Protein AF-0000000087407606 (afdb_homodimer)

Nearest PDB structures (foldseek):
  2qen-assembly1_A  TM=8.629E-01  e=7.134E-28  unclassified
  2fna-assembly2_B  TM=8.591E-01  e=2.930E-25  Saccharolobus solfataricus P2
  1sxj-assembly1_A  TM=5.040E-01  e=6.476E-05  Saccharomyces cerevisiae
  7z6h-assembly1_K  TM=5.768E-01  e=2.322E-03  Homo sapiens
  4i4l-assembly1_A  TM=4.567E-01  e=5.722E-04  Escherichia coli K-12

Sequence (724 aa):
MLFDVQPKTSIDELFGRRAEYLSFLDAIEKRRNFFIITGPRRIGKTSFLYAALNELEQEYGIPYAVIDARAATSLNSKYPQRIIAERLYKAISRKGFVGGVISRIKGIRISGIEVELQEKGFDIVDVLSAINEGNELAVIAFDEAQYLRFSNEDLTKLFAWVLDSLHNIVLVFTGSQVGVLENFLRLDEGDSPLFGRYEVRISLPRFNPSESLEFLRRGFEEYGIDVNERELLPVVNTLDGVPGWLVHYGAHRIDGLTNEEAIEKVLEKAMKYVQTEFEELDKLSPRYRVVVRAIAWLSEGRGYARWERIKGLVEEELEEKIDEKAMRGYLSKLMDYGFVETIGYGKYRIPDPVMYRVFRRMMLFDVQPKTSIDELFGRRAEYLSFLDAIEKRRNFFIITGPRRIGKTSFLYAALNELEQEYGIPYAVIDARAATSLNSKYPQRIIAERLYKAISRKGFVGGVISRIKGIRISGIEVELQEKGFDIVDVLSAINEGNELAVIAFDEAQYLRFSNEDLTKLFAWVLDSLHNIVLVFTGSQVGVLENFLRLDEGDSPLFGRYEVRISLPRFNPSESLEFLRRGFEEYGIDVNERELLPVVNTLDGVPGWLVHYGAHRIDGLTNEEAIEKVLEKAMKYVQTEFEELDKLSPRYRVVVRAIAWLSEGRGYARWERIKGLVEEELEEKIDEKAMRGYLSKLMDYGFVETIGYGKYRIPDPVMYRVFRRM

Structure (mmCIF, N/CA/C/O backbone):
data_AF-0000000087407606-model_v1
#
loop_
_entity.id
_entity.type
_entity.pdbx_description
1 polymer 'ATP-binding protein'
#
loop_
_atom_site.group_PDB
_atom_site.id
_atom_site.type_symbol
_atom_site.label_atom_id
_atom_site.label_alt_id
_atom_site.label_comp_id
_atom_site.label_asym_id
_atom_site.label_entity_id
_atom_site.label_seq_id
_atom_site.pdbx_PDB_ins_code
_atom_site.Cartn_x
_atom_site.Cartn_y
_atom_site.Cartn_z
_atom_site.occupancy
_atom_site.B_iso_or_equiv
_atom_site.auth_seq_id
_atom_site.auth_comp_id
_atom_site.auth_asym_id
_atom_site.auth_atom_id
_atom_site.pdbx_PDB_model_num
ATOM 1 N N . MET A 1 1 ? -18.297 -17.281 6.215 1 91.06 1 MET A N 1
ATOM 2 C CA . MET A 1 1 ? -18.031 -16.375 7.336 1 91.06 1 MET A CA 1
ATOM 3 C C . MET A 1 1 ? -16.609 -15.844 7.277 1 91.06 1 MET A C 1
ATOM 5 O O . MET A 1 1 ? -15.664 -16.594 7.035 1 91.06 1 MET A O 1
ATOM 9 N N . LEU A 1 2 ? -16.438 -14.664 7.559 1 93.75 2 LEU A N 1
ATOM 10 C CA . LEU A 1 2 ? -15.141 -14 7.402 1 93.75 2 LEU A CA 1
ATOM 11 C C . LEU A 1 2 ? -14.148 -14.5 8.445 1 93.75 2 LEU A C 1
ATOM 13 O O . LEU A 1 2 ? -12.953 -14.633 8.164 1 93.75 2 LEU A O 1
ATOM 17 N N . PHE A 1 3 ? -14.648 -14.875 9.609 1 95.12 3 PHE A N 1
ATOM 18 C CA . PHE A 1 3 ? -13.742 -15.242 10.695 1 95.12 3 PHE A CA 1
ATOM 19 C C . PHE A 1 3 ? -13.484 -16.75 10.703 1 95.12 3 PHE A C 1
ATOM 21 O O . PHE A 1 3 ? -12.867 -17.266 11.633 1 95.12 3 PHE A O 1
ATOM 28 N N . ASP A 1 4 ? -13.945 -17.469 9.695 1 92.12 4 ASP A N 1
ATOM 29 C CA . ASP A 1 4 ? -13.578 -18.859 9.531 1 92.12 4 ASP A CA 1
ATOM 30 C C . ASP A 1 4 ? -12.086 -19.016 9.227 1 92.12 4 ASP A C 1
ATOM 32 O O . ASP A 1 4 ? -11.594 -18.438 8.242 1 92.12 4 ASP A O 1
ATOM 36 N N . VAL A 1 5 ? -11.383 -19.781 9.992 1 89.38 5 VAL A N 1
ATOM 37 C CA . VAL A 1 5 ? -9.922 -19.844 9.914 1 89.38 5 VAL A CA 1
ATOM 38 C C . VAL A 1 5 ? -9.516 -20.75 8.75 1 89.38 5 VAL A C 1
ATOM 40 O O . VAL A 1 5 ? -8.352 -20.766 8.352 1 89.38 5 VAL A O 1
ATOM 43 N N . GLN A 1 6 ? -10.445 -21.469 8.203 1 87.06 6 GLN A N 1
ATOM 44 C CA . GLN A 1 6 ? -10.156 -22.266 7.023 1 87.06 6 GLN A CA 1
ATOM 45 C C . GLN A 1 6 ? -10.102 -21.406 5.766 1 87.06 6 GLN A C 1
ATOM 47 O O . GLN A 1 6 ? -10.773 -20.375 5.688 1 87.06 6 GLN A O 1
ATOM 52 N N . PRO A 1 7 ? -9.344 -21.75 4.816 1 86.69 7 PRO A N 1
ATOM 53 C CA . PRO A 1 7 ? -9.305 -20.984 3.564 1 86.69 7 PRO A CA 1
ATOM 54 C C . PRO A 1 7 ? -10.68 -20.859 2.912 1 86.69 7 PRO A C 1
ATOM 56 O O . PRO A 1 7 ? -11.477 -21.797 2.945 1 86.69 7 PRO A O 1
ATOM 59 N N . LYS A 1 8 ? -10.93 -19.672 2.381 1 88.88 8 LYS A N 1
ATOM 60 C CA . LYS A 1 8 ? -12.172 -19.453 1.655 1 88.88 8 LYS A CA 1
ATOM 61 C C . LYS A 1 8 ? -12.18 -20.188 0.321 1 88.88 8 LYS A C 1
ATOM 63 O O . LYS A 1 8 ? -11.133 -20.312 -0.324 1 88.88 8 LYS A O 1
ATOM 68 N N . THR A 1 9 ? -13.383 -20.703 -0.077 1 88.12 9 THR A N 1
ATOM 69 C CA . THR A 1 9 ? -13.438 -21.516 -1.293 1 88.12 9 THR A CA 1
ATOM 70 C C . THR A 1 9 ? -14.43 -20.922 -2.289 1 88.12 9 THR A C 1
ATOM 72 O O . THR A 1 9 ? -14.625 -21.469 -3.377 1 88.12 9 THR A O 1
ATOM 75 N N . SER A 1 10 ? -15.016 -19.766 -1.884 1 91.12 10 SER A N 1
ATOM 76 C CA . SER A 1 10 ? -15.938 -19.078 -2.775 1 91.12 10 SER A CA 1
ATOM 77 C C . SER A 1 10 ? -15.578 -17.594 -2.898 1 91.12 10 SER A C 1
ATOM 79 O O . SER A 1 10 ? -15.133 -16.984 -1.929 1 91.12 10 SER A O 1
ATOM 81 N N . ILE A 1 11 ? -15.805 -17.109 -4.062 1 89.81 11 ILE A N 1
ATOM 82 C CA . ILE A 1 11 ? -15.438 -15.719 -4.348 1 89.81 11 ILE A CA 1
ATOM 83 C C . ILE A 1 11 ? -16.281 -14.781 -3.496 1 89.81 11 ILE A C 1
ATOM 85 O O . ILE A 1 11 ? -15.82 -13.703 -3.104 1 89.81 11 ILE A O 1
ATOM 89 N N . ASP A 1 12 ? -17.5 -15.148 -3.168 1 88.12 12 ASP A N 1
ATOM 90 C CA . ASP A 1 12 ? -18.406 -14.328 -2.375 1 88.12 12 ASP A CA 1
ATOM 91 C C . ASP A 1 12 ? -17.906 -14.188 -0.938 1 88.12 12 ASP A C 1
ATOM 93 O O . ASP A 1 12 ? -18.297 -13.266 -0.226 1 88.12 12 ASP A O 1
ATOM 97 N N . GLU A 1 13 ? -17.047 -15.102 -0.62 1 89.44 13 GLU A N 1
ATOM 98 C CA . GLU A 1 13 ? -16.531 -15.102 0.745 1 89.44 13 GLU A CA 1
ATOM 99 C C . GLU A 1 13 ? -15.211 -14.344 0.831 1 89.44 13 GLU A C 1
ATOM 101 O O . GLU A 1 13 ? -14.695 -14.109 1.925 1 89.44 13 GLU A O 1
ATOM 106 N N . LEU A 1 14 ? -14.695 -14.016 -0.312 1 92.94 14 LEU A N 1
ATOM 107 C CA . LEU A 1 14 ? -13.43 -13.289 -0.332 1 92.94 14 LEU A CA 1
ATOM 108 C C . LEU A 1 14 ? -13.664 -11.789 -0.182 1 92.94 14 LEU A C 1
ATOM 110 O O . LEU A 1 14 ? -14.32 -11.172 -1.021 1 92.94 14 LEU A O 1
ATOM 114 N N . PHE A 1 15 ? -13.172 -11.273 0.854 1 95.62 15 PHE A N 1
ATOM 115 C CA . PHE A 1 15 ? -13.297 -9.844 1.112 1 95.62 15 PHE A CA 1
ATOM 116 C C . PHE A 1 15 ? -12.172 -9.07 0.435 1 95.62 15 PHE A C 1
ATOM 118 O O . PHE A 1 15 ? -11 -9.43 0.562 1 95.62 15 PHE A O 1
ATOM 125 N N . GLY A 1 16 ? -12.523 -8.062 -0.305 1 95.19 16 GLY A N 1
ATOM 126 C CA . GLY A 1 16 ? -11.547 -7.109 -0.809 1 95.19 16 GLY A CA 1
ATOM 127 C C . GLY A 1 16 ? -10.711 -7.656 -1.95 1 95.19 16 GLY A C 1
ATOM 128 O O . GLY A 1 16 ? -9.547 -7.293 -2.102 1 95.19 16 GLY A O 1
ATOM 129 N N . ARG A 1 17 ? -11.234 -8.594 -2.771 1 97.25 17 ARG A N 1
ATOM 130 C CA . ARG A 1 17 ? -10.43 -9.195 -3.832 1 97.25 17 ARG A CA 1
ATOM 131 C C . ARG A 1 17 ? -11.195 -9.227 -5.148 1 97.25 17 ARG A C 1
ATOM 133 O O . ARG A 1 17 ? -10.859 -10 -6.051 1 97.25 17 ARG A O 1
ATOM 140 N N . ARG A 1 18 ? -12.242 -8.438 -5.27 1 95.62 18 ARG A N 1
ATOM 141 C CA . ARG A 1 18 ? -13.117 -8.492 -6.438 1 95.62 18 ARG A CA 1
ATOM 142 C C . ARG A 1 18 ? -12.375 -8.07 -7.699 1 95.62 18 ARG A C 1
ATOM 144 O O . ARG A 1 18 ? -12.484 -8.727 -8.734 1 95.62 18 ARG A O 1
ATOM 151 N N . ALA A 1 19 ? -11.648 -7.004 -7.676 1 96.25 19 ALA A N 1
ATOM 152 C CA . ALA A 1 19 ? -10.914 -6.523 -8.844 1 96.25 19 ALA A CA 1
ATOM 153 C C . ALA A 1 19 ? -9.875 -7.547 -9.297 1 96.25 19 ALA A C 1
ATOM 155 O O . ALA A 1 19 ? -9.711 -7.785 -10.5 1 96.25 19 ALA A O 1
ATOM 156 N N . GLU A 1 20 ? -9.109 -8.109 -8.312 1 96.94 20 GLU A N 1
ATOM 157 C CA . GLU A 1 20 ? -8.109 -9.125 -8.617 1 96.94 20 GLU A CA 1
ATOM 158 C C . GLU A 1 20 ? -8.742 -10.336 -9.297 1 96.94 20 GLU A C 1
ATOM 160 O O . GLU A 1 20 ? -8.203 -10.859 -10.273 1 96.94 20 GLU A O 1
ATOM 165 N N . TYR A 1 21 ? -9.914 -10.711 -8.82 1 96.88 21 TYR A N 1
ATOM 166 C CA . TYR A 1 21 ? -10.625 -11.844 -9.398 1 96.88 21 TYR A CA 1
ATOM 167 C C . TYR A 1 21 ? -11.055 -11.539 -10.828 1 96.88 21 TYR A C 1
ATOM 169 O O . TYR A 1 21 ? -10.891 -12.367 -11.727 1 96.88 21 TYR A O 1
ATOM 177 N N . LEU A 1 22 ? -11.641 -10.391 -11.008 1 95.94 22 LEU A N 1
ATOM 178 C CA . LEU A 1 22 ? -12.102 -10.016 -12.344 1 95.94 22 LEU A CA 1
ATOM 179 C C . LEU A 1 22 ? -10.93 -9.938 -13.32 1 95.94 22 LEU A C 1
ATOM 181 O O . LEU A 1 22 ? -11.078 -10.297 -14.492 1 95.94 22 LEU A O 1
ATOM 185 N N . SER A 1 23 ? -9.797 -9.477 -12.797 1 95.94 23 SER A N 1
ATOM 186 C CA . SER A 1 23 ? -8.602 -9.445 -13.633 1 95.94 23 SER A CA 1
ATOM 187 C C . SER A 1 23 ? -8.172 -10.859 -14.023 1 95.94 23 SER A C 1
ATOM 189 O O . SER A 1 23 ? -7.77 -11.094 -15.172 1 95.94 23 SER A O 1
ATOM 191 N N . PHE A 1 24 ? -8.211 -11.742 -13.078 1 97.25 24 PHE A N 1
ATOM 192 C CA . PHE A 1 24 ? -7.895 -13.148 -13.336 1 97.25 24 PHE A CA 1
ATOM 193 C C . PHE A 1 24 ? -8.812 -13.727 -14.398 1 97.25 24 PHE A C 1
ATOM 195 O O . PHE A 1 24 ? -8.352 -14.328 -15.375 1 97.25 24 PHE A O 1
ATOM 202 N N . LEU A 1 25 ? -10.094 -13.508 -14.25 1 96.19 25 LEU A N 1
ATOM 203 C CA . LEU A 1 25 ? -11.102 -14.023 -15.172 1 96.19 25 LEU A CA 1
ATOM 204 C C . LEU A 1 25 ? -10.922 -13.438 -16.562 1 96.19 25 LEU A C 1
ATOM 206 O O . LEU A 1 25 ? -10.992 -14.156 -17.562 1 96.19 25 LEU A O 1
ATOM 210 N N . ASP A 1 26 ? -10.688 -12.141 -16.578 1 95.69 26 ASP A N 1
ATOM 211 C CA . ASP A 1 26 ? -10.5 -11.445 -17.844 1 95.69 26 ASP A CA 1
ATOM 212 C C . ASP A 1 26 ? -9.305 -12.023 -18.609 1 95.69 26 ASP A C 1
ATOM 214 O O . ASP A 1 26 ? -9.391 -12.242 -19.812 1 95.69 26 ASP A O 1
ATOM 218 N N . ALA A 1 27 ? -8.234 -12.266 -17.922 1 96.25 27 ALA A N 1
ATOM 219 C CA . ALA A 1 27 ? -7.031 -12.805 -18.547 1 96.25 27 ALA A CA 1
ATOM 220 C C . ALA A 1 27 ? -7.262 -14.227 -19.047 1 96.25 27 ALA A C 1
ATOM 222 O O . ALA A 1 27 ? -6.793 -14.609 -20.109 1 96.25 27 ALA A O 1
ATOM 223 N N . ILE A 1 28 ? -7.984 -15.039 -18.281 1 96.56 28 ILE A N 1
ATOM 224 C CA . ILE A 1 28 ? -8.32 -16.406 -18.672 1 96.56 28 ILE A CA 1
ATOM 225 C C . ILE A 1 28 ? -9.148 -16.391 -19.953 1 96.56 28 ILE A C 1
ATOM 227 O O . ILE A 1 28 ? -8.898 -17.172 -20.875 1 96.56 28 ILE A O 1
ATOM 231 N N . GLU A 1 29 ? -10.094 -15.508 -20.031 1 94.69 29 GLU A N 1
ATOM 232 C CA . GLU A 1 29 ? -10.969 -15.391 -21.188 1 94.69 29 GLU A CA 1
ATOM 233 C C . GLU A 1 29 ? -10.195 -14.969 -22.422 1 94.69 29 GLU A C 1
ATOM 235 O O . GLU A 1 29 ? -10.531 -15.359 -23.547 1 94.69 29 GLU A O 1
ATOM 240 N N . LYS A 1 30 ? -9.195 -14.195 -22.188 1 94.88 30 LYS A N 1
ATOM 241 C CA . LYS A 1 30 ? -8.336 -13.758 -23.297 1 94.88 30 LYS A CA 1
ATOM 242 C C . LYS A 1 30 ? -7.293 -14.812 -23.641 1 94.88 30 LYS A C 1
ATOM 244 O O . LYS A 1 30 ? -6.367 -14.555 -24.406 1 94.88 30 LYS A O 1
ATOM 249 N N . ARG A 1 31 ? -7.293 -15.992 -22.938 1 95.25 31 ARG A N 1
ATOM 250 C CA . ARG A 1 31 ? -6.488 -17.188 -23.203 1 95.25 31 ARG A CA 1
ATOM 251 C C . ARG A 1 31 ? -5.039 -16.969 -22.797 1 95.25 31 ARG A C 1
ATOM 253 O O . ARG A 1 31 ? -4.117 -17.453 -23.453 1 95.25 31 ARG A O 1
ATOM 260 N N . ARG A 1 32 ? -4.914 -16.094 -21.75 1 96.38 32 ARG A N 1
ATOM 261 C CA . ARG A 1 32 ? -3.602 -16.078 -21.109 1 96.38 32 ARG A CA 1
ATOM 262 C C . ARG A 1 32 ? -3.338 -17.359 -20.344 1 96.38 32 ARG A C 1
ATOM 264 O O . ARG A 1 32 ? -4.246 -17.922 -19.719 1 96.38 32 ARG A O 1
ATOM 271 N N . ASN A 1 33 ? -2.061 -17.828 -20.391 1 97.69 33 ASN A N 1
ATOM 272 C CA . ASN A 1 33 ? -1.855 -19.172 -19.859 1 97.69 33 ASN A CA 1
ATOM 273 C C . ASN A 1 33 ? -0.732 -19.203 -18.828 1 97.69 33 ASN A C 1
ATOM 275 O O . ASN A 1 33 ? -0.284 -20.266 -18.422 1 97.69 33 ASN A O 1
ATOM 279 N N . PHE A 1 34 ? -0.229 -18.062 -18.438 1 97.94 34 PHE A N 1
ATOM 280 C CA . PHE A 1 34 ? 0.867 -17.984 -17.469 1 97.94 34 PHE A CA 1
ATOM 281 C C . PHE A 1 34 ? 0.582 -16.922 -16.406 1 97.94 34 PHE A C 1
ATOM 283 O O . PHE A 1 34 ? 0.662 -15.727 -16.688 1 97.94 34 PHE A O 1
ATOM 290 N N . PHE A 1 35 ? 0.262 -17.391 -15.195 1 98 35 PHE A N 1
ATOM 291 C CA . PHE A 1 35 ? -0.139 -16.484 -14.125 1 98 35 PHE A CA 1
ATOM 292 C C . PHE A 1 35 ? 0.81 -16.609 -12.938 1 98 35 PHE A C 1
ATOM 294 O O . PHE A 1 35 ? 1.239 -17.703 -12.578 1 98 35 PHE A O 1
ATOM 301 N N . ILE A 1 36 ? 1.096 -15.469 -12.352 1 96.81 36 ILE A N 1
ATOM 302 C CA . ILE A 1 36 ? 1.836 -15.391 -11.102 1 96.81 36 ILE A CA 1
ATOM 303 C C . ILE A 1 36 ? 1.043 -14.578 -10.078 1 96.81 36 ILE A C 1
ATOM 305 O O . ILE A 1 36 ? 0.746 -13.398 -10.312 1 96.81 36 ILE A O 1
ATOM 309 N N . ILE A 1 37 ? 0.652 -15.18 -9.023 1 97.5 37 ILE A N 1
ATOM 310 C CA . ILE A 1 37 ? -0.073 -14.531 -7.93 1 97.5 37 ILE A CA 1
ATOM 311 C C . ILE A 1 37 ? 0.84 -14.391 -6.715 1 97.5 37 ILE A C 1
ATOM 313 O O . ILE A 1 37 ? 1.311 -15.391 -6.168 1 97.5 37 ILE A O 1
ATOM 317 N N . THR A 1 38 ? 1.074 -13.156 -6.293 1 95.69 38 THR A N 1
ATOM 318 C CA . THR A 1 38 ? 2.002 -12.938 -5.188 1 95.69 38 THR A CA 1
ATOM 319 C C . THR A 1 38 ? 1.359 -12.07 -4.105 1 95.69 38 THR A C 1
ATOM 321 O O . THR A 1 38 ? 0.295 -11.492 -4.32 1 95.69 38 THR A O 1
ATOM 324 N N . GLY A 1 39 ? 1.944 -12.023 -2.98 1 93.69 39 GLY A N 1
ATOM 325 C CA . GLY A 1 39 ? 1.56 -11.258 -1.805 1 93.69 39 GLY A CA 1
ATOM 326 C C . GLY A 1 39 ? 2.252 -11.727 -0.538 1 93.69 39 GLY A C 1
ATOM 327 O O . GLY A 1 39 ? 2.787 -12.836 -0.489 1 93.69 39 GLY A O 1
ATOM 328 N N . PRO A 1 40 ? 2.197 -10.867 0.402 1 89.81 40 PRO A N 1
ATOM 329 C CA . PRO A 1 40 ? 2.83 -11.266 1.659 1 89.81 40 PRO A CA 1
ATOM 330 C C . PRO A 1 40 ? 2.164 -12.484 2.295 1 89.81 40 PRO A C 1
ATOM 332 O O . PRO A 1 40 ? 1.1 -12.914 1.845 1 89.81 40 PRO A O 1
ATOM 335 N N . ARG A 1 41 ? 2.877 -13 3.273 1 86.06 41 ARG A N 1
ATOM 336 C CA . ARG A 1 41 ? 2.354 -14.141 4.02 1 86.06 41 ARG A CA 1
ATOM 337 C C . ARG A 1 41 ? 1.04 -13.789 4.711 1 86.06 41 ARG A C 1
ATOM 339 O O . ARG A 1 41 ? 0.887 -12.68 5.234 1 86.06 41 ARG A O 1
ATOM 346 N N . ARG A 1 42 ? 0.157 -14.758 4.68 1 90.69 42 ARG A N 1
ATOM 347 C CA . ARG A 1 42 ? -1.126 -14.688 5.371 1 90.69 42 ARG A CA 1
ATOM 348 C C . ARG A 1 42 ? -2.039 -13.648 4.723 1 90.69 42 ARG A C 1
ATOM 350 O O . ARG A 1 42 ? -3.027 -13.227 5.32 1 90.69 42 ARG A O 1
ATOM 357 N N . ILE A 1 43 ? -1.72 -13.281 3.508 1 94.88 43 ILE A N 1
ATOM 358 C CA . ILE A 1 43 ? -2.502 -12.25 2.83 1 94.88 43 ILE A CA 1
ATOM 359 C C . ILE A 1 43 ? -3.754 -12.875 2.219 1 94.88 43 ILE A C 1
ATOM 361 O O . ILE A 1 43 ? -4.672 -12.156 1.808 1 94.88 43 ILE A O 1
ATOM 365 N N . GLY A 1 44 ? -3.779 -14.281 2.045 1 94.62 44 GLY A N 1
ATOM 366 C CA . GLY A 1 44 ? -4.949 -14.961 1.509 1 94.62 44 GLY A CA 1
ATOM 367 C C . GLY A 1 44 ? -4.734 -15.5 0.109 1 94.62 44 GLY A C 1
ATOM 368 O O . GLY A 1 44 ? -5.695 -15.719 -0.632 1 94.62 44 GLY A O 1
ATOM 369 N N . LYS A 1 45 ? -3.51 -15.734 -0.307 1 95.75 45 LYS A N 1
ATOM 370 C CA . LYS A 1 45 ? -3.217 -16.25 -1.645 1 95.75 45 LYS A CA 1
ATOM 371 C C . LYS A 1 45 ? -3.912 -17.578 -1.891 1 95.75 45 LYS A C 1
ATOM 373 O O . LYS A 1 45 ? -4.531 -17.781 -2.938 1 95.75 45 LYS A O 1
ATOM 378 N N . THR A 1 46 ? -3.789 -18.484 -0.915 1 94.12 46 THR A N 1
ATOM 379 C CA . THR A 1 46 ? -4.414 -19.797 -1.036 1 94.12 46 THR A CA 1
ATOM 380 C C . THR A 1 46 ? -5.93 -19.672 -1.144 1 94.12 46 THR A C 1
ATOM 382 O O . THR A 1 46 ? -6.555 -20.297 -1.999 1 94.12 46 THR A O 1
ATOM 385 N N . SER A 1 47 ? -6.512 -18.844 -0.309 1 94.94 47 SER A N 1
ATOM 386 C CA . SER A 1 47 ? -7.949 -18.594 -0.369 1 94.94 47 SER A CA 1
ATOM 387 C C . SER A 1 47 ? -8.352 -18.016 -1.724 1 94.94 47 SER A C 1
ATOM 389 O O . SER A 1 47 ? -9.352 -18.453 -2.312 1 94.94 47 SER A O 1
ATOM 391 N N . PHE A 1 48 ? -7.59 -17.031 -2.209 1 97.25 48 PHE A N 1
ATOM 392 C CA . PHE A 1 48 ? -7.887 -16.422 -3.502 1 97.25 48 PHE A CA 1
ATOM 393 C C . PHE A 1 48 ? -7.82 -17.453 -4.617 1 97.25 48 PHE A C 1
ATOM 395 O O . PHE A 1 48 ? -8.703 -17.516 -5.469 1 97.25 48 PHE A O 1
ATOM 402 N N . LEU A 1 49 ? -6.762 -18.234 -4.566 1 96.5 49 LEU A N 1
ATOM 403 C CA . LEU A 1 49 ? -6.539 -19.266 -5.578 1 96.5 49 LEU A CA 1
ATOM 404 C C . LEU A 1 49 ? -7.711 -20.234 -5.629 1 96.5 49 LEU A C 1
ATOM 406 O O . LEU A 1 49 ? -8.312 -20.438 -6.688 1 96.5 49 LEU A O 1
ATOM 410 N N . TYR A 1 50 ? -8.094 -20.797 -4.527 1 94.44 50 TYR A N 1
ATOM 411 C CA . TYR A 1 50 ? -9.164 -21.797 -4.48 1 94.44 50 TYR A CA 1
ATOM 412 C C . TYR A 1 50 ? -10.508 -21.172 -4.855 1 94.44 50 TYR A C 1
ATOM 414 O O . TYR A 1 50 ? -11.289 -21.75 -5.609 1 94.44 50 TYR A O 1
ATOM 422 N N . ALA A 1 51 ? -10.781 -20 -4.332 1 95 51 ALA A N 1
ATOM 423 C CA . ALA A 1 51 ? -12.047 -19.328 -4.637 1 95 51 ALA A CA 1
ATOM 424 C C . ALA A 1 51 ? -12.172 -19.062 -6.133 1 95 51 ALA A C 1
ATOM 426 O O . ALA A 1 51 ? -13.227 -19.312 -6.73 1 95 51 ALA A O 1
ATOM 427 N N . ALA A 1 52 ? -11.109 -18.531 -6.715 1 96.56 52 ALA A N 1
ATOM 428 C CA . ALA A 1 52 ? -11.109 -18.219 -8.141 1 96.56 52 ALA A CA 1
ATOM 429 C C . ALA A 1 52 ? -11.266 -19.469 -8.992 1 96.56 52 ALA A C 1
ATOM 431 O O . ALA A 1 52 ? -12.055 -19.5 -9.93 1 96.56 52 ALA A O 1
ATOM 432 N N . LEU A 1 53 ? -10.57 -20.531 -8.594 1 95.31 53 LEU A N 1
ATOM 433 C CA . LEU A 1 53 ? -10.586 -21.766 -9.367 1 95.31 53 LEU A CA 1
ATOM 434 C C . LEU A 1 53 ? -11.922 -22.484 -9.219 1 95.31 53 LEU A C 1
ATOM 436 O O . LEU A 1 53 ? -12.438 -23.047 -10.188 1 95.31 53 LEU A O 1
ATOM 440 N N . ASN A 1 54 ? -12.453 -22.453 -8.031 1 94.06 54 ASN A N 1
ATOM 441 C CA . ASN A 1 54 ? -13.773 -23.031 -7.824 1 94.06 54 ASN A CA 1
ATOM 442 C C . ASN A 1 54 ? -14.828 -22.344 -8.68 1 94.06 54 ASN A C 1
ATOM 444 O O . ASN A 1 54 ? -15.711 -22.984 -9.242 1 94.06 54 ASN A O 1
ATOM 448 N N . GLU A 1 55 ? -14.727 -21.062 -8.734 1 94.5 55 GLU A N 1
ATOM 449 C CA . GLU A 1 55 ? -15.648 -20.297 -9.57 1 94.5 55 GLU A CA 1
ATOM 450 C C . GLU A 1 55 ? -15.492 -20.672 -11.039 1 94.5 55 GLU A C 1
ATOM 452 O O . GLU A 1 55 ? -16.484 -20.828 -11.758 1 94.5 55 GLU A O 1
ATOM 457 N N . LEU A 1 56 ? -14.281 -20.828 -11.516 1 94.62 56 LEU A N 1
ATOM 458 C CA . LEU A 1 56 ? -14.023 -21.219 -12.898 1 94.62 56 LEU A CA 1
ATOM 459 C C . LEU A 1 56 ? -14.641 -22.578 -13.203 1 94.62 56 LEU A C 1
ATOM 461 O O . LEU A 1 56 ? -15.242 -22.766 -14.273 1 94.62 56 LEU A O 1
ATOM 465 N N . GLU A 1 57 ? -14.477 -23.406 -12.266 1 92.62 57 GLU A N 1
ATOM 466 C CA . GLU A 1 57 ? -15.016 -24.75 -12.461 1 92.62 57 GLU A CA 1
ATOM 467 C C . GLU A 1 57 ? -16.547 -24.75 -12.438 1 92.62 57 GLU A C 1
ATOM 469 O O . GLU A 1 57 ? -17.188 -25.328 -13.32 1 92.62 57 GLU A O 1
ATOM 474 N N . GLN A 1 58 ? -17.156 -24.094 -11.555 1 92.94 58 GLN A N 1
ATOM 475 C CA . GLN A 1 58 ? -18.594 -24.109 -11.344 1 92.94 58 GLN A CA 1
ATOM 476 C C . GLN A 1 58 ? -19.328 -23.312 -12.414 1 92.94 58 GLN A C 1
ATOM 478 O O . GLN A 1 58 ? -20.359 -23.734 -12.938 1 92.94 58 GLN A O 1
ATOM 483 N N . GLU A 1 59 ? -18.75 -22.203 -12.75 1 93.06 59 GLU A N 1
ATOM 484 C CA . GLU A 1 59 ? -19.469 -21.281 -13.617 1 93.06 59 GLU A CA 1
ATOM 485 C C . GLU A 1 59 ? -19.078 -21.484 -15.078 1 93.06 59 GLU A C 1
ATOM 487 O O . GLU A 1 59 ? -19.891 -21.25 -15.984 1 93.06 59 GLU A O 1
ATOM 492 N N . TYR A 1 60 ? -17.859 -22 -15.297 1 93.44 60 TYR A N 1
ATOM 493 C CA . TYR A 1 60 ? -17.375 -22.031 -16.672 1 93.44 60 TYR A CA 1
ATOM 494 C C . TYR A 1 60 ? -17 -23.453 -17.094 1 93.44 60 TYR A C 1
ATOM 496 O O . TYR A 1 60 ? -16.609 -23.672 -18.25 1 93.44 60 TYR A O 1
ATOM 504 N N . GLY A 1 61 ? -17.031 -24.375 -16.156 1 92 61 GLY A N 1
ATOM 505 C CA . GLY A 1 61 ? -16.719 -25.766 -16.469 1 92 61 GLY A CA 1
ATOM 506 C C . GLY A 1 61 ? -15.25 -26.016 -16.719 1 92 61 GLY A C 1
ATOM 507 O O . GLY A 1 61 ? -14.883 -26.984 -17.375 1 92 61 GLY A O 1
ATOM 508 N N . ILE A 1 62 ? -14.383 -25.141 -16.219 1 93.69 62 ILE A N 1
ATOM 509 C CA . ILE A 1 62 ? -12.938 -25.266 -16.406 1 93.69 62 ILE A CA 1
ATOM 510 C C . ILE A 1 62 ? -12.344 -26.031 -15.227 1 93.69 62 ILE A C 1
ATOM 512 O O . ILE A 1 62 ? -12.312 -25.516 -14.102 1 93.69 62 ILE A O 1
ATOM 516 N N . PRO A 1 63 ? -11.867 -27.234 -15.445 1 92.19 63 PRO A N 1
ATOM 517 C CA . PRO A 1 63 ? -11.289 -28 -14.344 1 92.19 63 PRO A CA 1
ATOM 518 C C . PRO A 1 63 ? -9.938 -27.469 -13.891 1 92.19 63 PRO A C 1
ATOM 520 O O . PRO A 1 63 ? -9.273 -26.75 -14.648 1 92.19 63 PRO A O 1
ATOM 523 N N . TYR A 1 64 ? -9.602 -27.812 -12.617 1 93.19 64 TYR A N 1
ATOM 524 C CA . TYR A 1 64 ? -8.312 -27.359 -12.125 1 93.19 64 TYR A CA 1
ATOM 525 C C . TYR A 1 64 ? -7.688 -28.406 -11.203 1 93.19 64 TYR A C 1
ATOM 527 O O . TYR A 1 64 ? -8.383 -29.297 -10.703 1 93.19 64 TYR A O 1
ATOM 535 N N . ALA A 1 65 ? -6.379 -28.328 -11.078 1 92.62 65 ALA A N 1
ATOM 536 C CA . ALA A 1 65 ? -5.594 -29.047 -10.078 1 92.62 65 ALA A CA 1
ATOM 537 C C . ALA A 1 65 ? -4.633 -28.109 -9.359 1 92.62 65 ALA A C 1
ATOM 539 O O . ALA A 1 65 ? -4.016 -27.25 -9.984 1 92.62 65 ALA A O 1
ATOM 540 N N . VAL A 1 66 ? -4.605 -28.266 -8.031 1 93.44 66 VAL A N 1
ATOM 541 C CA . VAL A 1 66 ? -3.691 -27.453 -7.23 1 93.44 66 VAL A CA 1
ATOM 542 C C . VAL A 1 66 ? -2.629 -28.359 -6.602 1 93.44 66 VAL A C 1
ATOM 544 O O . VAL A 1 66 ? -2.957 -29.328 -5.926 1 93.44 66 VAL A O 1
ATOM 547 N N . ILE A 1 67 ? -1.418 -28.016 -6.906 1 93.12 67 ILE A N 1
ATOM 548 C CA . ILE A 1 67 ? -0.278 -28.703 -6.316 1 93.12 67 ILE A CA 1
ATOM 549 C C . ILE A 1 67 ? 0.348 -27.844 -5.227 1 93.12 67 ILE A C 1
ATOM 551 O O . ILE A 1 67 ? 0.793 -26.719 -5.492 1 93.12 67 ILE A O 1
ATOM 555 N N . ASP A 1 68 ? 0.335 -28.281 -4.055 1 92.62 68 ASP A N 1
ATOM 556 C CA . ASP A 1 68 ? 1.111 -27.656 -2.988 1 92.62 68 ASP A CA 1
ATOM 557 C C . ASP A 1 68 ? 2.594 -28 -3.117 1 92.62 68 ASP A C 1
ATOM 559 O O . ASP A 1 68 ? 3.014 -29.109 -2.793 1 92.62 68 ASP A O 1
ATOM 563 N N . ALA A 1 69 ? 3.377 -27.031 -3.518 1 92.62 69 ALA A N 1
ATOM 564 C CA . ALA A 1 69 ? 4.789 -27.266 -3.807 1 92.62 69 ALA A CA 1
ATOM 565 C C . ALA A 1 69 ? 5.547 -27.656 -2.539 1 92.62 69 ALA A C 1
ATOM 567 O O . ALA A 1 69 ? 6.527 -28.406 -2.6 1 92.62 69 ALA A O 1
ATOM 568 N N . ARG A 1 70 ? 5.176 -27.25 -1.391 1 87.5 70 ARG A N 1
ATOM 569 C CA . ARG A 1 70 ? 5.805 -27.625 -0.13 1 87.5 70 ARG A CA 1
ATOM 570 C C . ARG A 1 70 ? 5.648 -29.109 0.133 1 87.5 70 ARG A C 1
ATOM 572 O O . ARG A 1 70 ? 6.609 -29.797 0.507 1 87.5 70 ARG A O 1
ATOM 579 N N . ALA A 1 71 ? 4.457 -29.5 -0.113 1 82.88 71 ALA A N 1
ATOM 580 C CA . ALA A 1 71 ? 4.148 -30.922 0.091 1 82.88 71 ALA A CA 1
ATOM 581 C C . ALA A 1 71 ? 4.879 -31.797 -0.927 1 82.88 71 ALA A C 1
ATOM 583 O O . ALA A 1 71 ? 5.453 -32.812 -0.571 1 82.88 71 ALA A O 1
ATOM 584 N N . ALA A 1 72 ? 4.887 -31.359 -2.072 1 84.81 72 ALA A N 1
ATOM 585 C CA . ALA A 1 72 ? 5.52 -32.125 -3.137 1 84.81 72 ALA A CA 1
ATOM 586 C C . ALA A 1 72 ? 7.016 -32.281 -2.889 1 84.81 72 ALA A C 1
ATOM 588 O O . ALA A 1 72 ? 7.57 -33.375 -3.064 1 84.81 72 ALA A O 1
ATOM 589 N N . THR A 1 73 ? 7.621 -31.25 -2.402 1 85.75 73 THR A N 1
ATOM 590 C CA . THR A 1 73 ? 9.07 -31.25 -2.219 1 85.75 73 THR A CA 1
ATOM 591 C C . THR A 1 73 ? 9.438 -31.922 -0.899 1 85.75 73 THR A C 1
ATOM 593 O O . THR A 1 73 ? 10.562 -32.406 -0.737 1 85.75 73 THR A O 1
ATOM 596 N N . SER A 1 74 ? 8.539 -31.922 0.019 1 81.06 74 SER A N 1
ATOM 597 C CA . SER A 1 74 ? 8.781 -32.625 1.272 1 81.06 74 SER A CA 1
ATOM 598 C C . SER A 1 74 ? 8.797 -34.156 1.061 1 81.06 74 SER A C 1
ATOM 600 O O . SER A 1 74 ? 9.508 -34.875 1.764 1 81.06 74 SER A O 1
ATOM 602 N N . LEU A 1 75 ? 8.008 -34.594 0.116 1 77.19 75 LEU A N 1
ATOM 603 C CA . LEU A 1 75 ? 7.914 -36.031 -0.179 1 77.19 75 LEU A CA 1
ATOM 604 C C . LEU A 1 75 ? 9.094 -36.5 -1.034 1 77.19 75 LEU A C 1
ATOM 606 O O . LEU A 1 75 ? 9.609 -37.594 -0.848 1 77.19 75 LEU A O 1
ATOM 610 N N . ASN A 1 76 ? 9.445 -35.656 -1.943 1 79.19 76 ASN A N 1
ATOM 611 C CA . ASN A 1 76 ? 10.617 -35.906 -2.785 1 79.19 76 ASN A CA 1
ATOM 612 C C . ASN A 1 76 ? 11.234 -34.594 -3.27 1 79.19 76 ASN A C 1
ATOM 614 O O . ASN A 1 76 ? 10.82 -34.062 -4.293 1 79.19 76 ASN A O 1
ATOM 618 N N . SER A 1 77 ? 12.211 -34.188 -2.615 1 75.94 77 SER A N 1
ATOM 619 C CA . SER A 1 77 ? 12.789 -32.875 -2.889 1 75.94 77 SER A CA 1
ATOM 620 C C . SER A 1 77 ? 13.602 -32.906 -4.18 1 75.94 77 SER A C 1
ATOM 622 O O . SER A 1 77 ? 13.633 -31.891 -4.906 1 75.94 77 SER A O 1
ATOM 624 N N . LYS A 1 78 ? 14.102 -34.062 -4.453 1 80.12 78 LYS A N 1
ATOM 625 C CA . LYS A 1 78 ? 15.031 -34.125 -5.578 1 80.12 78 LYS A CA 1
ATOM 626 C C . LYS A 1 78 ? 14.281 -34.312 -6.895 1 80.12 78 LYS A C 1
ATOM 628 O O . LYS A 1 78 ? 14.68 -33.781 -7.926 1 80.12 78 LYS A O 1
ATOM 633 N N . TYR A 1 79 ? 13.195 -35.094 -6.812 1 84.25 79 TYR A N 1
ATOM 634 C CA . TYR A 1 79 ? 12.438 -35.375 -8.031 1 84.25 79 TYR A CA 1
ATOM 635 C C . TYR A 1 79 ? 10.945 -35.219 -7.789 1 84.25 79 TYR A C 1
ATOM 637 O O . TYR A 1 79 ? 10.195 -36.219 -7.883 1 84.25 79 TYR A O 1
ATOM 645 N N . PRO A 1 80 ? 10.523 -33.969 -7.633 1 87.5 80 PRO A N 1
ATOM 646 C CA . PRO A 1 80 ? 9.117 -33.75 -7.289 1 87.5 80 PRO A CA 1
ATOM 647 C C . PRO A 1 80 ? 8.18 -34.031 -8.469 1 87.5 80 PRO A C 1
ATOM 649 O O . PRO A 1 80 ? 6.961 -34.094 -8.289 1 87.5 80 PRO A O 1
ATOM 652 N N . GLN A 1 81 ? 8.719 -34.219 -9.648 1 86.94 81 GLN A N 1
ATOM 653 C CA . GLN A 1 81 ? 7.918 -34.375 -10.852 1 86.94 81 GLN A CA 1
ATOM 654 C C . GLN A 1 81 ? 7 -35.594 -10.75 1 86.94 81 GLN A C 1
ATOM 656 O O . GLN A 1 81 ? 5.867 -35.562 -11.234 1 86.94 81 GLN A O 1
ATOM 661 N N . ARG A 1 82 ? 7.547 -36.562 -10.148 1 82.88 82 ARG A N 1
ATOM 662 C CA . ARG A 1 82 ? 6.762 -37.781 -10.008 1 82.88 82 ARG A CA 1
ATOM 663 C C . ARG A 1 82 ? 5.559 -37.562 -9.094 1 82.88 82 ARG A C 1
ATOM 665 O O . ARG A 1 82 ? 4.453 -38.031 -9.383 1 82.88 82 ARG A O 1
ATOM 672 N N . ILE A 1 83 ? 5.836 -36.875 -8.031 1 84.62 83 ILE A N 1
ATOM 673 C CA . ILE A 1 83 ? 4.781 -36.562 -7.074 1 84.62 83 ILE A CA 1
ATOM 674 C C . ILE A 1 83 ? 3.744 -35.656 -7.719 1 84.62 83 ILE A C 1
ATOM 676 O O . ILE A 1 83 ? 2.539 -35.844 -7.559 1 84.62 83 ILE A O 1
ATOM 680 N N . ILE A 1 84 ? 4.211 -34.719 -8.477 1 89.5 84 ILE A N 1
ATOM 681 C CA . ILE A 1 84 ? 3.338 -33.781 -9.18 1 89.5 84 ILE A CA 1
ATOM 682 C C . ILE A 1 84 ? 2.465 -34.531 -10.18 1 89.5 84 ILE A C 1
ATOM 684 O O . ILE A 1 84 ? 1.249 -34.344 -10.227 1 89.5 84 ILE A O 1
ATOM 688 N N . ALA A 1 85 ? 3.098 -35.406 -10.883 1 87.06 85 ALA A N 1
ATOM 689 C CA . ALA A 1 85 ? 2.379 -36.219 -11.875 1 87.06 85 ALA A CA 1
ATOM 690 C C . ALA A 1 85 ? 1.278 -37.031 -11.227 1 87.06 85 ALA A C 1
ATOM 692 O O . ALA A 1 85 ? 0.153 -37.094 -11.734 1 87.06 85 ALA A O 1
ATOM 693 N N . GLU A 1 86 ? 1.654 -37.625 -10.172 1 83.19 86 GLU A N 1
ATOM 694 C CA . GLU A 1 86 ? 0.699 -38.438 -9.445 1 83.19 86 GLU A CA 1
ATOM 695 C C . GLU A 1 86 ? -0.481 -37.594 -8.945 1 83.19 86 GLU A C 1
ATOM 697 O O . GLU A 1 86 ? -1.635 -38.031 -9.062 1 83.19 86 GLU A O 1
ATOM 702 N N . ARG A 1 87 ? -0.184 -36.5 -8.445 1 84.81 87 ARG A N 1
ATOM 703 C CA . ARG A 1 87 ? -1.222 -35.625 -7.91 1 84.81 87 ARG A CA 1
ATOM 704 C C . ARG A 1 87 ? -2.115 -35.094 -9.023 1 84.81 87 ARG A C 1
ATOM 706 O O . ARG A 1 87 ? -3.33 -34.969 -8.852 1 84.81 87 ARG A O 1
ATOM 713 N N . LEU A 1 88 ? -1.523 -34.75 -10.062 1 87.38 88 LEU A N 1
ATOM 714 C CA . LEU A 1 88 ? -2.283 -34.281 -11.211 1 87.38 88 LEU A CA 1
ATOM 715 C C . LEU A 1 88 ? -3.225 -35.344 -11.734 1 87.38 88 LEU A C 1
ATOM 717 O O . LEU A 1 88 ? -4.395 -35.094 -12 1 87.38 88 LEU A O 1
ATOM 721 N N . TYR A 1 89 ? -2.691 -36.5 -11.797 1 77.75 89 TYR A N 1
ATOM 722 C CA . TYR A 1 89 ? -3.479 -37.625 -12.273 1 77.75 89 TYR A CA 1
ATOM 723 C C . TYR A 1 89 ? -4.684 -37.875 -11.375 1 77.75 89 TYR A C 1
ATOM 725 O O . TYR A 1 89 ? -5.801 -38.062 -11.859 1 77.75 89 TYR A O 1
ATOM 733 N N . LYS A 1 90 ? -4.426 -37.844 -10.164 1 78.12 90 LYS A N 1
ATOM 734 C CA . LYS A 1 90 ? -5.492 -38.062 -9.195 1 78.12 90 LYS A CA 1
ATOM 735 C C . LYS A 1 90 ? -6.551 -36.969 -9.273 1 78.12 90 LYS A C 1
ATOM 737 O O . LYS A 1 90 ? -7.75 -37.25 -9.18 1 78.12 90 LYS A O 1
ATOM 742 N N . ALA A 1 91 ? -6.117 -35.781 -9.414 1 79.31 91 ALA A N 1
ATOM 743 C CA . ALA A 1 91 ? -7.027 -34.625 -9.445 1 79.31 91 ALA A CA 1
ATOM 744 C C . ALA A 1 91 ? -7.922 -34.688 -10.688 1 79.31 91 ALA A C 1
ATOM 746 O O . ALA A 1 91 ? -9.117 -34.375 -10.609 1 79.31 91 ALA A O 1
ATOM 747 N N . ILE A 1 92 ? -7.434 -35 -11.742 1 71.44 92 ILE A N 1
ATOM 748 C CA . ILE A 1 92 ? -8.148 -35 -13.016 1 71.44 92 ILE A CA 1
ATOM 749 C C . ILE A 1 92 ? -9.07 -36.188 -13.109 1 71.44 92 ILE A C 1
ATOM 751 O O . ILE A 1 92 ? -10.195 -36.094 -13.602 1 71.44 92 ILE A O 1
ATOM 755 N N . SER A 1 93 ? -8.531 -37.375 -12.672 1 66.25 93 SER A N 1
ATOM 756 C CA . SER A 1 93 ? -9.328 -38.594 -12.695 1 66.25 93 SER A CA 1
ATOM 757 C C . SER A 1 93 ? -10.586 -38.438 -11.844 1 66.25 93 SER A C 1
ATOM 759 O O . SER A 1 93 ? -11.664 -38.906 -12.234 1 66.25 93 SER A O 1
ATOM 761 N N . ARG A 1 94 ? -10.391 -37.781 -10.812 1 65.88 94 ARG A N 1
ATOM 762 C CA . ARG A 1 94 ? -11.508 -37.594 -9.891 1 65.88 94 ARG A CA 1
ATOM 763 C C . ARG A 1 94 ? -12.578 -36.719 -10.5 1 65.88 94 ARG A C 1
ATOM 765 O O . ARG A 1 94 ? -13.766 -36.875 -10.227 1 65.88 94 ARG A O 1
ATOM 772 N N . LYS A 1 95 ? -12.172 -35.812 -11.258 1 63.84 95 LYS A N 1
ATOM 773 C CA . LYS A 1 95 ? -13.125 -34.844 -11.75 1 63.84 95 LYS A CA 1
ATOM 774 C C . LYS A 1 95 ? -13.688 -35.25 -13.109 1 63.84 95 LYS A C 1
ATOM 776 O O . LYS A 1 95 ? -14.516 -34.531 -13.68 1 63.84 95 LYS A O 1
ATOM 781 N N . GLY A 1 96 ? -13.461 -36.531 -13.586 1 57.59 96 GLY A N 1
ATOM 782 C CA . GLY A 1 96 ? -13.984 -37.062 -14.844 1 57.59 96 GLY A CA 1
ATOM 783 C C . GLY A 1 96 ? -13.445 -36.312 -16.047 1 57.59 96 GLY A C 1
ATOM 784 O O . GLY A 1 96 ? -14.023 -36.406 -17.141 1 57.59 96 GLY A O 1
ATOM 785 N N . PHE A 1 97 ? -12.586 -35.469 -15.812 1 54.16 97 PHE A N 1
ATOM 786 C CA . PHE A 1 97 ? -12.172 -34.594 -16.906 1 54.16 97 PHE A CA 1
ATOM 787 C C . PHE A 1 97 ? -11.25 -35.312 -17.875 1 54.16 97 PHE A C 1
ATOM 789 O O . PHE A 1 97 ? -10.781 -34.719 -18.844 1 54.16 97 PHE A O 1
ATOM 796 N N . VAL A 1 98 ? -10.797 -36.562 -17.469 1 50.75 98 VAL A N 1
ATOM 797 C CA . VAL A 1 98 ? -10.078 -37.344 -18.469 1 50.75 98 VAL A CA 1
ATOM 798 C C . VAL A 1 98 ? -11.07 -38.188 -19.281 1 50.75 98 VAL A C 1
ATOM 800 O O . VAL A 1 98 ? -11.617 -39.156 -18.766 1 50.75 98 VAL A O 1
ATOM 803 N N . GLY A 1 99 ? -12.023 -37.688 -19.875 1 39.94 99 GLY A N 1
ATOM 804 C CA . GLY A 1 99 ? -12.773 -38.594 -20.719 1 39.94 99 GLY A CA 1
ATOM 805 C C . GLY A 1 99 ? -11.938 -39.75 -21.219 1 39.94 99 GLY A C 1
ATOM 806 O O . GLY A 1 99 ? -10.93 -40.125 -20.594 1 39.94 99 GLY A O 1
ATOM 807 N N . GLY A 1 100 ? -11.891 -39.938 -22.688 1 39.34 100 GLY A N 1
ATOM 808 C CA . GLY A 1 100 ? -11.43 -41 -23.547 1 39.34 100 GLY A CA 1
ATOM 809 C C . GLY A 1 100 ? -9.969 -41.344 -23.344 1 39.34 100 GLY A C 1
ATOM 810 O O . GLY A 1 100 ? -9.484 -42.344 -23.875 1 39.34 100 GLY A O 1
ATOM 811 N N . VAL A 1 101 ? -9.312 -40.438 -22.906 1 40.09 101 VAL A N 1
ATOM 812 C CA . VAL A 1 101 ? -7.867 -40.594 -22.969 1 40.09 101 VAL A CA 1
ATOM 813 C C . VAL A 1 101 ? -7.418 -41.594 -21.875 1 40.09 101 VAL A C 1
ATOM 815 O O . VAL A 1 101 ? -6.289 -42.062 -21.906 1 40.09 101 VAL A O 1
ATOM 818 N N . ILE A 1 102 ? -8.281 -41.688 -20.922 1 42.34 102 ILE A N 1
ATOM 819 C CA . ILE A 1 102 ? -7.895 -42.719 -19.969 1 42.34 102 ILE A CA 1
ATOM 820 C C . ILE A 1 102 ? -7.734 -44.031 -20.719 1 42.34 102 ILE A C 1
ATOM 822 O O . ILE A 1 102 ? -6.945 -44.906 -20.297 1 42.34 102 ILE A O 1
ATOM 826 N N . SER A 1 103 ? -8.688 -44.25 -21.656 1 40 103 SER A N 1
ATOM 827 C CA . SER A 1 103 ? -8.531 -45.5 -22.375 1 40 103 SER A CA 1
ATOM 828 C C . SER A 1 103 ? -7.133 -45.656 -22.953 1 40 103 SER A C 1
ATOM 830 O O . SER A 1 103 ? -6.59 -46.75 -23.016 1 40 103 SER A O 1
ATOM 832 N N . ARG A 1 104 ? -6.605 -44.562 -23.406 1 42.56 104 ARG A N 1
ATOM 833 C CA . ARG A 1 104 ? -5.277 -44.688 -24 1 42.56 104 ARG A CA 1
ATOM 834 C C . ARG A 1 104 ? -4.207 -44.812 -22.922 1 42.56 104 ARG A C 1
ATOM 836 O O . ARG A 1 104 ? -3.152 -45.406 -23.156 1 42.56 104 ARG A O 1
ATOM 843 N N . ILE A 1 105 ? -4.523 -44.094 -21.859 1 39.59 105 ILE A N 1
ATOM 844 C CA . ILE A 1 105 ? -3.564 -44.281 -20.781 1 39.59 105 ILE A CA 1
ATOM 845 C C . ILE A 1 105 ? -3.822 -45.625 -20.094 1 39.59 105 ILE A C 1
ATOM 847 O O . ILE A 1 105 ? -2.883 -46.312 -19.719 1 39.59 105 ILE A O 1
ATOM 851 N N . LYS A 1 106 ? -5.168 -46.031 -19.906 1 39.47 106 LYS A N 1
ATOM 852 C CA . LYS A 1 106 ? -5.543 -47.375 -19.453 1 39.47 106 LYS A CA 1
ATOM 853 C C . LYS A 1 106 ? -5.246 -48.438 -20.516 1 39.47 106 LYS A C 1
ATOM 855 O O . LYS A 1 106 ? -5.289 -49.625 -20.234 1 39.47 106 LYS A O 1
ATOM 860 N N . GLY A 1 107 ? -5.582 -48.25 -21.812 1 35.16 107 GLY A N 1
ATOM 861 C CA . GLY A 1 107 ? -5.176 -49.375 -22.656 1 35.16 107 GLY A CA 1
ATOM 862 C C . GLY A 1 107 ? -3.85 -49.969 -22.234 1 35.16 107 GLY A C 1
ATOM 863 O O . GLY A 1 107 ? -3.312 -50.844 -22.938 1 35.16 107 GLY A O 1
ATOM 864 N N . ILE A 1 108 ? -3.096 -49.375 -21.266 1 33.53 108 ILE A N 1
ATOM 865 C CA . ILE A 1 108 ? -2.375 -50.312 -20.391 1 33.53 108 ILE A CA 1
ATOM 866 C C . ILE A 1 108 ? -3.367 -51.062 -19.516 1 33.53 108 ILE A C 1
ATOM 868 O O . ILE A 1 108 ? -4.059 -50.5 -18.688 1 33.53 108 ILE A O 1
ATOM 872 N N . ARG A 1 109 ? -4.344 -51.938 -20.047 1 34.16 109 ARG A N 1
ATOM 873 C CA . ARG A 1 109 ? -5.211 -53.031 -19.594 1 34.16 109 ARG A CA 1
ATOM 874 C C . ARG A 1 109 ? -4.734 -53.594 -18.266 1 34.16 109 ARG A C 1
ATOM 876 O O . ARG A 1 109 ? -3.582 -54 -18.141 1 34.16 109 ARG A O 1
ATOM 883 N N . ILE A 1 110 ? -5.328 -53.156 -17.203 1 32.03 110 ILE A N 1
ATOM 884 C CA . ILE A 1 110 ? -5.453 -53.906 -15.961 1 32.03 110 ILE A CA 1
ATOM 885 C C . ILE A 1 110 ? -5.93 -55.312 -16.266 1 32.03 110 ILE A C 1
ATOM 887 O O . ILE A 1 110 ? -6.582 -55.938 -15.43 1 32.03 110 ILE A O 1
ATOM 891 N N . SER A 1 111 ? -6.109 -55.906 -17.328 1 31.19 111 SER A N 1
ATOM 892 C CA . SER A 1 111 ? -6.246 -57.312 -17.062 1 31.19 111 SER A CA 1
ATOM 893 C C . SER A 1 111 ? -5.348 -57.75 -15.906 1 31.19 111 SER A C 1
ATOM 895 O O . SER A 1 111 ? -4.66 -56.938 -15.305 1 31.19 111 SER A O 1
ATOM 897 N N . GLY A 1 112 ? -4.582 -58.844 -15.969 1 31.3 112 GLY A N 1
ATOM 898 C CA . GLY A 1 112 ? -3.547 -59.312 -15.047 1 31.3 112 GLY A CA 1
ATOM 899 C C . GLY A 1 112 ? -2.656 -58.188 -14.555 1 31.3 112 GLY A C 1
ATOM 900 O O . GLY A 1 112 ? -1.685 -58.406 -13.836 1 31.3 112 GLY A O 1
ATOM 901 N N . ILE A 1 113 ? -2.613 -57.125 -15.336 1 28.81 113 ILE A N 1
ATOM 902 C CA . ILE A 1 113 ? -1.673 -56.062 -14.961 1 28.81 113 ILE A CA 1
ATOM 903 C C . ILE A 1 113 ? -2.283 -55.188 -13.859 1 28.81 113 ILE A C 1
ATOM 905 O O . ILE A 1 113 ? -3.145 -54.344 -14.125 1 28.81 113 ILE A O 1
ATOM 909 N N . GLU A 1 114 ? -3.129 -55.531 -12.859 1 32.84 114 GLU A N 1
ATOM 910 C CA . GLU A 1 114 ? -3.26 -54.938 -11.531 1 32.84 114 GLU A CA 1
ATOM 911 C C . GLU A 1 114 ? -2.029 -54.125 -11.164 1 32.84 114 GLU A C 1
ATOM 913 O O . GLU A 1 114 ? -2.154 -53 -10.648 1 32.84 114 GLU A O 1
ATOM 918 N N . VAL A 1 115 ? -0.834 -54.656 -10.883 1 33.38 115 VAL A N 1
ATOM 919 C CA . VAL A 1 115 ? 0.451 -54.5 -10.203 1 33.38 115 VAL A CA 1
ATOM 920 C C . VAL A 1 115 ? 1.334 -53.531 -10.984 1 33.38 115 VAL A C 1
ATOM 922 O O . VAL A 1 115 ? 2.254 -52.938 -10.43 1 33.38 115 VAL A O 1
ATOM 925 N N . GLU A 1 116 ? 1.445 -53.562 -12.375 1 33.16 116 GLU A N 1
ATOM 926 C CA . GLU A 1 116 ? 2.611 -52.969 -13.016 1 33.16 116 GLU A CA 1
ATOM 927 C C . GLU A 1 116 ? 2.473 -51.438 -13.117 1 33.16 116 GLU A C 1
ATOM 929 O O . GLU A 1 116 ? 3.395 -50.75 -13.57 1 33.16 116 GLU A O 1
ATOM 934 N N . LEU A 1 117 ? 1.463 -50.781 -13.273 1 39.06 117 LEU A N 1
ATOM 935 C CA . LEU A 1 117 ? 1.362 -49.344 -13.094 1 39.06 117 LEU A CA 1
ATOM 936 C C . LEU A 1 117 ? 2.09 -48.906 -11.828 1 39.06 117 LEU A C 1
ATOM 938 O O . LEU A 1 117 ? 2.232 -47.688 -11.578 1 39.06 117 LEU A O 1
ATOM 942 N N . GLN A 1 118 ? 2.209 -49.688 -10.836 1 40.31 118 GLN A N 1
ATOM 943 C CA . GLN A 1 118 ? 2.865 -49.594 -9.531 1 40.31 118 GLN A CA 1
ATOM 944 C C . GLN A 1 118 ? 4.348 -49.25 -9.688 1 40.31 118 GLN A C 1
ATOM 946 O O . GLN A 1 118 ? 4.926 -48.562 -8.852 1 40.31 118 GLN A O 1
ATOM 951 N N . GLU A 1 119 ? 5.035 -49.969 -10.617 1 42.59 119 GLU A N 1
ATOM 952 C CA . GLU A 1 119 ? 6.492 -49.875 -10.555 1 42.59 119 GLU A CA 1
ATOM 953 C C . GLU A 1 119 ? 6.988 -48.625 -11.305 1 42.59 119 GLU A C 1
ATOM 955 O O . GLU A 1 119 ? 7.988 -48.031 -10.914 1 42.59 119 GLU A O 1
ATOM 960 N N . LYS A 1 120 ? 6.52 -48.281 -12.742 1 50.91 120 LYS A N 1
ATOM 961 C CA . LYS A 1 120 ? 7.133 -47.156 -13.438 1 50.91 120 LYS A CA 1
ATOM 962 C C . LYS A 1 120 ? 6.332 -45.875 -13.227 1 50.91 120 LYS A C 1
ATOM 964 O O . LYS A 1 120 ? 5.113 -45.875 -13.43 1 50.91 120 LYS A O 1
ATOM 969 N N . GLY A 1 121 ? 6.469 -45.062 -12.336 1 59.53 121 GLY A N 1
ATOM 970 C CA . GLY A 1 121 ? 5.988 -43.781 -11.883 1 59.53 121 GLY A CA 1
ATOM 971 C C . GLY A 1 121 ? 5.395 -42.938 -12.992 1 59.53 121 GLY A C 1
ATOM 972 O O . GLY A 1 121 ? 5.559 -43.25 -14.172 1 59.53 121 GLY A O 1
ATOM 973 N N . PHE A 1 122 ? 4.16 -42.25 -12.859 1 66.81 122 PHE A N 1
ATOM 974 C CA . PHE A 1 122 ? 3.557 -41.312 -13.82 1 66.81 122 PHE A CA 1
ATOM 975 C C . PHE A 1 122 ? 4.598 -40.375 -14.391 1 66.81 122 PHE A C 1
ATOM 977 O O . PHE A 1 122 ? 5.355 -39.75 -13.633 1 66.81 122 PHE A O 1
ATOM 984 N N . ASP A 1 123 ? 4.715 -40.531 -15.805 1 82.38 123 ASP A N 1
ATOM 985 C CA . ASP A 1 123 ? 5.531 -39.5 -16.469 1 82.38 123 ASP A CA 1
ATOM 986 C C . ASP A 1 123 ? 4.785 -38.188 -16.562 1 82.38 123 ASP A C 1
ATOM 988 O O . ASP A 1 123 ? 3.668 -38.125 -17.078 1 82.38 123 ASP A O 1
ATOM 992 N N . ILE A 1 124 ? 5.277 -37.125 -16.078 1 88.88 124 ILE A N 1
ATOM 993 C CA . ILE A 1 124 ? 4.625 -35.844 -15.969 1 88.88 124 ILE A CA 1
ATOM 994 C C . ILE A 1 124 ? 4.258 -35.312 -17.359 1 88.88 124 ILE A C 1
ATOM 996 O O . ILE A 1 124 ? 3.215 -34.688 -17.531 1 88.88 124 ILE A O 1
ATOM 1000 N N . VAL A 1 125 ? 5.023 -35.656 -18.375 1 89.62 125 VAL A N 1
ATOM 1001 C CA . VAL A 1 125 ? 4.77 -35.219 -19.734 1 89.62 125 VAL A CA 1
ATOM 1002 C C . VAL A 1 125 ? 3.506 -35.875 -20.281 1 89.62 125 VAL A C 1
ATOM 1004 O O . VAL A 1 125 ? 2.664 -35.219 -20.891 1 89.62 125 VAL A O 1
ATOM 1007 N N . ASP A 1 126 ? 3.398 -37.125 -19.969 1 86.5 126 ASP A N 1
ATOM 1008 C CA . ASP A 1 126 ? 2.229 -37.906 -20.422 1 86.5 126 ASP A CA 1
ATOM 1009 C C . ASP A 1 126 ? 0.958 -37.375 -19.734 1 86.5 126 ASP A C 1
ATOM 1011 O O . ASP A 1 126 ? -0.08 -37.219 -20.391 1 86.5 126 ASP A O 1
ATOM 1015 N N . VAL A 1 127 ? 1.097 -37.156 -18.5 1 87.88 127 VAL A N 1
ATOM 1016 C CA . VAL A 1 127 ? -0.055 -36.688 -17.734 1 87.88 127 VAL A CA 1
ATOM 1017 C C . VAL A 1 127 ? -0.503 -35.312 -18.234 1 87.88 127 VAL A C 1
ATOM 1019 O O . VAL A 1 127 ? -1.693 -35.094 -18.469 1 87.88 127 VAL A O 1
ATOM 1022 N N . LEU A 1 128 ? 0.401 -34.438 -18.453 1 92.44 128 LEU A N 1
ATOM 1023 C CA . LEU A 1 128 ? 0.097 -33.094 -18.922 1 92.44 128 LEU A CA 1
ATOM 1024 C C . LEU A 1 128 ? -0.485 -33.125 -20.328 1 92.44 128 LEU A C 1
ATOM 1026 O O . LEU A 1 128 ? -1.424 -32.375 -20.625 1 92.44 128 LEU A O 1
ATOM 1030 N N . SER A 1 129 ? 0.051 -34 -21.172 1 90.75 129 SER A N 1
ATOM 1031 C CA . SER A 1 129 ? -0.462 -34.125 -22.531 1 90.75 129 SER A CA 1
ATOM 1032 C C . SER A 1 129 ? -1.901 -34.625 -22.531 1 90.75 129 SER A C 1
ATOM 1034 O O . SER A 1 129 ? -2.732 -34.156 -23.297 1 90.75 129 SER A O 1
ATOM 1036 N N . ALA A 1 130 ? -2.127 -35.531 -21.656 1 86 130 ALA A N 1
ATOM 1037 C CA . ALA A 1 130 ? -3.475 -36.094 -21.547 1 86 130 ALA A CA 1
ATOM 1038 C C . ALA A 1 130 ? -4.465 -35.031 -21.078 1 86 130 ALA A C 1
ATOM 1040 O O . ALA A 1 130 ? -5.586 -34.938 -21.594 1 86 130 ALA A O 1
ATOM 1041 N N . ILE A 1 131 ? -4.059 -34.25 -20.172 1 89.62 131 ILE A N 1
ATOM 1042 C CA . ILE A 1 131 ? -4.902 -33.156 -19.656 1 89.62 131 ILE A CA 1
ATOM 1043 C C . ILE A 1 131 ? -5.191 -32.156 -20.781 1 89.62 131 ILE A C 1
ATOM 1045 O O . ILE A 1 131 ? -6.332 -31.734 -20.969 1 89.62 131 ILE A O 1
ATOM 1049 N N . ASN A 1 132 ? -4.168 -31.812 -21.484 1 92.38 132 ASN A N 1
ATOM 1050 C CA . ASN A 1 132 ? -4.293 -30.891 -22.609 1 92.38 132 ASN A CA 1
ATOM 1051 C C . ASN A 1 132 ? -5.273 -31.406 -23.656 1 92.38 132 ASN A C 1
ATOM 1053 O O . ASN A 1 132 ? -6.121 -30.656 -24.141 1 92.38 132 ASN A O 1
ATOM 1057 N N . GLU A 1 133 ? -5.188 -32.688 -23.984 1 89.44 133 GLU A N 1
ATOM 1058 C CA . GLU A 1 133 ? -6 -33.312 -25.031 1 89.44 133 GLU A CA 1
ATOM 1059 C C . GLU A 1 133 ? -7.438 -33.5 -24.562 1 89.44 133 GLU A C 1
ATOM 1061 O O . GLU A 1 133 ? -8.375 -33.438 -25.359 1 89.44 133 GLU A O 1
ATOM 1066 N N . GLY A 1 134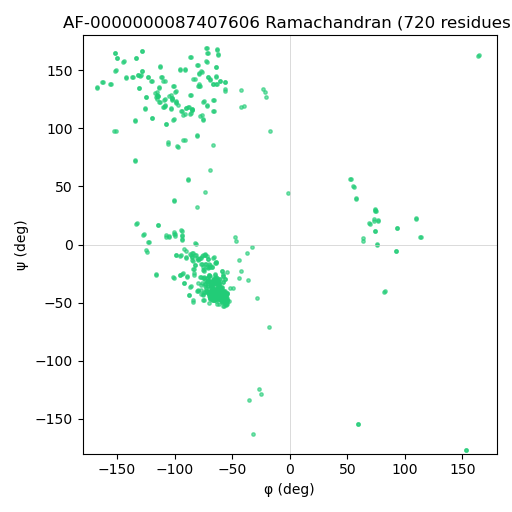 ? -7.57 -33.688 -23.344 1 85.75 134 GLY A N 1
ATOM 1067 C CA . GLY A 1 134 ? -8.867 -34.062 -22.812 1 85.75 134 GLY A CA 1
ATOM 1068 C C . GLY A 1 134 ? -9.719 -32.875 -22.406 1 85.75 134 GLY A C 1
ATOM 1069 O O . GLY A 1 134 ? -10.891 -33.062 -22.047 1 85.75 134 GLY A O 1
ATOM 1070 N N . ASN A 1 135 ? -9.18 -31.656 -22.469 1 88.81 135 ASN A N 1
ATOM 1071 C CA . ASN A 1 135 ? -9.914 -30.5 -21.969 1 88.81 135 ASN A CA 1
ATOM 1072 C C . ASN A 1 135 ? -9.797 -29.328 -22.938 1 88.81 135 ASN A C 1
ATOM 1074 O O . ASN A 1 135 ? -8.758 -29.141 -23.578 1 88.81 135 ASN A O 1
ATOM 1078 N N . GLU A 1 136 ? -10.836 -28.562 -23.062 1 92.62 136 GLU A N 1
ATOM 1079 C CA . GLU A 1 136 ? -10.75 -27.312 -23.797 1 92.62 136 GLU A CA 1
ATOM 1080 C C . GLU A 1 136 ? -9.828 -26.328 -23.094 1 92.62 136 GLU A C 1
ATOM 1082 O O . GLU A 1 136 ? -9.07 -25.594 -23.75 1 92.62 136 GLU A O 1
ATOM 1087 N N . LEU A 1 137 ? -9.953 -26.359 -21.781 1 94.62 137 LEU A N 1
ATOM 1088 C CA . LEU A 1 137 ? -9.094 -25.562 -20.922 1 94.62 137 LEU A CA 1
ATOM 1089 C C . LEU A 1 137 ? -8.992 -26.172 -19.531 1 94.62 137 LEU A C 1
ATOM 1091 O O . LEU A 1 137 ? -9.984 -26.656 -18.984 1 94.62 137 LEU A O 1
ATOM 1095 N N . ALA A 1 138 ? -7.836 -26.188 -18.969 1 94.44 138 ALA A N 1
ATOM 1096 C CA . ALA A 1 138 ? -7.598 -26.656 -17.609 1 94.44 138 ALA A CA 1
ATOM 1097 C C . ALA A 1 138 ? -6.551 -25.797 -16.906 1 94.44 138 ALA A C 1
ATOM 1099 O O . ALA A 1 138 ? -5.598 -25.328 -17.531 1 94.44 138 ALA A O 1
ATOM 1100 N N . VAL A 1 139 ? -6.746 -25.578 -15.602 1 96.38 139 VAL A N 1
ATOM 1101 C CA . VAL A 1 139 ? -5.797 -24.766 -14.844 1 96.38 139 VAL A CA 1
ATOM 1102 C C . VAL A 1 139 ? -4.984 -25.672 -13.914 1 96.38 139 VAL A C 1
ATOM 1104 O O . VAL A 1 139 ? -5.547 -26.469 -13.164 1 96.38 139 VAL A O 1
ATOM 1107 N N . ILE A 1 140 ? -3.719 -25.609 -14.016 1 96.38 140 ILE A N 1
ATOM 1108 C CA . ILE A 1 140 ? -2.805 -26.25 -13.078 1 96.38 140 ILE A CA 1
ATOM 1109 C C . ILE A 1 140 ? -2.096 -25.188 -12.242 1 96.38 140 ILE A C 1
ATOM 1111 O O . ILE A 1 140 ? -1.356 -24.359 -12.781 1 96.38 140 ILE A O 1
ATOM 1115 N N . ALA A 1 141 ? -2.328 -25.266 -10.977 1 97.38 141 ALA A N 1
ATOM 1116 C CA . ALA A 1 141 ? -1.771 -24.25 -10.078 1 97.38 141 ALA A CA 1
ATOM 1117 C C . ALA A 1 141 ? -0.736 -24.859 -9.141 1 97.38 141 ALA A C 1
ATOM 1119 O O . ALA A 1 141 ? -0.928 -25.969 -8.625 1 97.38 141 ALA A O 1
ATOM 1120 N N . PHE A 1 142 ? 0.314 -24.172 -9.023 1 97.19 142 PHE A N 1
ATOM 1121 C CA . PHE A 1 142 ? 1.339 -24.516 -8.039 1 97.19 142 PHE A CA 1
ATOM 1122 C C . PHE A 1 142 ? 1.335 -23.516 -6.891 1 97.19 142 PHE A C 1
ATOM 1124 O O . PHE A 1 142 ? 1.824 -22.391 -7.031 1 97.19 142 PHE A O 1
ATOM 1131 N N . ASP A 1 143 ? 0.779 -23.922 -5.742 1 95.62 143 ASP A N 1
ATOM 1132 C CA . ASP A 1 143 ? 0.776 -23.078 -4.551 1 95.62 143 ASP A CA 1
ATOM 1133 C C . ASP A 1 143 ? 2.127 -23.125 -3.842 1 95.62 143 ASP A C 1
ATOM 1135 O O . ASP A 1 143 ? 2.729 -24.188 -3.711 1 95.62 143 ASP A O 1
ATOM 1139 N N . GLU A 1 144 ? 2.621 -21.953 -3.416 1 94.75 144 GLU A N 1
ATOM 1140 C CA . GLU A 1 144 ? 3.949 -21.797 -2.83 1 94.75 144 GLU A CA 1
ATOM 1141 C C . GLU A 1 144 ? 5.023 -22.391 -3.738 1 94.75 144 GLU A C 1
ATOM 1143 O O . GLU A 1 144 ? 5.824 -23.234 -3.303 1 94.75 144 GLU A O 1
ATOM 1148 N N . ALA A 1 145 ? 5.055 -21.906 -4.953 1 96.88 145 ALA A N 1
ATOM 1149 C CA . ALA A 1 145 ? 5.816 -22.484 -6.062 1 96.88 145 ALA A CA 1
ATOM 1150 C C . ALA A 1 145 ? 7.316 -22.281 -5.848 1 96.88 145 ALA A C 1
ATOM 1152 O O . ALA A 1 145 ? 8.133 -22.953 -6.492 1 96.88 145 ALA A O 1
ATOM 1153 N N . GLN A 1 146 ? 7.68 -21.328 -4.926 1 93.44 146 GLN A N 1
ATOM 1154 C CA . GLN A 1 146 ? 9.109 -21.109 -4.719 1 93.44 146 GLN A CA 1
ATOM 1155 C C . GLN A 1 146 ? 9.781 -22.359 -4.145 1 93.44 146 GLN A C 1
ATOM 1157 O O . GLN A 1 146 ? 11 -22.516 -4.254 1 93.44 146 GLN A O 1
ATOM 1162 N N . TYR A 1 147 ? 9.062 -23.281 -3.654 1 92.25 147 TYR A N 1
ATOM 1163 C CA . TYR A 1 147 ? 9.633 -24.484 -3.068 1 92.25 147 TYR A CA 1
ATOM 1164 C C . TYR A 1 147 ? 10.047 -25.469 -4.152 1 92.25 147 TYR A C 1
ATOM 1166 O O . TYR A 1 147 ? 10.797 -26.422 -3.887 1 92.25 147 TYR A O 1
ATOM 1174 N N . LEU A 1 148 ? 9.648 -25.266 -5.316 1 94.56 148 LEU A N 1
ATOM 1175 C CA . LEU A 1 148 ? 10.039 -26.125 -6.418 1 94.56 148 LEU A CA 1
ATOM 1176 C C . LEU A 1 148 ? 11.508 -25.922 -6.777 1 94.56 148 LEU A C 1
ATOM 1178 O O . LEU A 1 148 ? 12.094 -26.734 -7.5 1 94.56 148 LEU A O 1
ATOM 1182 N N . ARG A 1 149 ? 12.047 -24.844 -6.211 1 92.44 149 ARG A N 1
ATOM 1183 C CA . ARG A 1 149 ? 13.438 -24.516 -6.504 1 92.44 149 ARG A CA 1
ATOM 1184 C C . ARG A 1 149 ? 14.375 -25.594 -5.977 1 92.44 149 ARG A C 1
ATOM 1186 O O . ARG A 1 149 ? 15.531 -25.688 -6.406 1 92.44 149 ARG A O 1
ATOM 1193 N N . PHE A 1 150 ? 13.93 -26.438 -5.109 1 89.12 150 PHE A N 1
ATOM 1194 C CA . PHE A 1 150 ? 14.766 -27.453 -4.465 1 89.12 150 PHE A CA 1
ATOM 1195 C C . PHE A 1 150 ? 14.938 -28.672 -5.367 1 89.12 150 PHE A C 1
ATOM 1197 O O . PHE A 1 150 ? 15.797 -29.516 -5.121 1 89.12 150 PHE A O 1
ATOM 1204 N N . SER A 1 151 ? 14.211 -28.703 -6.41 1 90.38 151 SER A N 1
ATOM 1205 C CA . SER A 1 151 ? 14.297 -29.828 -7.34 1 90.38 151 SER A CA 1
ATOM 1206 C C . SER A 1 151 ? 15.672 -29.906 -7.988 1 90.38 151 SER A C 1
ATOM 1208 O O . SER A 1 151 ? 16.266 -28.891 -8.328 1 90.38 151 SER A O 1
ATOM 1210 N N . ASN A 1 152 ? 16.109 -31.125 -8.211 1 89.56 152 ASN A N 1
ATOM 1211 C CA . ASN A 1 152 ? 17.359 -31.328 -8.93 1 89.56 152 ASN A CA 1
ATOM 1212 C C . ASN A 1 152 ? 17.203 -31.062 -10.422 1 89.56 152 ASN A C 1
ATOM 1214 O O . ASN A 1 152 ? 18.188 -30.844 -11.125 1 89.56 152 ASN A O 1
ATOM 1218 N N . GLU A 1 153 ? 16.047 -31.125 -10.836 1 88.56 153 GLU A N 1
ATOM 1219 C CA . GLU A 1 153 ? 15.75 -30.828 -12.234 1 88.56 153 GLU A CA 1
ATOM 1220 C C . GLU A 1 153 ? 15.312 -29.375 -12.414 1 88.56 153 GLU A C 1
ATOM 1222 O O . GLU A 1 153 ? 14.773 -28.766 -11.492 1 88.56 153 GLU A O 1
ATOM 1227 N N . ASP A 1 154 ? 15.594 -28.875 -13.555 1 91.94 154 ASP A N 1
ATOM 1228 C CA . ASP A 1 154 ? 15.117 -27.531 -13.883 1 91.94 154 ASP A CA 1
ATOM 1229 C C . ASP A 1 154 ? 13.656 -27.562 -14.328 1 91.94 154 ASP A C 1
ATOM 1231 O O . ASP A 1 154 ? 13.367 -27.672 -15.523 1 91.94 154 ASP A O 1
ATOM 1235 N N . LEU A 1 155 ? 12.812 -27.359 -13.5 1 94.62 155 LEU A N 1
ATOM 1236 C CA . LEU A 1 155 ? 11.383 -27.453 -13.766 1 94.62 155 LEU A CA 1
ATOM 1237 C C . LEU A 1 155 ? 10.914 -26.328 -14.664 1 94.62 155 LEU A C 1
ATOM 1239 O O . LEU A 1 155 ? 9.828 -26.391 -15.25 1 94.62 155 LEU A O 1
ATOM 1243 N N . THR A 1 156 ? 11.695 -25.234 -14.75 1 95.94 156 THR A N 1
ATOM 1244 C CA . THR A 1 156 ? 11.297 -24.125 -15.602 1 95.94 156 THR A CA 1
ATOM 1245 C C . THR A 1 156 ? 11.281 -24.547 -17.078 1 95.94 156 THR A C 1
ATOM 1247 O O . THR A 1 156 ? 10.531 -24 -17.875 1 95.94 156 THR A O 1
ATOM 1250 N N . LYS A 1 157 ? 12.094 -25.578 -17.406 1 95.44 157 LYS A N 1
ATOM 1251 C CA . LYS A 1 157 ? 12.055 -26.125 -18.75 1 95.44 157 LYS A CA 1
ATOM 1252 C C . LYS A 1 157 ? 10.727 -26.812 -19.031 1 95.44 157 LYS A C 1
ATOM 1254 O O . LYS A 1 157 ? 10.164 -26.672 -20.109 1 95.44 157 LYS A O 1
ATOM 1259 N N . LEU A 1 158 ? 10.312 -27.562 -18.078 1 94.56 158 LEU A N 1
ATOM 1260 C CA . LEU A 1 158 ? 9.016 -28.219 -18.188 1 94.56 158 LEU A CA 1
ATOM 1261 C C . LEU A 1 158 ? 7.898 -27.188 -18.328 1 94.56 158 LEU A C 1
ATOM 1263 O O . LEU A 1 158 ? 7.023 -27.344 -19.188 1 94.56 158 LEU A O 1
ATOM 1267 N N . PHE A 1 159 ? 7.914 -26.141 -17.531 1 97.19 159 PHE A N 1
ATOM 1268 C CA . PHE A 1 159 ? 6.887 -25.109 -17.578 1 97.19 159 PHE A CA 1
ATOM 1269 C C . PHE A 1 159 ? 6.895 -24.391 -18.938 1 97.19 159 PHE A C 1
ATOM 1271 O O . PHE A 1 159 ? 5.836 -24.094 -19.484 1 97.19 159 PHE A O 1
ATOM 1278 N N . ALA A 1 160 ? 8.07 -24.141 -19.391 1 96.44 160 ALA A N 1
ATOM 1279 C CA . ALA A 1 160 ? 8.195 -23.531 -20.703 1 96.44 160 ALA A CA 1
ATOM 1280 C C . ALA A 1 160 ? 7.555 -24.406 -21.781 1 96.44 160 ALA A C 1
ATOM 1282 O O . ALA A 1 160 ? 6.836 -23.891 -22.641 1 96.44 160 ALA A O 1
ATOM 1283 N N . TRP A 1 161 ? 7.836 -25.641 -21.734 1 95.81 161 TRP A N 1
ATOM 1284 C CA . TRP A 1 161 ? 7.254 -26.578 -22.703 1 95.81 161 TRP A CA 1
ATOM 1285 C C . TRP A 1 161 ? 5.73 -26.562 -22.625 1 95.81 161 TRP A C 1
ATOM 1287 O O . TRP A 1 161 ? 5.047 -26.531 -23.641 1 95.81 161 TRP A O 1
ATOM 1297 N N . VAL A 1 162 ? 5.184 -26.578 -21.453 1 96.62 162 VAL A N 1
ATOM 1298 C CA . VAL A 1 162 ? 3.74 -26.531 -21.25 1 96.62 162 VAL A CA 1
ATOM 1299 C C . VAL A 1 162 ? 3.166 -25.266 -21.875 1 96.62 162 VAL A C 1
ATOM 1301 O O . VAL A 1 162 ? 2.209 -25.328 -22.656 1 96.62 162 VAL A O 1
ATOM 1304 N N . LEU A 1 163 ? 3.748 -24.141 -21.594 1 96.94 163 LEU A N 1
ATOM 1305 C CA . LEU A 1 163 ? 3.268 -22.844 -22.047 1 96.94 163 LEU A CA 1
ATOM 1306 C C . LEU A 1 163 ? 3.336 -22.734 -23.562 1 96.94 163 LEU A C 1
ATOM 1308 O O . LEU A 1 163 ? 2.482 -22.109 -24.188 1 96.94 163 LEU A O 1
ATOM 1312 N N . ASP A 1 164 ? 4.258 -23.453 -24.188 1 96.06 164 ASP A N 1
ATOM 1313 C CA . ASP A 1 164 ? 4.492 -23.344 -25.625 1 96.06 164 ASP A CA 1
ATOM 1314 C C . ASP A 1 164 ? 3.66 -24.359 -26.391 1 96.06 164 ASP A C 1
ATOM 1316 O O . ASP A 1 164 ? 3.254 -24.109 -27.531 1 96.06 164 ASP A O 1
ATOM 1320 N N . SER A 1 165 ? 3.453 -25.516 -25.781 1 95.94 165 SER A N 1
ATOM 1321 C CA . SER A 1 165 ? 2.99 -26.625 -26.594 1 95.94 165 SER A CA 1
ATOM 1322 C C . SER A 1 165 ? 1.593 -27.078 -26.172 1 95.94 165 SER A C 1
ATOM 1324 O O . SER A 1 165 ? 0.878 -27.703 -26.953 1 95.94 165 SER A O 1
ATOM 1326 N N . LEU A 1 166 ? 1.275 -26.828 -24.953 1 96.19 166 LEU A N 1
ATOM 1327 C CA . LEU A 1 166 ? -0.013 -27.281 -24.438 1 96.19 166 LEU A CA 1
ATOM 1328 C C . LEU A 1 166 ? -0.99 -26.125 -24.297 1 96.19 166 LEU A C 1
ATOM 1330 O O . LEU A 1 166 ? -1.228 -25.641 -23.188 1 96.19 166 LEU A O 1
ATOM 1334 N N . HIS A 1 167 ? -1.706 -25.766 -25.266 1 95.25 167 HIS A N 1
ATOM 1335 C CA . HIS A 1 167 ? -2.467 -24.531 -25.406 1 95.25 167 HIS A CA 1
ATOM 1336 C C . HIS A 1 167 ? -3.754 -24.578 -24.594 1 95.25 167 HIS A C 1
ATOM 1338 O O . HIS A 1 167 ? -4.41 -23.547 -24.406 1 95.25 167 HIS A O 1
ATOM 1344 N N . ASN A 1 168 ? -4.078 -25.781 -24.109 1 96.12 168 ASN A N 1
ATOM 1345 C CA . ASN A 1 168 ? -5.297 -25.891 -23.312 1 96.12 168 ASN A CA 1
ATOM 1346 C C . ASN A 1 168 ? -4.988 -25.922 -21.828 1 96.12 168 ASN A C 1
ATOM 1348 O O . ASN A 1 168 ? -5.867 -26.203 -21 1 96.12 168 ASN A O 1
ATOM 1352 N N . ILE A 1 169 ? -3.752 -25.625 -21.484 1 96.44 169 ILE A N 1
ATOM 1353 C CA . ILE A 1 169 ? -3.365 -25.641 -20.078 1 96.44 169 ILE A CA 1
ATOM 1354 C C . ILE A 1 169 ? -2.949 -24.234 -19.656 1 96.44 169 ILE A C 1
ATOM 1356 O O . ILE A 1 169 ? -2.186 -23.562 -20.359 1 96.44 169 ILE A O 1
ATOM 1360 N N . VAL A 1 170 ? -3.486 -23.781 -18.578 1 98.06 170 VAL A N 1
ATOM 1361 C CA . VAL A 1 170 ? -3.078 -22.547 -17.906 1 98.06 170 VAL A CA 1
ATOM 1362 C C . VAL A 1 170 ? -2.242 -22.875 -16.672 1 98.06 170 VAL A C 1
ATOM 1364 O O . VAL A 1 170 ? -2.629 -23.719 -15.867 1 98.06 170 VAL A O 1
ATOM 1367 N N . LEU A 1 171 ? -1.121 -22.281 -16.562 1 98.38 171 LEU A N 1
ATOM 1368 C CA . LEU A 1 171 ? -0.27 -22.438 -15.391 1 98.38 171 LEU A CA 1
ATOM 1369 C C . LEU A 1 171 ? -0.417 -21.266 -14.438 1 98.38 171 LEU A C 1
ATOM 1371 O O . LEU A 1 171 ? -0.367 -20.109 -14.867 1 98.38 171 LEU A O 1
ATOM 1375 N N . VAL A 1 172 ? -0.613 -21.516 -13.133 1 98.44 172 VAL A N 1
ATOM 1376 C CA . VAL A 1 172 ? -0.693 -20.5 -12.094 1 98.44 172 VAL A CA 1
ATOM 1377 C C . VAL A 1 172 ? 0.33 -20.797 -11 1 98.44 172 VAL A C 1
ATOM 1379 O O . VAL A 1 172 ? 0.379 -21.906 -10.469 1 98.44 172 VAL A O 1
ATOM 1382 N N . PHE A 1 173 ? 1.12 -19.828 -10.719 1 98.25 173 PHE A N 1
ATOM 1383 C CA . PHE A 1 173 ? 2.09 -19.938 -9.633 1 98.25 173 PHE A CA 1
ATOM 1384 C C . PHE A 1 173 ? 1.772 -18.938 -8.523 1 98.25 173 PHE A C 1
ATOM 1386 O O . PHE A 1 173 ? 1.535 -17.766 -8.781 1 98.25 173 PHE A O 1
ATOM 1393 N N . THR A 1 174 ? 1.683 -19.406 -7.281 1 97.69 174 THR A N 1
ATOM 1394 C CA . THR A 1 174 ? 1.592 -18.484 -6.148 1 97.69 174 THR A CA 1
ATOM 1395 C C . THR A 1 174 ? 2.857 -18.562 -5.2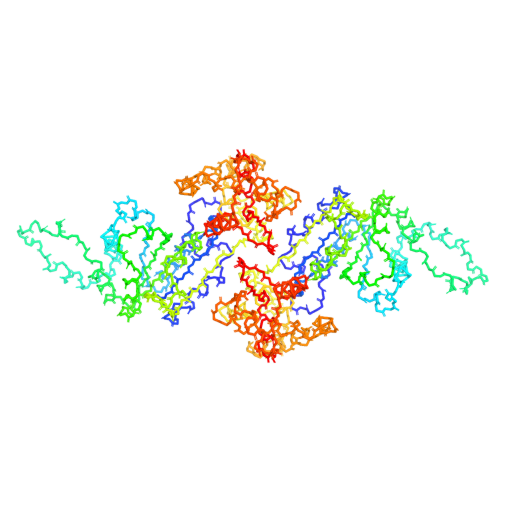97 1 97.69 174 THR A C 1
ATOM 1397 O O . THR A 1 174 ? 3.582 -19.547 -5.332 1 97.69 174 THR A O 1
ATOM 1400 N N . GLY A 1 175 ? 3.154 -17.516 -4.641 1 95.5 175 GLY A N 1
ATOM 1401 C CA . GLY A 1 175 ? 4.312 -17.516 -3.76 1 95.5 175 GLY A CA 1
ATOM 1402 C C . GLY A 1 175 ? 4.281 -16.375 -2.746 1 95.5 175 GLY A C 1
ATOM 1403 O O . GLY A 1 175 ? 3.908 -15.25 -3.078 1 95.5 175 GLY A O 1
ATOM 1404 N N . SER A 1 176 ? 4.691 -16.703 -1.493 1 91.25 176 SER A N 1
ATOM 1405 C CA . SER A 1 176 ? 4.734 -15.711 -0.42 1 91.25 176 SER A CA 1
ATOM 1406 C C . SER A 1 176 ? 6.113 -15.062 -0.321 1 91.25 176 SER A C 1
ATOM 1408 O O . SER A 1 176 ? 6.266 -14 0.293 1 91.25 176 SER A O 1
ATOM 1410 N N . GLN A 1 177 ? 7.078 -15.766 -0.775 1 91.81 177 GLN A N 1
ATOM 1411 C CA . GLN A 1 177 ? 8.422 -15.211 -0.917 1 91.81 177 GLN A CA 1
ATOM 1412 C C . GLN A 1 177 ? 8.672 -14.742 -2.346 1 91.81 177 GLN A C 1
ATOM 1414 O O . GLN A 1 177 ? 9.297 -15.453 -3.139 1 91.81 177 GLN A O 1
ATOM 1419 N N . VAL A 1 178 ? 8.219 -13.57 -2.541 1 89.69 178 VAL A N 1
ATOM 1420 C CA . VAL A 1 178 ? 8.109 -13.055 -3.9 1 89.69 178 VAL A CA 1
ATOM 1421 C C . VAL A 1 178 ? 9.484 -13.062 -4.57 1 89.69 178 VAL A C 1
ATOM 1423 O O . VAL A 1 178 ? 9.625 -13.523 -5.703 1 89.69 178 VAL A O 1
ATOM 1426 N N . GLY A 1 179 ? 10.469 -12.57 -3.863 1 88.38 179 GLY A N 1
ATOM 1427 C CA . GLY A 1 179 ? 11.805 -12.555 -4.434 1 88.38 179 GLY A CA 1
ATOM 1428 C C . GLY A 1 179 ? 12.336 -13.938 -4.738 1 88.38 179 GLY A C 1
ATOM 1429 O O . GLY A 1 179 ? 12.977 -14.156 -5.77 1 88.38 179 GLY A O 1
ATOM 1430 N N . VAL A 1 180 ? 12.055 -14.883 -3.914 1 91.38 180 VAL A N 1
ATOM 1431 C CA . VAL A 1 180 ? 12.516 -16.25 -4.098 1 91.38 180 VAL A CA 1
ATOM 1432 C C . VAL A 1 180 ? 11.812 -16.875 -5.301 1 91.38 180 VAL A C 1
ATOM 1434 O O . VAL A 1 180 ? 12.445 -17.578 -6.105 1 91.38 180 VAL A O 1
ATOM 1437 N N . LEU A 1 181 ? 10.586 -16.609 -5.383 1 94.19 181 LEU A N 1
ATOM 1438 C CA . LEU A 1 181 ? 9.828 -17.125 -6.516 1 94.19 181 LEU A CA 1
ATOM 1439 C C . LEU A 1 181 ? 10.352 -16.547 -7.828 1 94.19 181 LEU A C 1
ATOM 1441 O O . LEU A 1 181 ? 10.539 -17.281 -8.797 1 94.19 181 LEU A O 1
ATOM 1445 N N . GLU A 1 182 ? 10.578 -15.281 -7.816 1 90.19 182 GLU A N 1
ATOM 1446 C CA . GLU A 1 182 ? 11.102 -14.609 -9.008 1 90.19 182 GLU A CA 1
ATOM 1447 C C . GLU A 1 182 ? 12.469 -15.172 -9.398 1 90.19 182 GLU A C 1
ATOM 1449 O O . GLU A 1 182 ? 12.742 -15.375 -10.586 1 90.19 182 GLU A O 1
ATOM 1454 N N . ASN A 1 183 ? 13.281 -15.352 -8.422 1 90.69 183 ASN A N 1
ATOM 1455 C CA . ASN A 1 183 ? 14.602 -15.914 -8.672 1 90.69 183 ASN A CA 1
ATOM 1456 C C . ASN A 1 183 ? 14.5 -17.344 -9.203 1 90.69 183 ASN A C 1
ATOM 1458 O O . ASN A 1 183 ? 15.344 -17.766 -10 1 90.69 183 ASN A O 1
ATOM 1462 N N . PHE A 1 184 ? 13.516 -18.047 -8.75 1 93.94 184 PHE A N 1
ATOM 1463 C CA . PHE A 1 184 ? 13.289 -19.406 -9.219 1 93.94 184 PHE A CA 1
ATOM 1464 C C . PHE A 1 184 ? 12.828 -19.406 -10.672 1 93.94 184 PHE A C 1
ATOM 1466 O O . PHE A 1 184 ? 13.375 -20.156 -11.5 1 93.94 184 PHE A O 1
ATOM 1473 N N . LEU A 1 185 ? 11.906 -18.578 -10.984 1 94.31 185 LEU A N 1
ATOM 1474 C CA . LEU A 1 185 ? 11.32 -18.562 -12.32 1 94.31 185 LEU A CA 1
ATOM 1475 C C . LEU A 1 185 ? 12.25 -17.875 -13.312 1 94.31 185 LEU A C 1
ATOM 1477 O O . LEU A 1 185 ? 12.156 -18.109 -14.523 1 94.31 185 LEU A O 1
ATOM 1481 N N . ARG A 1 186 ? 13.086 -16.938 -12.883 1 91.88 186 ARG A N 1
ATOM 1482 C CA . ARG A 1 186 ? 14.109 -16.25 -13.672 1 91.88 186 ARG A CA 1
ATOM 1483 C C . ARG A 1 186 ? 13.5 -15.602 -14.914 1 91.88 186 ARG A C 1
ATOM 1485 O O . ARG A 1 186 ? 13.984 -15.812 -16.031 1 91.88 186 ARG A O 1
ATOM 1492 N N . LEU A 1 187 ? 12.484 -14.883 -14.703 1 86.88 187 LEU A N 1
ATOM 1493 C CA . LEU A 1 187 ? 11.711 -14.352 -15.82 1 86.88 187 LEU A CA 1
ATOM 1494 C C . LEU A 1 187 ? 12.477 -13.25 -16.547 1 86.88 187 LEU A C 1
ATOM 1496 O O . LEU A 1 187 ? 12.156 -12.914 -17.688 1 86.88 187 LEU A O 1
ATOM 1500 N N . ASP A 1 188 ? 13.492 -12.664 -15.844 1 79.31 188 ASP A N 1
ATOM 1501 C CA . ASP A 1 188 ? 14.195 -11.523 -16.422 1 79.31 188 ASP A CA 1
ATOM 1502 C C . ASP A 1 188 ? 15.594 -11.914 -16.875 1 79.31 188 ASP A C 1
ATOM 1504 O O . ASP A 1 188 ? 16.391 -11.062 -17.266 1 79.31 188 ASP A O 1
ATOM 1508 N N . GLU A 1 189 ? 15.82 -13.141 -16.828 1 85.75 189 GLU A N 1
ATOM 1509 C CA . GLU A 1 189 ? 17.125 -13.625 -17.25 1 85.75 189 GLU A CA 1
ATOM 1510 C C . GLU A 1 189 ? 17.078 -14.141 -18.688 1 85.75 189 GLU A C 1
ATOM 1512 O O . GLU A 1 189 ? 16.391 -15.117 -18.984 1 85.75 189 GLU A O 1
ATOM 1517 N N . GLY A 1 190 ? 17.859 -13.578 -19.5 1 84.88 190 GLY A N 1
ATOM 1518 C CA . GLY A 1 190 ? 17.844 -13.859 -20.922 1 84.88 190 GLY A CA 1
ATOM 1519 C C . GLY A 1 190 ? 18.047 -15.328 -21.25 1 84.88 190 GLY A C 1
ATOM 1520 O O . GLY A 1 190 ? 17.547 -15.828 -22.25 1 84.88 190 GLY A O 1
ATOM 1521 N N . ASP A 1 191 ? 18.766 -16.016 -20.422 1 90.69 191 ASP A N 1
ATOM 1522 C CA . ASP A 1 191 ? 19.078 -17.422 -20.703 1 90.69 191 ASP A CA 1
ATOM 1523 C C . ASP A 1 191 ? 18.078 -18.359 -20.047 1 90.69 191 ASP A C 1
ATOM 1525 O O . ASP A 1 191 ? 18.172 -19.578 -20.188 1 90.69 191 ASP A O 1
ATOM 1529 N N . SER A 1 192 ? 17.078 -17.828 -19.422 1 92.44 192 SER A N 1
ATOM 1530 C CA . SER A 1 192 ? 16.062 -18.641 -18.75 1 92.44 192 SER A CA 1
ATOM 1531 C C . SER A 1 192 ? 15.008 -19.141 -19.719 1 92.44 192 SER A C 1
ATOM 1533 O O . SER A 1 192 ? 14.609 -18.422 -20.641 1 92.44 192 SER A O 1
ATOM 1535 N N . PRO A 1 193 ? 14.531 -20.406 -19.516 1 94.19 193 PRO A N 1
ATOM 1536 C CA . PRO A 1 193 ? 13.469 -20.953 -20.359 1 94.19 193 PRO A CA 1
ATOM 1537 C C . PRO A 1 193 ? 12.203 -20.109 -20.344 1 94.19 193 PRO A C 1
ATOM 1539 O O . PRO A 1 193 ? 11.445 -20.094 -21.328 1 94.19 193 PRO A O 1
ATOM 1542 N N . LEU A 1 194 ? 11.945 -19.391 -19.297 1 94.56 194 LEU A N 1
ATOM 1543 C CA . LEU A 1 194 ? 10.695 -18.656 -19.172 1 94.56 194 LEU A CA 1
ATOM 1544 C C . LEU A 1 194 ? 10.898 -17.188 -19.516 1 94.56 194 LEU A C 1
ATOM 1546 O O . LEU A 1 194 ? 9.977 -16.375 -19.375 1 94.56 194 LEU A O 1
ATOM 1550 N N . PHE A 1 195 ? 12.031 -16.859 -20.016 1 88.94 195 PHE A N 1
ATOM 1551 C CA . PHE A 1 195 ? 12.383 -15.477 -20.328 1 88.94 195 PHE A CA 1
ATOM 1552 C C . PHE A 1 195 ? 11.469 -14.922 -21.422 1 88.94 195 PHE A C 1
ATOM 1554 O O . PHE A 1 195 ? 11.18 -15.609 -22.406 1 88.94 195 PHE A O 1
ATOM 1561 N N . GLY A 1 196 ? 11.055 -13.719 -21.25 1 82.62 196 GLY A N 1
ATOM 1562 C CA . GLY A 1 196 ? 10.359 -12.961 -22.281 1 82.62 196 GLY A CA 1
ATOM 1563 C C . GLY A 1 196 ? 8.922 -13.391 -22.469 1 82.62 196 GLY A C 1
ATOM 1564 O O . GLY A 1 196 ? 8.227 -12.883 -23.344 1 82.62 196 GLY A O 1
ATOM 1565 N N . ARG A 1 197 ? 8.438 -14.352 -21.734 1 88.38 197 ARG A N 1
ATOM 1566 C CA . ARG A 1 197 ? 7.051 -14.789 -21.859 1 88.38 197 ARG A CA 1
ATOM 1567 C C . ARG A 1 197 ? 6.109 -13.836 -21.141 1 88.38 197 ARG A C 1
ATOM 1569 O O . ARG A 1 197 ? 6.473 -13.25 -20.109 1 88.38 197 ARG A O 1
ATOM 1576 N N . TYR A 1 198 ? 5.012 -13.734 -21.703 1 87.25 198 TYR A N 1
ATOM 1577 C CA . TYR A 1 198 ? 4.004 -12.852 -21.125 1 87.25 198 TYR A CA 1
ATOM 1578 C C . TYR A 1 198 ? 3.352 -13.492 -19.906 1 87.25 198 TYR A C 1
ATOM 1580 O O . TYR A 1 198 ? 2.686 -14.523 -20.016 1 87.25 198 TYR A O 1
ATOM 1588 N N . GLU A 1 199 ? 3.592 -12.984 -18.828 1 92.81 199 GLU A N 1
ATOM 1589 C CA . GLU A 1 199 ? 2.945 -13.461 -17.609 1 92.81 199 GLU A CA 1
ATOM 1590 C C . GLU A 1 199 ? 1.94 -12.438 -17.078 1 92.81 199 GLU A C 1
ATOM 1592 O O . GLU A 1 199 ? 2.154 -11.234 -17.203 1 92.81 199 GLU A O 1
ATOM 1597 N N . VAL A 1 200 ? 0.817 -12.922 -16.594 1 94.69 200 VAL A N 1
ATOM 1598 C CA . VAL A 1 200 ? -0.161 -12.094 -15.891 1 94.69 200 VAL A CA 1
ATOM 1599 C C . VAL A 1 200 ? 0.148 -12.094 -14.398 1 94.69 200 VAL A C 1
ATOM 1601 O O . VAL A 1 200 ? 0.111 -13.141 -13.742 1 94.69 200 VAL A O 1
ATOM 1604 N N . ARG A 1 201 ? 0.443 -10.953 -13.945 1 93.31 201 ARG A N 1
ATOM 1605 C CA . ARG A 1 201 ? 0.783 -10.836 -12.531 1 93.31 201 ARG A CA 1
ATOM 1606 C C . ARG A 1 201 ? -0.387 -10.266 -11.727 1 93.31 201 ARG A C 1
ATOM 1608 O O . ARG A 1 201 ? -0.974 -9.25 -12.109 1 93.31 201 ARG A O 1
ATOM 1615 N N . ILE A 1 202 ? -0.752 -10.953 -10.742 1 95.69 202 ILE A N 1
ATOM 1616 C CA . ILE A 1 202 ? -1.751 -10.492 -9.781 1 95.69 202 ILE A CA 1
ATOM 1617 C C . ILE A 1 202 ? -1.133 -10.422 -8.391 1 95.69 202 ILE A C 1
ATOM 1619 O O . ILE A 1 202 ? -0.78 -11.445 -7.805 1 95.69 202 ILE A O 1
ATOM 1623 N N . SER A 1 203 ? -0.926 -9.242 -7.902 1 94.19 203 SER A N 1
ATOM 1624 C CA . SER A 1 203 ? -0.407 -9.031 -6.555 1 94.19 203 SER A CA 1
ATOM 1625 C C . SER A 1 203 ? -1.529 -8.711 -5.574 1 94.19 203 SER A C 1
ATOM 1627 O O . SER A 1 203 ? -2.305 -7.777 -5.797 1 94.19 203 SER A O 1
ATOM 1629 N N . LEU A 1 204 ? -1.635 -9.469 -4.574 1 96.75 204 LEU A N 1
ATOM 1630 C CA . LEU A 1 204 ? -2.645 -9.219 -3.549 1 96.75 204 LEU A CA 1
ATOM 1631 C C . LEU A 1 204 ? -2.113 -8.266 -2.482 1 96.75 204 LEU A C 1
ATOM 1633 O O . LEU A 1 204 ? -1.174 -8.602 -1.757 1 96.75 204 LEU A O 1
ATOM 1637 N N . PRO A 1 205 ? -2.758 -7.141 -2.359 1 95.56 205 PRO A N 1
ATOM 1638 C CA . PRO A 1 205 ? -2.258 -6.156 -1.397 1 95.56 205 PRO A CA 1
ATOM 1639 C C . PRO A 1 205 ? -2.795 -6.383 0.014 1 95.56 205 PRO A C 1
ATOM 1641 O O . PRO A 1 205 ? -3.793 -7.086 0.192 1 95.56 205 PRO A O 1
ATOM 1644 N N . ARG A 1 206 ? -2.076 -5.77 0.949 1 95.88 206 ARG A N 1
ATOM 1645 C CA . ARG A 1 206 ? -2.668 -5.641 2.275 1 95.88 206 ARG A CA 1
ATOM 1646 C C . ARG A 1 206 ? -3.916 -4.762 2.236 1 95.88 206 ARG A C 1
ATOM 1648 O O . ARG A 1 206 ? -4.055 -3.912 1.354 1 95.88 206 ARG A O 1
ATOM 1655 N N . PHE A 1 207 ? -4.785 -5.066 3.209 1 97.38 207 PHE A N 1
ATOM 1656 C CA . PHE A 1 207 ? -5.898 -4.137 3.361 1 97.38 207 PHE A CA 1
ATOM 1657 C C . PHE A 1 207 ? -5.41 -2.775 3.838 1 97.38 207 PHE A C 1
ATOM 1659 O O . PHE A 1 207 ? -4.52 -2.693 4.688 1 97.38 207 PHE A O 1
ATOM 1666 N N . ASN A 1 208 ? -5.988 -1.755 3.234 1 96.56 208 ASN A N 1
ATOM 1667 C CA . ASN A 1 208 ? -5.859 -0.454 3.885 1 96.56 208 ASN A CA 1
ATOM 1668 C C . ASN A 1 208 ? -6.52 -0.448 5.258 1 96.56 208 ASN A C 1
ATOM 1670 O O . ASN A 1 208 ? -7.348 -1.312 5.562 1 96.56 208 ASN A O 1
ATOM 1674 N N . PRO A 1 209 ? -6.211 0.542 6.121 1 96 209 PRO A N 1
ATOM 1675 C CA . PRO A 1 209 ? -6.793 0.578 7.469 1 96 209 PRO A CA 1
ATOM 1676 C C . PRO A 1 209 ? -8.32 0.551 7.449 1 96 209 PRO A C 1
ATOM 1678 O O . PRO A 1 209 ? -8.938 -0.186 8.227 1 96 209 PRO A O 1
ATOM 1681 N N . SER A 1 210 ? -8.883 1.271 6.578 1 96.38 210 SER A N 1
ATOM 1682 C CA . SER A 1 210 ? -10.344 1.329 6.52 1 96.38 210 SER A CA 1
ATOM 1683 C C . SER A 1 210 ? -10.93 0.025 5.988 1 96.38 210 SER A C 1
ATOM 1685 O O . SER A 1 210 ? -12.023 -0.374 6.375 1 96.38 210 SER A O 1
ATOM 1687 N N . GLU A 1 211 ? -10.195 -0.647 5.09 1 96.44 211 GLU A N 1
ATOM 1688 C CA . GLU A 1 211 ? -10.617 -1.977 4.652 1 96.44 211 GLU A CA 1
ATOM 1689 C C . GLU A 1 211 ? -10.57 -2.977 5.805 1 96.44 211 GLU A C 1
ATOM 1691 O O . GLU A 1 211 ? -11.469 -3.803 5.957 1 96.44 211 GLU A O 1
ATOM 1696 N N . SER A 1 212 ? -9.484 -2.855 6.531 1 97.69 212 SER A N 1
ATOM 1697 C CA . SER A 1 212 ? -9.352 -3.729 7.691 1 97.69 212 SER A CA 1
ATOM 1698 C C . SER A 1 212 ? -10.5 -3.521 8.672 1 97.69 212 SER A C 1
ATOM 1700 O O . SER A 1 212 ? -11.062 -4.488 9.195 1 97.69 212 SER A O 1
ATOM 1702 N N . LEU A 1 213 ? -10.82 -2.279 8.938 1 97.44 213 LEU A N 1
ATOM 1703 C CA . LEU A 1 213 ? -11.922 -1.937 9.836 1 97.44 213 LEU A CA 1
ATOM 1704 C C . LEU A 1 213 ? -13.242 -2.51 9.312 1 97.44 213 LEU A C 1
ATOM 1706 O O . LEU A 1 213 ? -14.016 -3.088 10.086 1 97.44 213 LEU A O 1
ATOM 1710 N N . GLU A 1 214 ? -13.508 -2.318 8.039 1 96.5 214 GLU A N 1
ATOM 1711 C CA . GLU A 1 214 ? -14.727 -2.84 7.422 1 96.5 214 GLU A CA 1
ATOM 1712 C C . GLU A 1 214 ? -14.773 -4.363 7.504 1 96.5 214 GLU A C 1
ATOM 1714 O O . GLU A 1 214 ? -15.828 -4.941 7.773 1 96.5 214 GLU A O 1
ATOM 1719 N N . PHE A 1 215 ? -13.648 -5.043 7.227 1 97.75 215 PHE A N 1
ATOM 1720 C CA . PHE A 1 215 ? -13.539 -6.496 7.32 1 97.75 215 PHE A CA 1
ATOM 1721 C C . PHE A 1 215 ? -13.953 -6.98 8.703 1 97.75 215 PHE A C 1
ATOM 1723 O O . PHE A 1 215 ? -14.742 -7.926 8.828 1 97.75 215 PHE A O 1
ATOM 1730 N N . LEU A 1 216 ? -13.422 -6.324 9.711 1 97.94 216 LEU A N 1
ATOM 1731 C CA . LEU A 1 216 ? -13.711 -6.707 11.086 1 97.94 216 LEU A CA 1
ATOM 1732 C C . LEU A 1 216 ? -15.172 -6.445 11.43 1 97.94 216 LEU A C 1
ATOM 1734 O O . LEU A 1 216 ? -15.844 -7.309 12.008 1 97.94 216 LEU A O 1
ATOM 1738 N N . ARG A 1 217 ? -15.656 -5.277 11.094 1 97.25 217 ARG A N 1
ATOM 1739 C CA . ARG A 1 217 ? -17.047 -4.934 11.367 1 97.25 217 ARG A CA 1
ATOM 1740 C C . ARG A 1 217 ? -18 -5.949 10.75 1 97.25 217 ARG A C 1
ATOM 1742 O O . ARG A 1 217 ? -18.891 -6.473 11.422 1 97.25 217 ARG A O 1
ATOM 1749 N N . ARG A 1 218 ? -17.828 -6.219 9.492 1 96.25 218 ARG A N 1
ATOM 1750 C CA . ARG A 1 218 ? -18.672 -7.172 8.781 1 96.25 218 ARG A CA 1
ATOM 1751 C C . ARG A 1 218 ? -18.547 -8.57 9.383 1 96.25 218 ARG A C 1
ATOM 1753 O O . ARG A 1 218 ? -19.531 -9.312 9.453 1 96.25 218 ARG A O 1
ATOM 1760 N N . GLY A 1 219 ? -17.312 -8.984 9.711 1 96.62 219 GLY A N 1
ATOM 1761 C CA . GLY A 1 219 ? -17.109 -10.273 10.359 1 96.62 219 GLY A CA 1
ATOM 1762 C C . GLY A 1 219 ? -17.922 -10.43 11.625 1 96.62 219 GLY A C 1
ATOM 1763 O O . GLY A 1 219 ? -18.562 -11.477 11.836 1 96.62 219 GLY A O 1
ATOM 1764 N N . PHE A 1 220 ? -17.922 -9.43 12.453 1 97.5 220 PHE A N 1
ATOM 1765 C CA . PHE A 1 220 ? -18.703 -9.469 13.688 1 97.5 220 PHE A CA 1
ATOM 1766 C C . PHE A 1 220 ? -20.188 -9.477 13.391 1 97.5 220 PHE A C 1
ATOM 1768 O O . PHE A 1 220 ? -20.969 -10.172 14.055 1 97.5 220 PHE A O 1
ATOM 1775 N N . GLU A 1 221 ? -20.594 -8.68 12.406 1 96.62 221 GLU A N 1
ATOM 1776 C CA . GLU A 1 221 ? -22 -8.617 12.008 1 96.62 221 GLU A CA 1
ATOM 1777 C C . GLU A 1 221 ? -22.516 -9.992 11.609 1 96.62 221 GLU A C 1
ATOM 1779 O O . GLU A 1 221 ? -23.672 -10.328 11.867 1 96.62 221 GLU A O 1
ATOM 1784 N N . GLU A 1 222 ? -21.688 -10.758 10.914 1 95.75 222 GLU A N 1
ATOM 1785 C CA . GLU A 1 222 ? -22.062 -12.102 10.484 1 95.75 222 GLU A CA 1
ATOM 1786 C C . GLU A 1 222 ? -22.406 -12.984 11.68 1 95.75 222 GLU A C 1
ATOM 1788 O O . GLU A 1 222 ? -23.125 -13.977 11.531 1 95.75 222 GLU A O 1
ATOM 1793 N N . TYR A 1 223 ? -21.938 -12.672 12.844 1 95.5 223 TYR A N 1
ATOM 1794 C CA . TYR A 1 223 ? -22.219 -13.43 14.055 1 95.5 223 TYR A CA 1
ATOM 1795 C C . TYR A 1 223 ? -23.234 -12.703 14.938 1 95.5 223 TYR A C 1
ATOM 1797 O O . TYR A 1 223 ? -23.422 -13.062 16.094 1 95.5 223 TYR A O 1
ATOM 1805 N N . GLY A 1 224 ? -23.797 -11.586 14.406 1 95.38 224 GLY A N 1
ATOM 1806 C CA . GLY A 1 224 ? -24.828 -10.836 15.117 1 95.38 224 GLY A CA 1
ATOM 1807 C C . GLY A 1 224 ? -24.266 -9.969 16.234 1 95.38 224 GLY A C 1
ATOM 1808 O O . GLY A 1 224 ? -24.969 -9.641 17.188 1 95.38 224 GLY A O 1
ATOM 1809 N N . ILE A 1 225 ? -23.016 -9.695 16.141 1 94.62 225 ILE A N 1
ATOM 1810 C CA . ILE A 1 225 ? -22.359 -8.891 17.172 1 94.62 225 ILE A CA 1
ATOM 1811 C C . ILE A 1 225 ? -22.172 -7.461 16.672 1 94.62 225 ILE A C 1
ATOM 1813 O O . ILE A 1 225 ? -21.609 -7.238 15.602 1 94.62 225 ILE A O 1
ATOM 1817 N N . ASP A 1 226 ? -22.656 -6.539 17.391 1 92.25 226 ASP A N 1
ATOM 1818 C CA . ASP A 1 226 ? -22.438 -5.121 17.094 1 92.25 226 ASP A CA 1
ATOM 1819 C C . ASP A 1 226 ? -21.234 -4.578 17.859 1 92.25 226 ASP A C 1
ATOM 1821 O O . ASP A 1 226 ? -21.234 -4.531 19.078 1 92.25 226 ASP A O 1
ATOM 1825 N N . VAL A 1 227 ? -20.266 -4.211 17.156 1 91.81 227 VAL A N 1
ATOM 1826 C CA . VAL A 1 227 ? -19.047 -3.75 17.812 1 91.81 227 VAL A CA 1
ATOM 1827 C C . VAL A 1 227 ? -18.875 -2.252 17.562 1 91.81 227 VAL A C 1
ATOM 1829 O O . VAL A 1 227 ? -19.281 -1.727 16.531 1 91.81 227 VAL A O 1
ATOM 1832 N N . ASN A 1 228 ? -18.359 -1.624 18.578 1 93 228 ASN A N 1
ATOM 1833 C CA . ASN A 1 228 ? -17.922 -0.24 18.422 1 93 228 ASN A CA 1
ATOM 1834 C C . ASN A 1 228 ? -16.641 -0.145 17.578 1 93 228 ASN A C 1
ATOM 1836 O O . ASN A 1 228 ? -15.602 -0.658 17.984 1 93 228 ASN A O 1
ATOM 1840 N N . GLU A 1 229 ? -16.688 0.52 16.5 1 93.81 229 GLU A N 1
ATOM 1841 C CA . GLU A 1 229 ? -15.57 0.611 15.562 1 93.81 229 GLU A CA 1
ATOM 1842 C C . GLU A 1 229 ? -14.328 1.171 16.234 1 93.81 229 GLU A C 1
ATOM 1844 O O . GLU A 1 229 ? -13.203 0.8 15.898 1 93.81 229 GLU A O 1
ATOM 1849 N N . ARG A 1 230 ? -14.508 2.018 17.172 1 92.62 230 ARG A N 1
ATOM 1850 C CA . ARG A 1 230 ? -13.383 2.621 17.875 1 92.62 230 ARG A CA 1
ATOM 1851 C C . ARG A 1 230 ? -12.57 1.567 18.625 1 92.62 230 ARG A C 1
ATOM 1853 O O . ARG A 1 230 ? -11.352 1.689 18.75 1 92.62 230 ARG A O 1
ATOM 1860 N N . GLU A 1 231 ? -13.281 0.552 19.031 1 93.12 231 GLU A N 1
ATOM 1861 C CA . GLU A 1 231 ? -12.617 -0.515 19.781 1 93.12 231 GLU A CA 1
ATOM 1862 C C . GLU A 1 231 ? -11.742 -1.367 18.859 1 93.12 231 GLU A C 1
ATOM 1864 O O . GLU A 1 231 ? -10.883 -2.115 19.328 1 93.12 231 GLU A O 1
ATOM 1869 N N . LEU A 1 232 ? -12 -1.241 17.594 1 95.81 232 LEU A N 1
ATOM 1870 C CA . LEU A 1 232 ? -11.281 -2.062 16.625 1 95.81 232 LEU A CA 1
ATOM 1871 C C . LEU A 1 232 ? -10.016 -1.362 16.156 1 95.81 232 LEU A C 1
ATOM 1873 O O . LEU A 1 232 ? -9.156 -1.984 15.531 1 95.81 232 LEU A O 1
ATOM 1877 N N . LEU A 1 233 ? -9.828 -0.084 16.469 1 94.06 233 LEU A N 1
ATOM 1878 C CA . LEU A 1 233 ? -8.719 0.712 15.961 1 94.06 233 LEU A CA 1
ATOM 1879 C C . LEU A 1 233 ? -7.383 0.13 16.422 1 94.06 233 LEU A C 1
ATOM 1881 O O . LEU A 1 233 ? -6.457 -0.008 15.617 1 94.06 233 LEU A O 1
ATOM 1885 N N . PRO A 1 234 ? -7.301 -0.273 17.703 1 93.12 234 PRO A N 1
ATOM 1886 C CA . PRO A 1 234 ? -6.039 -0.885 18.109 1 93.12 234 PRO A CA 1
ATOM 1887 C C . PRO A 1 234 ? -5.715 -2.16 17.344 1 93.12 234 PRO A C 1
ATOM 1889 O O . PRO A 1 234 ? -4.543 -2.455 17.094 1 93.12 234 PRO A O 1
ATOM 1892 N N . VAL A 1 235 ? -6.738 -2.875 17.016 1 95.44 235 VAL A N 1
ATOM 1893 C CA . VAL A 1 235 ? -6.566 -4.109 16.266 1 95.44 235 VAL A CA 1
ATOM 1894 C C . VAL A 1 235 ? -6.051 -3.783 14.859 1 95.44 235 VAL A C 1
ATOM 1896 O O . VAL A 1 235 ? -5.098 -4.402 14.383 1 95.44 235 VAL A O 1
ATOM 1899 N N . VAL A 1 236 ? -6.648 -2.816 14.219 1 95.31 236 VAL A N 1
ATOM 1900 C CA . VAL A 1 236 ? -6.25 -2.371 12.891 1 95.31 236 VAL A CA 1
ATOM 1901 C C . VAL A 1 236 ? -4.805 -1.887 12.914 1 95.31 236 VAL A C 1
ATOM 1903 O O . VAL A 1 236 ? -4.02 -2.203 12.016 1 95.31 236 VAL A O 1
ATOM 1906 N N . ASN A 1 237 ? -4.414 -1.219 13.945 1 91.12 237 ASN A N 1
ATOM 1907 C CA . ASN A 1 237 ? -3.066 -0.671 14.062 1 91.12 237 ASN A CA 1
ATOM 1908 C C . ASN A 1 237 ? -2.041 -1.765 14.344 1 91.12 237 ASN A C 1
ATOM 1910 O O . ASN A 1 237 ? -0.901 -1.687 13.883 1 91.12 237 ASN A O 1
ATOM 1914 N N . THR A 1 238 ? -2.434 -2.748 15.062 1 92.56 238 THR A N 1
ATOM 1915 C CA . THR A 1 238 ? -1.505 -3.775 15.516 1 92.56 238 THR A CA 1
ATOM 1916 C C . THR A 1 238 ? -1.37 -4.883 14.477 1 92.56 238 THR A C 1
ATOM 1918 O O . THR A 1 238 ? -0.267 -5.367 14.211 1 92.56 238 THR A O 1
ATOM 1921 N N . LEU A 1 239 ? -2.494 -5.262 13.953 1 94.5 239 LEU A N 1
ATOM 1922 C CA . LEU A 1 239 ? -2.494 -6.434 13.094 1 94.5 239 LEU A CA 1
ATOM 1923 C C . LEU A 1 239 ? -2.455 -6.027 11.625 1 94.5 239 LEU A C 1
ATOM 1925 O O . LEU A 1 239 ? -2.258 -6.871 10.742 1 94.5 239 LEU A O 1
ATOM 1929 N N . ASP A 1 240 ? -2.607 -4.73 11.375 1 93 240 ASP A N 1
ATOM 1930 C CA . ASP A 1 240 ? -2.471 -4.164 10.039 1 93 240 ASP A CA 1
ATOM 1931 C C . ASP A 1 240 ? -3.469 -4.793 9.07 1 93 240 ASP A C 1
ATOM 1933 O O . ASP A 1 240 ? -4.582 -5.152 9.461 1 93 240 ASP A O 1
ATOM 1937 N N . GLY A 1 241 ? -3.197 -4.809 7.793 1 95.19 241 GLY A N 1
ATOM 1938 C CA . GLY A 1 241 ? -4.105 -5.258 6.75 1 95.19 241 GLY A CA 1
ATOM 1939 C C . GLY A 1 241 ? -3.809 -6.664 6.266 1 95.19 241 GLY A C 1
ATOM 1940 O O . GLY A 1 241 ? -3.932 -6.957 5.074 1 95.19 241 GLY A O 1
ATOM 1941 N N . VAL A 1 242 ? -3.43 -7.508 7.184 1 95.44 242 VAL A N 1
ATOM 1942 C CA . VAL A 1 242 ? -3.158 -8.898 6.832 1 95.44 242 VAL A CA 1
ATOM 1943 C C . VAL A 1 242 ? -4.352 -9.773 7.211 1 95.44 242 VAL A C 1
ATOM 1945 O O . VAL A 1 242 ? -4.551 -10.086 8.383 1 95.44 242 VAL A O 1
ATOM 1948 N N . PRO A 1 243 ? -5.105 -10.25 6.281 1 95.94 243 PRO A N 1
ATOM 1949 C CA . PRO A 1 243 ? -6.348 -10.977 6.539 1 95.94 243 PRO A CA 1
ATOM 1950 C C . PRO A 1 243 ? -6.152 -12.164 7.477 1 95.94 243 PRO A C 1
ATOM 1952 O O . PRO A 1 243 ? -6.984 -12.406 8.352 1 95.94 243 PRO A O 1
ATOM 1955 N N . GLY A 1 244 ? -5.102 -12.914 7.316 1 94.81 244 GLY A N 1
ATOM 1956 C CA . GLY A 1 244 ? -4.863 -14.07 8.172 1 94.81 244 GLY A CA 1
ATOM 1957 C C . GLY A 1 244 ? -4.855 -13.719 9.648 1 94.81 244 GLY A C 1
ATOM 1958 O O . GLY A 1 244 ? -5.457 -14.43 10.461 1 94.81 244 GLY A O 1
ATOM 1959 N N . TRP A 1 245 ? -4.195 -12.625 10.031 1 96.06 245 TRP A N 1
ATOM 1960 C CA . TRP A 1 245 ? -4.156 -12.18 11.422 1 96.06 245 TRP A CA 1
ATOM 1961 C C . TRP A 1 245 ? -5.523 -11.688 11.875 1 96.06 245 TRP A C 1
ATOM 1963 O O . TRP A 1 245 ? -5.953 -11.969 13 1 96.06 245 TRP A O 1
ATOM 1973 N N . LEU A 1 246 ? -6.191 -10.984 11 1 97.56 246 LEU A N 1
ATOM 1974 C CA . LEU A 1 246 ? -7.5 -10.43 11.328 1 97.56 246 LEU A CA 1
ATOM 1975 C C . LEU A 1 246 ? -8.516 -11.547 11.562 1 97.56 246 LEU A C 1
ATOM 1977 O O . LEU A 1 246 ? -9.344 -11.453 12.469 1 97.56 246 LEU A O 1
ATOM 1981 N N . VAL A 1 247 ? -8.484 -12.586 10.742 1 96.69 247 VAL A N 1
ATOM 1982 C CA . VAL A 1 247 ? -9.375 -13.742 10.875 1 96.69 247 VAL A CA 1
ATOM 1983 C C . VAL A 1 247 ? -9.164 -14.406 12.234 1 96.69 247 VAL A C 1
ATOM 1985 O O . VAL A 1 247 ? -10.125 -14.711 12.938 1 96.69 247 VAL A O 1
ATOM 1988 N N . HIS A 1 248 ? -7.898 -14.641 12.594 1 96.19 248 HIS A N 1
ATOM 1989 C CA . HIS A 1 248 ? -7.598 -15.289 13.867 1 96.19 248 HIS A CA 1
ATOM 1990 C C . HIS A 1 248 ? -8.07 -14.438 15.039 1 96.19 248 HIS A C 1
ATOM 1992 O O . HIS A 1 248 ? -8.594 -14.961 16.031 1 96.19 248 HIS A O 1
ATOM 1998 N N . TYR A 1 249 ? -7.828 -13.133 14.992 1 97.75 249 TYR A N 1
ATOM 1999 C CA . TYR A 1 249 ? -8.344 -12.227 16.016 1 97.75 249 TYR A CA 1
ATOM 2000 C C . TYR A 1 249 ? -9.852 -12.367 16.156 1 97.75 249 TYR A C 1
ATOM 2002 O O . TYR A 1 249 ? -10.367 -12.523 17.266 1 97.75 249 TYR A O 1
ATOM 2010 N N . GLY A 1 250 ? -10.531 -12.273 15.023 1 97.38 250 GLY A N 1
ATOM 2011 C CA . GLY A 1 250 ? -11.977 -12.414 15.031 1 97.38 250 GLY A CA 1
ATOM 2012 C C . GLY A 1 250 ? -12.445 -13.719 15.633 1 97.38 250 GLY A C 1
ATOM 2013 O O . GLY A 1 250 ? -13.383 -13.742 16.438 1 97.38 250 GLY A O 1
ATOM 2014 N N . ALA A 1 251 ? -11.805 -14.812 15.211 1 97 251 ALA A N 1
ATOM 2015 C CA . ALA A 1 251 ? -12.148 -16.125 15.742 1 97 251 ALA A CA 1
ATOM 2016 C C . ALA A 1 251 ? -11.992 -16.172 17.25 1 97 251 ALA A C 1
ATOM 2018 O O . ALA A 1 251 ? -12.867 -16.703 17.953 1 97 251 ALA A O 1
ATOM 2019 N N . HIS A 1 252 ? -10.906 -15.594 17.766 1 97.12 252 HIS A N 1
ATOM 2020 C CA . HIS A 1 252 ? -10.672 -15.562 19.219 1 97.12 252 HIS A CA 1
ATOM 2021 C C . HIS A 1 252 ? -11.719 -14.711 19.922 1 97.12 252 HIS A C 1
ATOM 2023 O O . HIS A 1 252 ? -12.156 -15.055 21.031 1 97.12 252 HIS A O 1
ATOM 2029 N N . ARG A 1 253 ? -12.094 -13.625 19.297 1 97.12 253 ARG A N 1
ATOM 2030 C CA . ARG A 1 253 ? -13.133 -12.781 19.859 1 97.12 253 ARG A CA 1
ATOM 2031 C C . ARG A 1 253 ? -14.461 -13.523 19.938 1 97.12 253 ARG A C 1
ATOM 2033 O O . ARG A 1 253 ? -15.18 -13.422 20.938 1 97.12 253 ARG A O 1
ATOM 2040 N N . ILE A 1 254 ? -14.781 -14.266 18.922 1 96.44 254 ILE A N 1
ATOM 2041 C CA . ILE A 1 254 ? -16.016 -15.047 18.875 1 96.44 254 ILE A CA 1
ATOM 2042 C C . ILE A 1 254 ? -15.977 -16.125 19.953 1 96.44 254 ILE A C 1
ATOM 2044 O O . ILE A 1 254 ? -17.016 -16.453 20.547 1 96.44 254 ILE A O 1
ATOM 2048 N N . ASP A 1 255 ? -14.797 -16.609 20.219 1 96.31 255 ASP A N 1
ATOM 2049 C CA . ASP A 1 255 ? -14.617 -17.609 21.25 1 96.31 255 ASP A CA 1
ATOM 2050 C C . ASP A 1 255 ? -14.75 -17 22.656 1 96.31 255 ASP A C 1
ATOM 2052 O O . ASP A 1 255 ? -14.711 -17.719 23.656 1 96.31 255 ASP A O 1
ATOM 2056 N N . GLY A 1 256 ? -14.812 -15.68 22.781 1 94.88 256 GLY A N 1
ATOM 2057 C CA . GLY A 1 256 ? -15.141 -15.062 24.062 1 94.88 256 GLY A CA 1
ATOM 2058 C C . GLY A 1 256 ? -13.984 -14.273 24.656 1 94.88 256 GLY A C 1
ATOM 2059 O O . GLY A 1 256 ? -14.094 -13.734 25.75 1 94.88 256 GLY A O 1
ATOM 2060 N N . LEU A 1 257 ? -12.922 -14.148 23.906 1 96.31 257 LEU A N 1
ATOM 2061 C CA . LEU A 1 257 ? -11.773 -13.414 24.438 1 96.31 257 LEU A CA 1
ATOM 2062 C C . LEU A 1 257 ? -11.984 -11.914 24.328 1 96.31 257 LEU A C 1
ATOM 2064 O O . LEU A 1 257 ? -12.734 -11.445 23.453 1 96.31 257 LEU A O 1
ATOM 2068 N N . THR A 1 258 ? -11.328 -11.18 25.203 1 95.38 258 THR A N 1
ATOM 2069 C CA . THR A 1 258 ? -11.312 -9.727 25.109 1 95.38 258 THR A CA 1
ATOM 2070 C C . THR A 1 258 ? -10.445 -9.281 23.938 1 95.38 258 THR A C 1
ATOM 2072 O O . THR A 1 258 ? -9.727 -10.086 23.344 1 95.38 258 THR A O 1
ATOM 2075 N N . ASN A 1 259 ? -10.5 -8.047 23.594 1 94.94 259 ASN A N 1
ATOM 2076 C CA . ASN A 1 259 ? -9.68 -7.48 22.531 1 94.94 259 ASN A CA 1
ATOM 2077 C C . ASN A 1 259 ? -8.188 -7.719 22.781 1 94.94 259 ASN A C 1
ATOM 2079 O O . ASN A 1 259 ? -7.48 -8.211 21.891 1 94.94 259 ASN A O 1
ATOM 2083 N N . GLU A 1 260 ? -7.75 -7.41 23.969 1 94.69 260 GLU A N 1
ATOM 2084 C CA . GLU A 1 260 ? -6.34 -7.512 24.328 1 94.69 260 GLU A CA 1
ATOM 2085 C C . GLU A 1 260 ? -5.867 -8.961 24.281 1 94.69 260 GLU A C 1
ATOM 2087 O O . GLU A 1 260 ? -4.789 -9.258 23.766 1 94.69 260 GLU A O 1
ATOM 2092 N N . GLU A 1 261 ? -6.68 -9.828 24.812 1 96.25 261 GLU A N 1
ATOM 2093 C CA . GLU A 1 261 ? -6.34 -11.25 24.844 1 96.25 261 GLU A CA 1
ATOM 2094 C C . GLU A 1 261 ? -6.27 -11.82 23.422 1 96.25 261 GLU A C 1
ATOM 2096 O O . GLU A 1 261 ? -5.383 -12.625 23.109 1 96.25 261 GLU A O 1
ATOM 2101 N N . ALA A 1 262 ? -7.219 -11.438 22.625 1 96.81 262 ALA A N 1
ATOM 2102 C CA . ALA A 1 262 ? -7.266 -11.922 21.25 1 96.81 262 ALA A CA 1
ATOM 2103 C C . ALA A 1 262 ? -6.031 -11.477 20.469 1 96.81 262 ALA A C 1
ATOM 2105 O O . ALA A 1 262 ? -5.441 -12.266 19.734 1 96.81 262 ALA A O 1
ATOM 2106 N N . ILE A 1 263 ? -5.621 -10.242 20.609 1 95.5 263 ILE A N 1
ATOM 2107 C CA . ILE A 1 263 ? -4.426 -9.727 19.953 1 95.5 263 ILE A CA 1
ATOM 2108 C C . ILE A 1 263 ? -3.203 -10.523 20.406 1 95.5 263 ILE A C 1
ATOM 2110 O O . ILE A 1 263 ? -2.381 -10.93 19.594 1 95.5 263 ILE A O 1
ATOM 2114 N N . GLU A 1 264 ? -3.129 -10.734 21.672 1 94.81 264 GLU A N 1
ATOM 2115 C CA . GLU A 1 264 ? -1.988 -11.461 22.219 1 94.81 264 GLU A CA 1
ATOM 2116 C C . GLU A 1 264 ? -1.927 -12.883 21.672 1 94.81 264 GLU A C 1
ATOM 2118 O O . GLU A 1 264 ? -0.843 -13.398 21.391 1 94.81 264 GLU A O 1
ATOM 2123 N N . LYS A 1 265 ? -3.053 -13.531 21.609 1 95.06 265 LYS A N 1
ATOM 2124 C CA . LYS A 1 265 ? -3.096 -14.883 21.062 1 95.06 265 LYS A CA 1
ATOM 2125 C C . LYS A 1 265 ? -2.615 -14.898 19.609 1 95.06 265 LYS A C 1
ATOM 2127 O O . LYS A 1 265 ? -1.942 -15.844 19.188 1 95.06 265 LYS A O 1
ATOM 2132 N N . VAL A 1 266 ? -2.973 -13.883 18.844 1 95 266 VAL A N 1
ATOM 2133 C CA . VAL A 1 266 ? -2.514 -13.773 17.453 1 95 266 VAL A CA 1
ATOM 2134 C C . VAL A 1 266 ? -0.997 -13.609 17.422 1 95 266 VAL A C 1
ATOM 2136 O O . VAL A 1 266 ? -0.312 -14.242 16.625 1 95 266 VAL A O 1
ATOM 2139 N N . LEU A 1 267 ? -0.48 -12.773 18.281 1 93.19 267 LEU A N 1
ATOM 2140 C CA . LEU A 1 267 ? 0.957 -12.531 18.344 1 93.19 267 LEU A CA 1
ATOM 2141 C C . LEU A 1 267 ? 1.71 -13.805 18.703 1 93.19 267 LEU A C 1
ATOM 2143 O O . LEU A 1 267 ? 2.779 -14.078 18.156 1 93.19 267 LEU A O 1
ATOM 2147 N N . GLU A 1 268 ? 1.137 -14.602 19.547 1 92.38 268 GLU A N 1
ATOM 2148 C CA . GLU A 1 268 ? 1.732 -15.883 19.922 1 92.38 268 GLU A CA 1
ATOM 2149 C C . GLU A 1 268 ? 1.776 -16.844 18.734 1 92.38 268 GLU A C 1
ATOM 2151 O O . GLU A 1 268 ? 2.787 -17.5 18.5 1 92.38 268 GLU A O 1
ATOM 2156 N N . LYS A 1 269 ? 0.706 -16.875 18.109 1 91 269 LYS A N 1
ATOM 2157 C CA . LYS A 1 269 ? 0.641 -17.719 16.922 1 91 269 LYS A CA 1
ATOM 2158 C C . LYS A 1 269 ? 1.622 -17.25 15.844 1 91 269 LYS A C 1
ATOM 2160 O O . LYS A 1 269 ? 2.258 -18.062 15.172 1 91 269 LYS A O 1
ATOM 2165 N N . ALA A 1 270 ? 1.647 -15.93 15.695 1 90.5 270 ALA A N 1
ATOM 2166 C CA . ALA A 1 270 ? 2.557 -15.336 14.719 1 90.5 270 ALA A CA 1
ATOM 2167 C C . ALA A 1 270 ? 4.008 -15.672 15.047 1 90.5 270 ALA A C 1
ATOM 2169 O O . ALA A 1 270 ? 4.824 -15.891 14.148 1 90.5 270 ALA A O 1
ATOM 2170 N N . MET A 1 271 ? 4.312 -15.688 16.266 1 88.94 271 MET A N 1
ATOM 2171 C CA . MET A 1 271 ? 5.664 -16.016 16.703 1 88.94 271 MET A CA 1
ATOM 2172 C C . MET A 1 271 ? 6.062 -17.422 16.25 1 88.94 271 MET A C 1
ATOM 2174 O O . MET A 1 271 ? 7.164 -17.625 15.734 1 88.94 271 MET A O 1
ATOM 2178 N N . LYS A 1 272 ? 5.207 -18.344 16.438 1 87.31 272 LYS A N 1
ATOM 2179 C CA . LYS A 1 272 ? 5.461 -19.719 16 1 87.31 272 LYS A CA 1
ATOM 2180 C C . LYS A 1 272 ? 5.629 -19.797 14.492 1 87.31 272 LYS A C 1
ATOM 2182 O O . LYS A 1 272 ? 6.512 -20.5 13.992 1 87.31 272 LYS A O 1
ATOM 2187 N N . TYR A 1 273 ? 4.824 -19.078 13.891 1 85.12 273 TYR A N 1
ATOM 2188 C CA . TYR A 1 273 ? 4.859 -19.031 12.43 1 85.12 273 TYR A CA 1
ATOM 2189 C C . TYR A 1 273 ? 6.172 -18.438 11.938 1 85.12 273 TYR A C 1
ATOM 2191 O O . TYR A 1 273 ? 6.785 -18.969 11.008 1 85.12 273 TYR A O 1
ATOM 2199 N N . VAL A 1 274 ? 6.586 -17.328 12.477 1 85.44 274 VAL A N 1
ATOM 2200 C CA . VAL A 1 274 ? 7.816 -16.656 12.086 1 85.44 274 VAL A CA 1
ATOM 2201 C C . VAL A 1 274 ? 9.016 -17.562 12.336 1 85.44 274 VAL A C 1
ATOM 2203 O O . VAL A 1 274 ? 9.93 -17.641 11.508 1 85.44 274 VAL A O 1
ATOM 2206 N N . GLN A 1 275 ? 8.984 -18.25 13.398 1 85.5 275 GLN A N 1
ATOM 2207 C CA . GLN A 1 275 ? 10.078 -19.156 13.727 1 85.5 275 GLN A CA 1
ATOM 2208 C C . GLN A 1 275 ? 10.211 -20.25 12.672 1 85.5 275 GLN A C 1
ATOM 2210 O O . GLN A 1 275 ? 11.32 -20.578 12.25 1 85.5 275 GLN A O 1
ATOM 2215 N N . THR A 1 276 ? 9.117 -20.734 12.258 1 84.06 276 THR A N 1
ATOM 2216 C CA . THR A 1 276 ? 9.117 -21.797 11.258 1 84.06 276 THR A CA 1
ATOM 2217 C C . THR A 1 276 ? 9.602 -21.266 9.906 1 84.06 276 THR A C 1
ATOM 2219 O O . THR A 1 276 ? 10.422 -21.891 9.242 1 84.06 276 THR A O 1
ATOM 2222 N N . GLU A 1 277 ? 9.141 -20.062 9.539 1 84.06 277 GLU A N 1
ATOM 2223 C CA . GLU A 1 277 ? 9.469 -19.484 8.242 1 84.06 277 GLU A CA 1
ATOM 2224 C C . GLU A 1 277 ? 10.93 -19.047 8.188 1 84.06 277 GLU A C 1
ATOM 2226 O O . GLU A 1 277 ? 11.555 -19.062 7.129 1 84.06 277 GLU A O 1
ATOM 2231 N N . PHE A 1 278 ? 11.445 -18.688 9.367 1 90.31 278 PHE A N 1
ATOM 2232 C CA . PHE A 1 278 ? 12.789 -18.141 9.43 1 90.31 278 PHE A CA 1
ATOM 2233 C C . PHE A 1 278 ? 13.828 -19.25 9.523 1 90.31 278 PHE A C 1
ATOM 2235 O O . PHE A 1 278 ? 15.023 -19 9.375 1 90.31 278 PHE A O 1
ATOM 2242 N N . GLU A 1 279 ? 13.367 -20.469 9.719 1 88.69 279 GLU A N 1
ATOM 2243 C CA . GLU A 1 279 ? 14.258 -21.625 9.906 1 88.69 279 GLU A CA 1
ATOM 2244 C C . GLU A 1 279 ? 15.203 -21.781 8.719 1 88.69 279 GLU A C 1
ATOM 2246 O O . GLU A 1 279 ? 16.375 -22.125 8.891 1 88.69 279 GLU A O 1
ATOM 2251 N N . GLU A 1 280 ? 14.672 -21.594 7.57 1 86.88 280 GLU A N 1
ATOM 2252 C CA . GLU A 1 280 ? 15.508 -21.75 6.379 1 86.88 280 GLU A CA 1
ATOM 2253 C C . GLU A 1 280 ? 16.672 -20.766 6.406 1 86.88 280 GLU A C 1
ATOM 2255 O O . GLU A 1 280 ? 17.797 -21.125 6.07 1 86.88 280 GLU A O 1
ATOM 2260 N N . LEU A 1 281 ? 16.375 -19.547 6.762 1 92.12 281 LEU A N 1
ATOM 2261 C CA . LEU A 1 281 ? 17.422 -18.531 6.84 1 92.12 281 LEU A CA 1
ATOM 2262 C C . LEU A 1 281 ? 18.391 -18.844 7.984 1 92.12 281 LEU A C 1
ATOM 2264 O O . LEU A 1 281 ? 19.594 -18.656 7.844 1 92.12 281 LEU A O 1
ATOM 2268 N N . ASP A 1 282 ? 17.844 -19.375 9.055 1 91.25 282 ASP A N 1
ATOM 2269 C CA . ASP A 1 282 ? 18.656 -19.766 10.188 1 91.25 282 ASP A CA 1
ATOM 2270 C C . ASP A 1 282 ? 19.672 -20.844 9.797 1 91.25 282 ASP A C 1
ATOM 2272 O O . ASP A 1 282 ? 20.812 -20.844 10.281 1 91.25 282 ASP A O 1
ATOM 2276 N N . LYS A 1 283 ? 19.203 -21.766 8.984 1 91.75 283 LYS A N 1
ATOM 2277 C CA . LYS A 1 283 ? 20.062 -22.859 8.539 1 91.75 283 LYS A CA 1
ATOM 2278 C C . LYS A 1 283 ? 21.188 -22.344 7.652 1 91.75 283 LYS A C 1
ATOM 2280 O O . LYS A 1 283 ? 22.297 -22.906 7.652 1 91.75 283 LYS A O 1
ATOM 2285 N N . LEU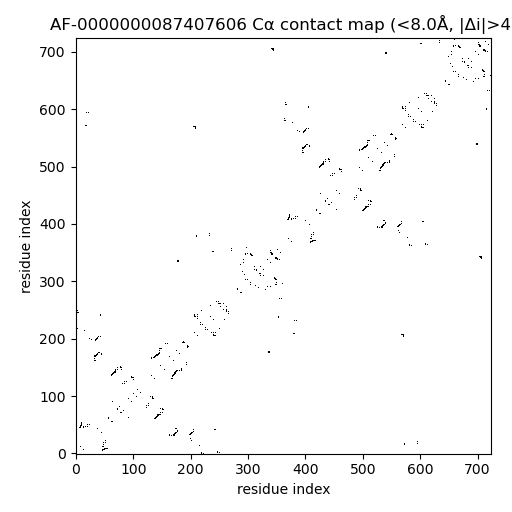 A 1 284 ? 20.953 -21.281 6.926 1 92.5 284 LEU A N 1
ATOM 2286 C CA . LEU A 1 284 ? 21.969 -20.688 6.074 1 92.5 284 LEU A CA 1
ATOM 2287 C C . LEU A 1 284 ? 23 -19.922 6.91 1 92.5 284 LEU A C 1
ATOM 2289 O O . LEU A 1 284 ? 24.203 -20.062 6.684 1 92.5 284 LEU A O 1
ATOM 2293 N N . SER A 1 285 ? 22.516 -19.078 7.852 1 94.5 285 SER A N 1
ATOM 2294 C CA . SER A 1 285 ? 23.391 -18.328 8.734 1 94.5 285 SER A CA 1
ATOM 2295 C C . SER A 1 285 ? 22.625 -17.703 9.891 1 94.5 285 SER A C 1
ATOM 2297 O O . SER A 1 285 ? 21.547 -17.125 9.688 1 94.5 285 SER A O 1
ATOM 2299 N N . PRO A 1 286 ? 23.156 -17.828 11.062 1 93.44 286 PRO A N 1
ATOM 2300 C CA . PRO A 1 286 ? 22.5 -17.172 12.195 1 93.44 286 PRO A CA 1
ATOM 2301 C C . PRO A 1 286 ? 22.531 -15.641 12.078 1 93.44 286 PRO A C 1
ATOM 2303 O O . PRO A 1 286 ? 21.828 -14.953 12.82 1 93.44 286 PRO A O 1
ATOM 2306 N N . ARG A 1 287 ? 23.297 -15.148 11.156 1 95.81 287 ARG A N 1
ATOM 2307 C CA . ARG A 1 287 ? 23.469 -13.711 11.016 1 95.81 287 ARG A CA 1
ATOM 2308 C C . ARG A 1 287 ? 22.203 -13.047 10.508 1 95.81 287 ARG A C 1
ATOM 2310 O O . ARG A 1 287 ? 21.938 -11.875 10.805 1 95.81 287 ARG A O 1
ATOM 2317 N N . TYR A 1 288 ? 21.422 -13.789 9.789 1 96.38 288 TYR A N 1
ATOM 2318 C CA . TYR A 1 288 ? 20.156 -13.242 9.289 1 96.38 288 TYR A CA 1
ATOM 2319 C C . TYR A 1 288 ? 19.266 -12.797 10.438 1 96.38 288 TYR A C 1
ATOM 2321 O O . TYR A 1 288 ? 18.641 -11.734 10.367 1 96.38 288 TYR A O 1
ATOM 2329 N N . ARG A 1 289 ? 19.25 -13.57 11.445 1 94.75 289 ARG A N 1
ATOM 2330 C CA . ARG A 1 289 ? 18.438 -13.25 12.609 1 94.75 289 ARG A CA 1
ATOM 2331 C C . ARG A 1 289 ? 18.953 -12.008 13.32 1 94.75 289 ARG A C 1
ATOM 2333 O O . ARG A 1 289 ? 18.172 -11.18 13.797 1 94.75 289 ARG A O 1
ATOM 2340 N N . VAL A 1 290 ? 20.219 -11.906 13.391 1 96.25 290 VAL A N 1
ATOM 2341 C CA . VAL A 1 290 ? 20.844 -10.75 14.023 1 96.25 290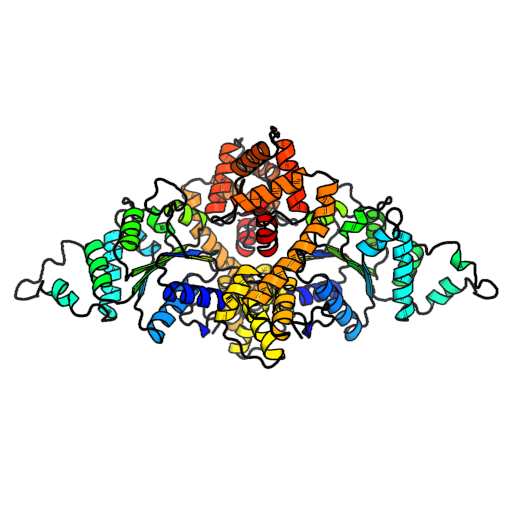 VAL A CA 1
ATOM 2342 C C . VAL A 1 290 ? 20.469 -9.477 13.258 1 96.25 290 VAL A C 1
ATOM 2344 O O . VAL A 1 290 ? 20.125 -8.461 13.867 1 96.25 290 VAL A O 1
ATOM 2347 N N . VAL A 1 291 ? 20.484 -9.586 11.969 1 97.12 291 VAL A N 1
ATOM 2348 C CA . VAL A 1 291 ? 20.219 -8.438 11.117 1 97.12 291 VAL A CA 1
ATOM 2349 C C . VAL A 1 291 ? 18.75 -8.008 11.273 1 97.12 291 VAL A C 1
ATOM 2351 O O . VAL A 1 291 ? 18.469 -6.832 11.484 1 97.12 291 VAL A O 1
ATOM 2354 N N . VAL A 1 292 ? 17.859 -8.961 11.219 1 96.62 292 VAL A N 1
ATOM 2355 C CA . VAL A 1 292 ? 16.453 -8.609 11.266 1 96.62 292 VAL A CA 1
ATOM 2356 C C . VAL A 1 292 ? 16.094 -8.086 12.656 1 96.62 292 VAL A C 1
ATOM 2358 O O . VAL A 1 292 ? 15.289 -7.168 12.797 1 96.62 292 VAL A O 1
ATOM 2361 N N . ARG A 1 293 ? 16.703 -8.609 13.695 1 95.5 293 ARG A N 1
ATOM 2362 C CA . ARG A 1 293 ? 16.484 -8.117 15.055 1 95.5 293 ARG A CA 1
ATOM 2363 C C . ARG A 1 293 ? 17.016 -6.691 15.211 1 95.5 293 ARG A C 1
ATOM 2365 O O . ARG A 1 293 ? 16.375 -5.867 15.875 1 95.5 293 ARG A O 1
ATOM 2372 N N . ALA A 1 294 ? 18.141 -6.473 14.617 1 96.81 294 ALA A N 1
ATOM 2373 C CA . ALA A 1 294 ? 18.703 -5.117 14.648 1 96.81 294 ALA A CA 1
ATOM 2374 C C . ALA A 1 294 ? 17.734 -4.121 14.008 1 96.81 294 ALA A C 1
ATOM 2376 O O . ALA A 1 294 ? 17.516 -3.027 14.539 1 96.81 294 ALA A O 1
ATOM 2377 N N . ILE A 1 295 ? 17.188 -4.52 12.906 1 96.69 295 ILE A N 1
ATOM 2378 C CA . ILE A 1 295 ? 16.234 -3.658 12.219 1 96.69 295 ILE A CA 1
ATOM 2379 C C . ILE A 1 295 ? 15.016 -3.426 13.102 1 96.69 295 ILE A C 1
ATOM 2381 O O . ILE A 1 295 ? 14.539 -2.295 13.234 1 96.69 295 ILE A O 1
ATOM 2385 N N . ALA A 1 296 ? 14.531 -4.473 13.727 1 95.19 296 ALA A N 1
ATOM 2386 C CA . ALA A 1 296 ? 13.375 -4.363 14.609 1 95.19 296 ALA A CA 1
ATOM 2387 C C . ALA A 1 296 ? 13.648 -3.393 15.758 1 95.19 296 ALA A C 1
ATOM 2389 O O . ALA A 1 296 ? 12.836 -2.512 16.047 1 95.19 296 ALA A O 1
ATOM 2390 N N . TRP A 1 297 ? 14.773 -3.477 16.312 1 94.62 297 TRP A N 1
ATOM 2391 C CA . TRP A 1 297 ? 15.141 -2.654 17.469 1 94.62 297 TRP A CA 1
ATOM 2392 C C . TRP A 1 297 ? 15.32 -1.196 17.062 1 94.62 297 TRP A C 1
ATOM 2394 O O . TRP A 1 297 ? 14.852 -0.29 17.75 1 94.62 297 TRP A O 1
ATOM 2404 N N . LEU A 1 298 ? 15.922 -1.027 16.016 1 93.56 298 LEU A N 1
ATOM 2405 C CA . LEU A 1 298 ? 16.281 0.319 15.57 1 93.56 298 LEU A CA 1
ATOM 2406 C C . LEU A 1 298 ? 15.062 1.034 14.984 1 93.56 298 LEU A C 1
ATOM 2408 O O . LEU A 1 298 ? 15.086 2.254 14.805 1 93.56 298 LEU A O 1
ATOM 2412 N N . SER A 1 299 ? 14.047 0.275 14.656 1 91.88 299 SER A N 1
ATOM 2413 C CA . SER A 1 299 ? 12.859 0.85 14.031 1 91.88 299 SER A CA 1
ATOM 2414 C C . SER A 1 299 ? 11.906 1.411 15.086 1 91.88 299 SER A C 1
ATOM 2416 O O . SER A 1 299 ? 10.906 2.047 14.742 1 91.88 299 SER A O 1
ATOM 2418 N N . GLU A 1 300 ? 12.156 1.192 16.328 1 85.75 300 GLU A N 1
ATOM 2419 C CA . GLU A 1 300 ? 11.281 1.677 17.391 1 85.75 300 GLU A CA 1
ATOM 2420 C C . GLU A 1 300 ? 11.086 3.188 17.297 1 85.75 300 GLU A C 1
ATOM 2422 O O . GLU A 1 300 ? 12.062 3.939 17.219 1 85.75 300 GLU A O 1
ATOM 2427 N N . GLY A 1 301 ? 9.898 3.629 17.406 1 74.75 301 GLY A N 1
ATOM 2428 C CA . GLY A 1 301 ? 9.586 5.051 17.391 1 74.75 301 GLY A CA 1
ATOM 2429 C C . GLY A 1 301 ? 9.516 5.629 15.984 1 74.75 301 GLY A C 1
ATOM 2430 O O . GLY A 1 301 ? 8.57 6.348 15.656 1 74.75 301 GLY A O 1
ATOM 2431 N N . ARG A 1 302 ? 10.477 5.188 15.102 1 76 302 ARG A N 1
ATOM 2432 C CA . ARG A 1 302 ? 10.594 5.82 13.789 1 76 302 ARG A CA 1
ATOM 2433 C C . ARG A 1 302 ? 9.922 4.977 12.719 1 76 302 ARG A C 1
ATOM 2435 O O . ARG A 1 302 ? 9.586 5.48 11.641 1 76 302 ARG A O 1
ATOM 2442 N N . GLY A 1 303 ? 9.875 3.668 12.922 1 85.19 303 GLY A N 1
ATOM 2443 C CA . GLY A 1 303 ? 9.227 2.779 11.969 1 85.19 303 GLY A CA 1
ATOM 2444 C C . GLY A 1 303 ? 10.18 2.221 10.93 1 85.19 303 GLY A C 1
ATOM 2445 O O . GLY A 1 303 ? 9.766 1.495 10.023 1 85.19 303 GLY A O 1
ATOM 2446 N N . TYR A 1 304 ? 11.461 2.713 10.961 1 89.88 304 TYR A N 1
ATOM 2447 C CA . TYR A 1 304 ? 12.469 2.188 10.055 1 89.88 304 TYR A CA 1
ATOM 2448 C C . TYR A 1 304 ? 13.867 2.316 10.648 1 89.88 304 TYR A C 1
ATOM 2450 O O . TYR A 1 304 ? 14.047 2.961 11.688 1 89.88 304 TYR A O 1
ATOM 2458 N N . ALA A 1 305 ? 14.812 1.593 10.047 1 93.12 305 ALA A N 1
ATOM 2459 C CA . ALA A 1 305 ? 16.219 1.642 10.453 1 93.12 305 ALA A CA 1
ATOM 2460 C C . ALA A 1 305 ? 17.109 2.039 9.281 1 93.12 305 ALA A C 1
ATOM 2462 O O . ALA A 1 305 ? 16.875 1.642 8.141 1 93.12 305 ALA A O 1
ATOM 2463 N N . ARG A 1 306 ? 18.109 2.773 9.578 1 89.75 306 ARG A N 1
ATOM 2464 C CA . ARG A 1 306 ? 19.047 3.213 8.555 1 89.75 306 ARG A CA 1
ATOM 2465 C C . ARG A 1 306 ? 20.203 2.223 8.414 1 89.75 306 ARG A C 1
ATOM 2467 O O . ARG A 1 306 ? 20.641 1.632 9.398 1 89.75 306 ARG A O 1
ATOM 2474 N N . TRP A 1 307 ? 20.703 2.182 7.219 1 91 307 TRP A N 1
ATOM 2475 C CA . TRP A 1 307 ? 21.766 1.24 6.848 1 91 307 TRP A CA 1
ATOM 2476 C C . TRP A 1 307 ? 22.938 1.338 7.809 1 91 307 TRP A C 1
ATOM 2478 O O . TRP A 1 307 ? 23.406 0.325 8.336 1 91 307 TRP A O 1
ATOM 2488 N N . GLU A 1 308 ? 23.391 2.576 8.078 1 92 308 GLU A N 1
ATOM 2489 C CA . GLU A 1 308 ? 24.578 2.781 8.898 1 92 308 GLU A CA 1
ATOM 2490 C C . GLU A 1 308 ? 24.344 2.291 10.328 1 92 308 GLU A C 1
ATOM 2492 O O . GLU A 1 308 ? 25.234 1.667 10.922 1 92 308 GLU A O 1
ATOM 2497 N N . ARG A 1 309 ? 23.188 2.51 10.82 1 94.5 309 ARG A N 1
ATOM 2498 C CA . ARG A 1 309 ? 22.859 2.098 12.18 1 94.5 309 ARG A CA 1
ATOM 2499 C C . ARG A 1 309 ? 22.672 0.586 12.266 1 94.5 309 ARG A C 1
ATOM 2501 O O . ARG A 1 309 ? 23.062 -0.034 13.258 1 94.5 309 ARG A O 1
ATOM 2508 N N . ILE A 1 310 ? 22.125 0.001 11.258 1 96.88 310 ILE A N 1
ATOM 2509 C CA . ILE A 1 310 ? 21.938 -1.445 11.203 1 96.88 310 ILE A CA 1
ATOM 2510 C C . ILE A 1 310 ? 23.297 -2.137 11.227 1 96.88 310 ILE A C 1
ATOM 2512 O O . ILE A 1 310 ? 23.531 -3.027 12.047 1 96.88 310 ILE A O 1
ATOM 2516 N N . LYS A 1 311 ? 24.156 -1.673 10.328 1 96.69 311 LYS A N 1
ATOM 2517 C CA . LYS A 1 311 ? 25.484 -2.27 10.25 1 96.69 311 LYS A CA 1
ATOM 2518 C C . LYS A 1 311 ? 26.219 -2.143 11.586 1 96.69 311 LYS A C 1
ATOM 2520 O O . LYS A 1 311 ? 26.828 -3.104 12.055 1 96.69 311 LYS A O 1
ATOM 2525 N N . GLY A 1 312 ? 26.172 -0.963 12.133 1 96.75 312 GLY A N 1
ATOM 2526 C CA . GLY A 1 312 ? 26.828 -0.74 13.406 1 96.75 312 GLY A CA 1
ATOM 2527 C C . GLY A 1 312 ? 26.344 -1.673 14.5 1 96.75 312 GLY A C 1
ATOM 2528 O O . GLY A 1 312 ? 27.156 -2.287 15.203 1 96.75 312 GLY A O 1
ATOM 2529 N N . LEU A 1 313 ? 25.062 -1.802 14.641 1 96.81 313 LEU A N 1
ATOM 2530 C CA . LEU A 1 313 ? 24.484 -2.631 15.688 1 96.81 313 LEU A CA 1
ATOM 2531 C C . LEU A 1 313 ? 24.781 -4.105 15.445 1 96.81 313 LEU A C 1
ATOM 2533 O O . LEU A 1 313 ? 25.031 -4.859 16.391 1 96.81 313 LEU A O 1
ATOM 2537 N N . VAL A 1 314 ? 24.719 -4.539 14.234 1 97.44 314 VAL A N 1
ATOM 2538 C CA . VAL A 1 314 ? 25 -5.93 13.883 1 97.44 314 VAL A CA 1
ATOM 2539 C C . VAL A 1 314 ? 26.453 -6.266 14.211 1 97.44 314 VAL A C 1
ATOM 2541 O O . VAL A 1 314 ? 26.734 -7.32 14.781 1 97.44 314 VAL A O 1
ATOM 2544 N N . GLU A 1 315 ? 27.312 -5.332 13.844 1 97.69 315 GLU A N 1
ATOM 2545 C CA . GLU A 1 315 ? 28.719 -5.539 14.148 1 97.69 315 GLU A CA 1
ATOM 2546 C C . GLU A 1 315 ? 28.953 -5.613 15.648 1 97.69 315 GLU A C 1
ATOM 2548 O O . GLU A 1 315 ? 29.781 -6.41 16.109 1 97.69 315 GLU A O 1
ATOM 2553 N N . GLU A 1 316 ? 28.297 -4.809 16.344 1 97.12 316 GLU A N 1
ATOM 2554 C CA . GLU A 1 316 ? 28.406 -4.816 17.797 1 97.12 316 GLU A CA 1
ATOM 2555 C C . GLU A 1 316 ? 27.922 -6.141 18.375 1 97.12 316 GLU A C 1
ATOM 2557 O O . GLU A 1 316 ? 28.578 -6.727 19.234 1 97.12 316 GLU A O 1
ATOM 2562 N N . GLU A 1 317 ? 26.812 -6.629 17.938 1 95.12 317 GLU A N 1
ATOM 2563 C CA . GLU A 1 317 ? 26.203 -7.852 18.469 1 95.12 317 GLU A CA 1
ATOM 2564 C C . GLU A 1 317 ? 27.047 -9.07 18.109 1 95.12 317 GLU A C 1
ATOM 2566 O O . GLU A 1 317 ? 27.172 -10.008 18.906 1 95.12 317 GLU A O 1
ATOM 2571 N N . LEU A 1 318 ? 27.516 -9.016 16.922 1 96.06 318 LEU A N 1
ATOM 2572 C CA . LEU A 1 318 ? 28.297 -10.164 16.453 1 96.06 318 LEU A CA 1
ATOM 2573 C C . LEU A 1 318 ? 29.75 -10.055 16.906 1 96.06 318 LEU A C 1
ATOM 2575 O O . LEU A 1 318 ? 30.516 -11.016 16.797 1 96.06 318 LEU A O 1
ATOM 2579 N N . GLU A 1 319 ? 30.141 -8.859 17.375 1 95.56 319 GLU A N 1
ATOM 2580 C CA . GLU A 1 319 ? 31.516 -8.586 17.781 1 95.56 319 GLU A CA 1
ATOM 2581 C C . GLU A 1 319 ? 32.5 -8.852 16.625 1 95.56 319 GLU A C 1
ATOM 2583 O O . GLU A 1 319 ? 33.5 -9.516 16.812 1 95.56 319 GLU A O 1
ATOM 2588 N N . GLU A 1 320 ? 32.062 -8.484 15.469 1 95.5 320 GLU A N 1
ATOM 2589 C CA . GLU A 1 320 ? 32.875 -8.641 14.266 1 95.5 320 GLU A CA 1
ATOM 2590 C C . GLU A 1 320 ? 32.531 -7.578 13.227 1 95.5 320 GLU A C 1
ATOM 2592 O O . GLU A 1 320 ? 31.406 -7.098 13.18 1 95.5 320 GLU A O 1
ATOM 2597 N N . LYS A 1 321 ? 33.531 -7.242 12.461 1 94.88 321 LYS A N 1
ATOM 2598 C CA . LYS A 1 321 ? 33.281 -6.328 11.352 1 94.88 321 LYS A CA 1
ATOM 2599 C C . LYS A 1 321 ? 32.656 -7.055 10.164 1 94.88 321 LYS A C 1
ATOM 2601 O O . LYS A 1 321 ? 33.031 -8.195 9.859 1 94.88 321 LYS A O 1
ATOM 2606 N N . ILE A 1 322 ? 31.703 -6.445 9.57 1 94.69 322 ILE A N 1
ATOM 2607 C CA . ILE A 1 322 ? 31.047 -6.992 8.391 1 94.69 322 ILE A CA 1
ATOM 2608 C C . ILE A 1 322 ? 31.281 -6.074 7.191 1 94.69 322 ILE A C 1
ATOM 2610 O O . ILE A 1 322 ? 31.078 -4.863 7.277 1 94.69 322 ILE A O 1
ATOM 2614 N N . ASP A 1 323 ? 31.75 -6.609 6.18 1 93.88 323 ASP A N 1
ATOM 2615 C CA . ASP A 1 323 ? 31.969 -5.777 5 1 93.88 323 ASP A CA 1
ATOM 2616 C C . ASP A 1 323 ? 30.641 -5.402 4.352 1 93.88 323 ASP A C 1
ATOM 2618 O O . ASP A 1 323 ? 29.625 -6.062 4.578 1 93.88 323 ASP A O 1
ATOM 2622 N N . GLU A 1 324 ? 30.703 -4.434 3.504 1 91.69 324 GLU A N 1
ATOM 2623 C CA . GLU A 1 324 ? 29.5 -3.854 2.908 1 91.69 324 GLU A CA 1
ATOM 2624 C C . GLU A 1 324 ? 28.828 -4.84 1.961 1 91.69 324 GLU A C 1
ATOM 2626 O O . GLU A 1 324 ? 27.594 -4.875 1.872 1 91.69 324 GLU A O 1
ATOM 2631 N N . LYS A 1 325 ? 29.562 -5.562 1.304 1 91.5 325 LYS A N 1
ATOM 2632 C CA . LYS A 1 325 ? 29.016 -6.535 0.359 1 91.5 325 LYS A CA 1
ATOM 2633 C C . LYS A 1 325 ? 28.219 -7.613 1.081 1 91.5 325 LYS A C 1
ATOM 2635 O O . LYS A 1 325 ? 27.125 -7.965 0.651 1 91.5 325 LYS A O 1
ATOM 2640 N N . ALA A 1 326 ? 28.781 -8.109 2.154 1 94 326 ALA A N 1
ATOM 2641 C CA . ALA A 1 326 ? 28.094 -9.117 2.953 1 94 326 ALA A CA 1
ATOM 2642 C C . ALA A 1 326 ? 26.797 -8.57 3.529 1 94 326 ALA A C 1
ATOM 2644 O O . ALA A 1 326 ? 25.766 -9.234 3.49 1 94 326 ALA A O 1
ATOM 2645 N N . MET A 1 327 ? 26.844 -7.383 4.074 1 94.5 327 MET A N 1
ATOM 2646 C CA . MET A 1 327 ? 25.672 -6.746 4.664 1 94.5 327 MET A CA 1
ATOM 2647 C C . MET A 1 327 ? 24.562 -6.57 3.625 1 94.5 327 MET A C 1
ATOM 2649 O O . MET A 1 327 ? 23.391 -6.824 3.906 1 94.5 327 MET A O 1
ATOM 2653 N N . ARG A 1 328 ? 24.969 -6.199 2.488 1 90.12 328 ARG A N 1
ATOM 2654 C CA . ARG A 1 328 ? 24.016 -6.055 1.397 1 90.12 328 ARG A CA 1
ATOM 2655 C C . ARG A 1 328 ? 23.391 -7.402 1.031 1 90.12 328 ARG A C 1
ATOM 2657 O O . ARG A 1 328 ? 22.203 -7.48 0.714 1 90.12 328 ARG A O 1
ATOM 2664 N N . GLY A 1 329 ? 24.203 -8.383 1.05 1 93.12 329 GLY A N 1
ATOM 2665 C CA . GLY A 1 329 ? 23.703 -9.727 0.793 1 93.12 329 GLY A CA 1
ATOM 2666 C C . GLY A 1 329 ? 22.656 -10.18 1.789 1 93.12 329 GLY A C 1
ATOM 2667 O O . GLY A 1 329 ? 21.641 -10.75 1.404 1 93.12 329 GLY A O 1
ATOM 2668 N N . TYR A 1 330 ? 22.906 -9.883 3.064 1 95.19 330 TYR A N 1
ATOM 2669 C CA . TYR A 1 330 ? 21.953 -10.234 4.105 1 95.19 330 TYR A CA 1
ATOM 2670 C C . TYR A 1 330 ? 20.625 -9.516 3.889 1 95.19 330 TYR A C 1
ATOM 2672 O O . TYR A 1 330 ? 19.562 -10.133 3.936 1 95.19 330 TYR A O 1
ATOM 2680 N N . LEU A 1 331 ? 20.703 -8.234 3.633 1 93.94 331 LEU A N 1
ATOM 2681 C CA . LEU A 1 331 ? 19.516 -7.43 3.447 1 93.94 331 LEU A CA 1
ATOM 2682 C C . LEU A 1 331 ? 18.75 -7.867 2.201 1 93.94 331 LEU A C 1
ATOM 2684 O O . LEU A 1 331 ? 17.516 -7.961 2.221 1 93.94 331 LEU A O 1
ATOM 2688 N N . SER A 1 332 ? 19.5 -8.156 1.207 1 90.81 332 SER A N 1
ATOM 2689 C CA . SER A 1 332 ? 18.875 -8.594 -0.037 1 90.81 332 SER A CA 1
ATOM 2690 C C . SER A 1 332 ? 18.109 -9.898 0.157 1 90.81 332 SER A C 1
ATOM 2692 O O . SER A 1 332 ? 16.969 -10.039 -0.308 1 90.81 332 SER A O 1
ATOM 2694 N N . LYS A 1 333 ? 18.719 -10.805 0.818 1 93.19 333 LYS A N 1
ATOM 2695 C CA . LYS A 1 333 ? 18.078 -12.094 1.058 1 93.19 333 LYS A CA 1
ATOM 2696 C C . LYS A 1 333 ? 16.844 -11.945 1.942 1 93.19 333 LYS A C 1
ATOM 2698 O O . LYS A 1 333 ? 15.805 -12.555 1.678 1 93.19 333 LYS A O 1
ATOM 2703 N N . LEU A 1 334 ? 16.969 -11.164 2.957 1 94.62 334 LEU A N 1
ATOM 2704 C CA . LEU A 1 334 ? 15.844 -10.914 3.852 1 94.62 334 LEU A CA 1
ATOM 2705 C C . LEU A 1 334 ? 14.688 -10.258 3.104 1 94.62 334 LEU A C 1
ATOM 2707 O O . LEU A 1 334 ? 13.516 -10.508 3.408 1 94.62 334 LEU A O 1
ATOM 2711 N N . MET A 1 335 ? 15.008 -9.445 2.129 1 91.88 335 MET A N 1
ATOM 2712 C CA . MET A 1 335 ? 13.992 -8.82 1.291 1 91.88 335 MET A CA 1
ATOM 2713 C C . MET A 1 335 ? 13.352 -9.844 0.356 1 91.88 335 MET A C 1
ATOM 2715 O O . MET A 1 335 ? 12.133 -9.844 0.174 1 91.88 335 MET A O 1
ATOM 2719 N N . ASP A 1 336 ? 14.172 -10.688 -0.175 1 90.5 336 ASP A N 1
ATOM 2720 C CA . ASP A 1 336 ? 13.664 -11.727 -1.056 1 90.5 336 ASP A CA 1
ATOM 2721 C C . ASP A 1 336 ? 12.648 -12.617 -0.327 1 90.5 336 ASP A C 1
ATOM 2723 O O . ASP A 1 336 ? 11.648 -13.031 -0.911 1 90.5 336 ASP A O 1
ATOM 2727 N N . TYR A 1 337 ? 12.953 -12.812 0.906 1 92.75 337 TYR A N 1
ATOM 2728 C CA . TYR A 1 337 ? 12.109 -13.703 1.698 1 92.75 337 TYR A CA 1
ATOM 2729 C C . TYR A 1 337 ? 10.906 -12.953 2.262 1 92.75 337 TYR A C 1
ATOM 2731 O O . TYR A 1 337 ? 10.023 -13.562 2.869 1 92.75 337 TYR A O 1
ATOM 2739 N N . GLY A 1 338 ? 10.883 -11.68 2.174 1 91.12 338 GLY A N 1
ATOM 2740 C CA . GLY A 1 338 ? 9.711 -10.891 2.537 1 91.12 338 GLY A CA 1
ATOM 2741 C C . GLY A 1 338 ? 9.742 -10.414 3.975 1 91.12 338 GLY A C 1
ATOM 2742 O O . GLY A 1 338 ? 8.758 -9.867 4.473 1 91.12 338 GLY A O 1
ATOM 2743 N N . PHE A 1 339 ? 10.93 -10.492 4.652 1 93.69 339 PHE A N 1
ATOM 2744 C CA . PHE A 1 339 ? 11.008 -10.102 6.055 1 93.69 339 PHE A CA 1
ATOM 2745 C C . PHE A 1 339 ? 11.336 -8.625 6.191 1 93.69 339 PHE A C 1
ATOM 2747 O O . PHE A 1 339 ? 11.016 -8 7.203 1 93.69 339 PHE A O 1
ATOM 2754 N N . VAL A 1 340 ? 12.039 -8.094 5.168 1 94.06 340 VAL A N 1
ATOM 2755 C CA . VAL A 1 340 ? 12.5 -6.711 5.195 1 94.06 340 VAL A CA 1
ATOM 2756 C C . VAL A 1 340 ? 12.148 -6.02 3.883 1 94.06 340 VAL A C 1
ATOM 2758 O O . VAL A 1 340 ? 12.031 -6.668 2.84 1 94.06 340 VAL A O 1
ATOM 2761 N N . GLU A 1 341 ? 11.859 -4.793 4.004 1 91.56 341 GLU A N 1
ATOM 2762 C CA . GLU A 1 341 ? 11.695 -3.992 2.795 1 91.56 341 GLU A CA 1
ATOM 2763 C C . GLU A 1 341 ? 12.438 -2.666 2.906 1 91.56 341 GLU A C 1
ATOM 2765 O O . GLU A 1 341 ? 12.812 -2.248 4.004 1 91.56 341 GLU A O 1
ATOM 2770 N N . THR A 1 342 ? 12.695 -2.043 1.758 1 85.38 342 THR A N 1
ATOM 2771 C CA . THR A 1 342 ? 13.305 -0.721 1.725 1 85.38 342 THR A CA 1
ATOM 2772 C C . THR A 1 342 ? 12.258 0.357 1.473 1 85.38 342 THR A C 1
ATOM 2774 O O . THR A 1 342 ? 11.312 0.145 0.705 1 85.38 342 THR A O 1
ATOM 2777 N N . ILE A 1 343 ? 12.289 1.487 2.197 1 78.19 343 ILE A N 1
ATOM 2778 C CA . ILE A 1 343 ? 11.336 2.578 2.018 1 78.19 343 ILE A CA 1
ATOM 2779 C C . ILE A 1 343 ? 12.062 3.818 1.505 1 78.19 343 ILE A C 1
ATOM 2781 O O . ILE A 1 343 ? 11.555 4.938 1.623 1 78.19 343 ILE A O 1
ATOM 2785 N N . GLY A 1 344 ? 13.227 3.646 1.016 1 74.25 344 GLY A N 1
ATOM 2786 C CA . GLY A 1 344 ? 14.094 4.707 0.531 1 74.25 344 GLY A CA 1
ATOM 2787 C C . GLY A 1 344 ? 15.57 4.359 0.615 1 74.25 344 GLY A C 1
ATOM 2788 O O . GLY A 1 344 ? 15.93 3.281 1.092 1 74.25 344 GLY A O 1
ATOM 2789 N N . TYR A 1 345 ? 16.297 5.27 0.272 1 71.75 345 TYR A N 1
ATOM 2790 C CA . TYR A 1 345 ? 17.734 4.996 0.238 1 71.75 345 TYR A CA 1
ATOM 2791 C C . TYR A 1 345 ? 18.281 4.742 1.641 1 71.75 345 TYR A C 1
ATOM 2793 O O . TYR A 1 345 ? 18.234 5.625 2.5 1 71.75 345 TYR A O 1
ATOM 2801 N N . GLY A 1 346 ? 18.719 3.545 1.792 1 80.69 346 GLY A N 1
ATOM 2802 C CA . GLY A 1 346 ? 19.375 3.17 3.035 1 80.69 346 GLY A CA 1
ATOM 2803 C C . GLY A 1 346 ? 18.406 3.014 4.195 1 80.69 346 GLY A C 1
ATOM 2804 O O . GLY A 1 346 ? 18.828 2.977 5.355 1 80.69 346 GLY A O 1
ATOM 2805 N N . LYS A 1 347 ? 17.156 2.992 3.924 1 86.88 347 LYS A N 1
ATOM 2806 C CA . LYS A 1 347 ? 16.156 2.844 4.973 1 86.88 347 LYS A CA 1
ATOM 2807 C C . LYS A 1 347 ? 15.406 1.518 4.84 1 86.88 347 LYS A C 1
ATOM 2809 O O . LYS A 1 347 ? 14.898 1.191 3.766 1 86.88 347 LYS A O 1
ATOM 2814 N N . TYR A 1 348 ? 15.375 0.77 5.973 1 91.94 348 TYR A N 1
ATOM 2815 C CA . TYR A 1 348 ? 14.797 -0.568 5.961 1 91.94 348 TYR A CA 1
ATOM 2816 C C . TYR A 1 348 ? 13.773 -0.729 7.078 1 91.94 348 TYR A C 1
ATOM 2818 O O . TYR A 1 348 ? 13.898 -0.101 8.133 1 91.94 348 TYR A O 1
ATOM 2826 N N . ARG A 1 349 ? 12.812 -1.562 6.797 1 94 349 ARG A N 1
ATOM 2827 C CA . ARG A 1 349 ? 11.836 -1.849 7.844 1 94 349 ARG A CA 1
ATOM 2828 C C . ARG A 1 349 ? 11.273 -3.26 7.699 1 94 349 ARG A C 1
ATOM 2830 O O . ARG A 1 349 ? 11.461 -3.906 6.668 1 94 349 ARG A O 1
ATOM 2837 N N . ILE A 1 350 ? 10.711 -3.734 8.797 1 94.44 350 ILE A N 1
ATOM 2838 C CA . ILE A 1 350 ? 9.898 -4.945 8.773 1 94.44 350 ILE A CA 1
ATOM 2839 C C . ILE A 1 350 ? 8.453 -4.586 8.414 1 94.44 350 ILE A C 1
ATOM 2841 O O . ILE A 1 350 ? 7.758 -3.936 9.203 1 94.44 350 ILE A O 1
ATOM 2845 N N . PRO A 1 351 ? 8.047 -5.031 7.254 1 91.19 351 PRO A N 1
ATOM 2846 C CA . PRO A 1 351 ? 6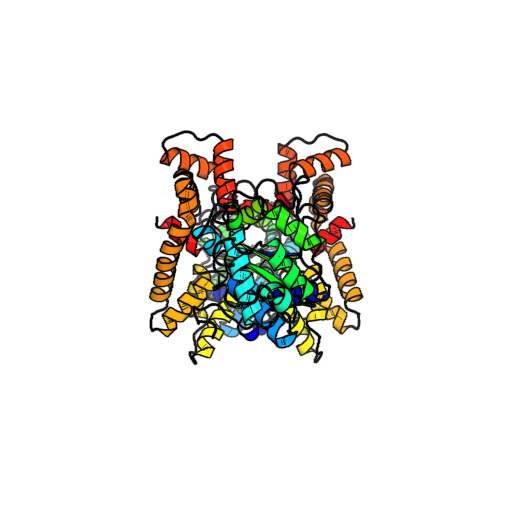.789 -4.496 6.723 1 91.19 351 PRO A CA 1
ATOM 2847 C C . PRO A 1 351 ? 5.566 -4.988 7.5 1 91.19 351 PRO A C 1
ATOM 2849 O O . PRO A 1 351 ? 4.582 -4.258 7.633 1 91.19 351 PRO A O 1
ATOM 2852 N N . ASP A 1 352 ? 5.539 -6.152 7.969 1 91.25 352 ASP A N 1
ATOM 2853 C CA . ASP A 1 352 ? 4.434 -6.699 8.75 1 91.25 352 ASP A CA 1
ATOM 2854 C C . ASP A 1 352 ? 4.57 -6.336 10.227 1 91.25 352 ASP A C 1
ATOM 2856 O O . ASP A 1 352 ? 5.484 -6.812 10.906 1 91.25 352 ASP A O 1
ATOM 2860 N N . PRO A 1 353 ? 3.613 -5.555 10.719 1 90.12 353 PRO A N 1
ATOM 2861 C CA . PRO A 1 353 ? 3.742 -5.121 12.109 1 90.12 353 PRO A CA 1
ATOM 2862 C C . PRO A 1 353 ? 3.73 -6.289 13.094 1 90.12 353 PRO A C 1
ATOM 2864 O O . PRO A 1 353 ? 4.332 -6.203 14.164 1 90.12 353 PRO A O 1
ATOM 2867 N N . VAL A 1 354 ? 3.021 -7.32 12.758 1 91.25 354 VAL A N 1
ATOM 2868 C CA . VAL A 1 354 ? 2.996 -8.492 13.625 1 91.25 354 VAL A CA 1
ATOM 2869 C C . VAL A 1 354 ? 4.379 -9.133 13.664 1 91.25 354 VAL A C 1
ATOM 2871 O O . VAL A 1 354 ? 4.887 -9.461 14.742 1 91.25 354 VAL A O 1
ATOM 2874 N N . MET A 1 355 ? 5.016 -9.234 12.539 1 90.5 355 MET A N 1
ATOM 2875 C CA . MET A 1 355 ? 6.371 -9.773 12.477 1 90.5 355 MET A CA 1
ATOM 2876 C C . MET A 1 355 ? 7.355 -8.859 13.188 1 90.5 355 MET A C 1
ATOM 2878 O O . MET A 1 355 ? 8.273 -9.328 13.867 1 90.5 355 MET A O 1
ATOM 2882 N N . TYR A 1 356 ? 7.137 -7.57 13 1 92.12 356 TYR A N 1
ATOM 2883 C CA . TYR A 1 356 ? 7.949 -6.582 13.695 1 92.12 356 TYR A CA 1
ATOM 2884 C C . TYR A 1 356 ? 7.91 -6.809 15.203 1 92.12 356 TYR A C 1
ATOM 2886 O O . TYR A 1 356 ? 8.953 -6.867 15.859 1 92.12 356 TYR A O 1
ATOM 2894 N N . ARG A 1 357 ? 6.754 -7 15.727 1 90 357 ARG A N 1
ATOM 2895 C CA . ARG A 1 357 ? 6.582 -7.18 17.172 1 90 357 ARG A CA 1
ATOM 2896 C C . ARG A 1 357 ? 7.199 -8.492 17.625 1 90 357 ARG A C 1
ATOM 2898 O O . ARG A 1 357 ? 7.75 -8.57 18.734 1 90 357 ARG A O 1
ATOM 2905 N N . VAL A 1 358 ? 7.09 -9.469 16.781 1 89.12 358 VAL A N 1
ATOM 2906 C CA . VAL A 1 358 ? 7.664 -10.766 17.109 1 89.12 358 VAL A CA 1
ATOM 2907 C C . VAL A 1 358 ? 9.188 -10.656 17.188 1 89.12 358 VAL A C 1
ATOM 2909 O O . VAL A 1 358 ? 9.797 -11.117 18.156 1 89.12 358 VAL A O 1
ATOM 2912 N N . PHE A 1 359 ? 9.805 -9.992 16.234 1 91.31 359 PHE A N 1
ATOM 2913 C CA . PHE A 1 359 ? 11.258 -9.867 16.219 1 91.31 359 PHE A CA 1
ATOM 2914 C C . PHE A 1 359 ? 11.742 -8.953 17.344 1 91.31 359 PHE A C 1
ATOM 2916 O O . PHE A 1 359 ? 12.852 -9.117 17.844 1 91.31 359 PHE A O 1
ATOM 2923 N N . ARG A 1 360 ? 10.883 -8.086 17.734 1 89.81 360 ARG A N 1
ATOM 2924 C CA . ARG A 1 360 ? 11.219 -7.207 18.844 1 89.81 360 ARG A CA 1
ATOM 2925 C C . ARG A 1 360 ? 11.242 -7.984 20.156 1 89.81 360 ARG A C 1
ATOM 2927 O O . ARG A 1 360 ? 12 -7.645 21.078 1 89.81 360 ARG A O 1
ATOM 2934 N N . ARG A 1 361 ? 10.438 -8.961 20.219 1 85.25 361 ARG A N 1
ATOM 2935 C CA . ARG A 1 361 ? 10.328 -9.758 21.438 1 85.25 361 ARG A CA 1
ATOM 2936 C C . ARG A 1 361 ? 11.414 -10.82 21.484 1 85.25 361 ARG A C 1
ATOM 2938 O O . ARG A 1 361 ? 11.695 -11.375 22.547 1 85.25 361 ARG A O 1
ATOM 2945 N N . MET A 1 362 ? 11.93 -11.148 20.438 1 80.81 362 MET A N 1
ATOM 2946 C CA . MET A 1 362 ? 12.969 -12.172 20.391 1 80.81 362 MET A CA 1
ATOM 2947 C C . MET A 1 362 ? 14.297 -11.625 20.891 1 80.81 362 MET A C 1
ATOM 2949 O O . MET A 1 362 ? 15.086 -12.352 21.5 1 80.81 362 MET A O 1
ATOM 2953 N N . MET B 1 1 ? -22.031 13.195 -3.303 1 91.12 1 MET B N 1
ATOM 2954 C CA . MET B 1 1 ? -21.797 12.344 -4.465 1 91.12 1 MET B CA 1
ATOM 2955 C C . MET B 1 1 ? -20.312 12.086 -4.656 1 91.12 1 MET B C 1
ATOM 2957 O O . MET B 1 1 ? -19.5 13.016 -4.57 1 91.12 1 MET B O 1
ATOM 2961 N N . LEU B 1 2 ? -19.969 10.953 -4.973 1 93.88 2 LEU B N 1
ATOM 2962 C CA . LEU B 1 2 ? -18.578 10.555 -5.051 1 93.88 2 LEU B CA 1
ATOM 2963 C C . LEU B 1 2 ? -17.875 11.211 -6.238 1 93.88 2 LEU B C 1
ATOM 2965 O O . LEU B 1 2 ? -16.703 11.57 -6.156 1 93.88 2 LEU B O 1
ATOM 2969 N N . PHE B 1 3 ? -18.625 11.469 -7.297 1 95.25 3 PHE B N 1
ATOM 2970 C CA . PHE B 1 3 ? -18 11.984 -8.508 1 95.25 3 PHE B CA 1
ATOM 2971 C C . PHE B 1 3 ? -18.031 13.508 -8.539 1 95.25 3 PHE B C 1
ATOM 2973 O O . PHE B 1 3 ? -17.688 14.125 -9.547 1 95.25 3 PHE B O 1
ATOM 2980 N N . ASP B 1 4 ? -18.453 14.133 -7.449 1 92.38 4 ASP B N 1
ATOM 2981 C CA . ASP B 1 4 ? -18.344 15.586 -7.328 1 92.38 4 ASP B CA 1
ATOM 2982 C C . ASP B 1 4 ? -16.875 16.016 -7.266 1 92.38 4 ASP B C 1
ATOM 2984 O O . ASP B 1 4 ? -16.125 15.57 -6.391 1 92.38 4 ASP B O 1
ATOM 2988 N N . VAL B 1 5 ? -16.453 16.891 -8.133 1 89.38 5 VAL B N 1
ATOM 2989 C CA . VAL B 1 5 ? -15.055 17.234 -8.281 1 89.38 5 VAL B CA 1
ATOM 2990 C C . VAL B 1 5 ? -14.641 18.219 -7.191 1 89.38 5 VAL B C 1
ATOM 2992 O O . VAL B 1 5 ? -13.453 18.469 -6.984 1 89.38 5 VAL B O 1
ATOM 2995 N N . GLN B 1 6 ? -15.594 18.766 -6.496 1 87.19 6 GLN B N 1
ATOM 2996 C CA . GLN B 1 6 ? -15.281 19.625 -5.367 1 87.19 6 GLN B CA 1
ATOM 2997 C C . GLN B 1 6 ? -14.852 18.812 -4.148 1 87.19 6 GLN B C 1
ATOM 2999 O O . GLN B 1 6 ? -15.297 17.672 -3.971 1 87.19 6 GLN B O 1
ATOM 3004 N N . PRO B 1 7 ? -14.016 19.297 -3.328 1 86.94 7 PRO B N 1
ATOM 3005 C CA . PRO B 1 7 ? -13.617 18.578 -2.115 1 86.94 7 PRO B CA 1
ATOM 3006 C C . PRO B 1 7 ? -14.812 18.203 -1.241 1 86.94 7 PRO B C 1
ATOM 3008 O O . PRO B 1 7 ? -15.766 18.969 -1.122 1 86.94 7 PRO B O 1
ATOM 3011 N N . LYS B 1 8 ? -14.734 17 -0.705 1 89.12 8 LYS B N 1
ATOM 3012 C CA . LYS B 1 8 ? -15.773 16.562 0.219 1 89.12 8 LYS B CA 1
ATOM 3013 C C . LYS B 1 8 ? -15.688 17.297 1.547 1 89.12 8 LYS B C 1
ATOM 3015 O O . LYS B 1 8 ? -14.594 17.641 2.006 1 89.12 8 LYS B O 1
ATOM 3020 N N . THR B 1 9 ? -16.891 17.594 2.154 1 88.19 9 THR B N 1
ATOM 3021 C CA . THR B 1 9 ? -16.891 18.391 3.373 1 88.19 9 THR B CA 1
ATOM 3022 C C . THR B 1 9 ? -17.562 17.641 4.516 1 88.19 9 THR B C 1
ATOM 3024 O O . THR B 1 9 ? -17.672 18.156 5.629 1 88.19 9 THR B O 1
ATOM 3027 N N . SER B 1 10 ? -17.984 16.391 4.195 1 91.25 10 SER B N 1
ATOM 3028 C CA . SER B 1 10 ? -18.594 15.547 5.223 1 91.25 10 SER B CA 1
ATOM 3029 C C . SER B 1 10 ? -17.938 14.164 5.254 1 91.25 10 SER B C 1
ATOM 3031 O O . SER B 1 10 ? -17.562 13.625 4.211 1 91.25 10 SER B O 1
ATOM 3033 N N . ILE B 1 11 ? -17.875 13.648 6.426 1 89.81 11 ILE B N 1
ATOM 3034 C CA . ILE B 1 11 ? -17.203 12.367 6.621 1 89.81 11 ILE B CA 1
ATOM 3035 C C . ILE B 1 11 ? -17.984 11.266 5.906 1 89.81 11 ILE B C 1
ATOM 3037 O O . ILE B 1 11 ? -17.406 10.289 5.426 1 89.81 11 ILE B O 1
ATOM 3041 N N . ASP B 1 12 ? -19.281 11.398 5.801 1 88.19 12 ASP B N 1
ATOM 3042 C CA . ASP B 1 12 ? -20.141 10.406 5.156 1 88.19 12 ASP B CA 1
ATOM 3043 C C . ASP B 1 12 ? -19.875 10.336 3.656 1 88.19 12 ASP B C 1
ATOM 3045 O O . ASP B 1 12 ? -20.188 9.336 3.01 1 88.19 12 ASP B O 1
ATOM 3049 N N . GLU B 1 13 ? -19.281 11.398 3.217 1 89.62 13 GLU B N 1
ATOM 3050 C CA . GLU B 1 13 ? -19.016 11.469 1.784 1 89.62 13 GLU B CA 1
ATOM 3051 C C . GLU B 1 13 ? -17.609 10.977 1.463 1 89.62 13 GLU B C 1
ATOM 3053 O O . GLU B 1 13 ? -17.25 10.82 0.294 1 89.62 13 GLU B O 1
ATOM 3058 N N . LEU B 1 14 ? -16.844 10.773 2.496 1 92.94 14 LEU B N 1
ATOM 3059 C CA . LEU B 1 14 ? -15.484 10.305 2.289 1 92.94 14 LEU B CA 1
ATOM 3060 C C . LEU B 1 14 ? -15.445 8.789 2.154 1 92.94 14 LEU B C 1
ATOM 3062 O O . LEU B 1 14 ? -15.812 8.07 3.084 1 92.94 14 LEU B O 1
ATOM 3066 N N . PHE B 1 15 ? -15.055 8.367 1.038 1 95.69 15 PHE B N 1
ATOM 3067 C CA . PHE B 1 15 ? -14.945 6.934 0.78 1 95.69 15 PHE B CA 1
ATOM 3068 C C . PHE B 1 15 ? -13.602 6.395 1.247 1 95.69 15 PHE B C 1
ATOM 3070 O O . PHE B 1 15 ? -12.555 6.961 0.926 1 95.69 15 PHE B O 1
ATOM 3077 N N . GLY B 1 16 ? -13.625 5.344 2.02 1 95.19 16 GLY B N 1
ATOM 3078 C CA . GLY B 1 16 ? -12.422 4.598 2.34 1 95.19 16 GLY B CA 1
ATOM 3079 C C . GLY B 1 16 ? -11.523 5.312 3.332 1 95.19 16 GLY B C 1
ATOM 3080 O O . GLY B 1 16 ? -10.297 5.184 3.277 1 95.19 16 GLY B O 1
ATOM 3081 N N . ARG B 1 17 ? -12.055 6.156 4.242 1 97.25 17 ARG B N 1
ATOM 3082 C CA . ARG B 1 17 ? -11.219 6.914 5.16 1 97.25 17 ARG B CA 1
ATOM 3083 C C . ARG B 1 17 ? -11.742 6.824 6.59 1 97.25 17 ARG B C 1
ATOM 3085 O O . ARG B 1 17 ? -11.414 7.66 7.434 1 97.25 17 ARG B O 1
ATOM 3092 N N . ARG B 1 18 ? -12.578 5.844 6.879 1 95.56 18 ARG B N 1
ATOM 3093 C CA . ARG B 1 18 ? -13.242 5.754 8.172 1 95.56 18 ARG B CA 1
ATOM 3094 C C . ARG B 1 18 ? -12.234 5.496 9.289 1 95.56 18 ARG B C 1
ATOM 3096 O O . ARG B 1 18 ? -12.289 6.137 10.344 1 95.56 18 ARG B O 1
ATOM 3103 N N . ALA B 1 19 ? -11.328 4.594 9.125 1 96.25 19 ALA B N 1
ATOM 3104 C CA . ALA B 1 19 ? -10.336 4.281 10.141 1 96.25 19 ALA B CA 1
ATOM 3105 C C . ALA B 1 19 ? -9.445 5.492 10.43 1 96.25 19 ALA B C 1
ATOM 3107 O O . ALA B 1 19 ? -9.133 5.777 11.594 1 96.25 19 ALA B O 1
ATOM 3108 N N . GLU B 1 20 ? -8.977 6.164 9.344 1 97 20 GLU B N 1
ATOM 3109 C CA . GLU B 1 20 ? -8.148 7.359 9.492 1 97 20 GLU B CA 1
ATOM 3110 C C . GLU B 1 20 ? -8.875 8.438 10.289 1 97 20 GLU B C 1
ATOM 3112 O O . GLU B 1 20 ? -8.289 9.07 11.164 1 97 20 GLU B O 1
ATOM 3117 N N . TYR B 1 21 ? -10.164 8.57 10.016 1 96.88 21 TYR B N 1
ATOM 3118 C CA . TYR B 1 21 ? -10.977 9.555 10.727 1 96.88 21 TYR B CA 1
ATOM 3119 C C . TYR B 1 21 ? -11.094 9.195 12.203 1 96.88 21 TYR B C 1
ATOM 3121 O O . TYR B 1 21 ? -10.938 10.062 13.07 1 96.88 21 TYR B O 1
ATOM 3129 N N . LEU B 1 22 ? -11.398 7.973 12.461 1 96.06 22 LEU B N 1
ATOM 3130 C CA . LEU B 1 22 ? -11.555 7.539 13.844 1 96.06 22 LEU B CA 1
ATOM 3131 C C . LEU B 1 22 ? -10.242 7.703 14.609 1 96.06 22 LEU B C 1
ATOM 3133 O O . LEU B 1 22 ? -10.258 8.055 15.797 1 96.06 22 LEU B O 1
ATOM 3137 N N . SER B 1 23 ? -9.148 7.453 13.906 1 95.88 23 SER B N 1
ATOM 3138 C CA . SER B 1 23 ? -7.844 7.668 14.523 1 95.88 23 SER B CA 1
ATOM 3139 C C . SER B 1 23 ? -7.629 9.141 14.867 1 95.88 23 SER B C 1
ATOM 3141 O O . SER B 1 23 ? -7.098 9.461 15.93 1 95.88 23 SER B O 1
ATOM 3143 N N . PHE B 1 24 ? -7.992 9.992 13.945 1 97.19 24 PHE B N 1
ATOM 3144 C CA . PHE B 1 24 ? -7.906 11.43 14.164 1 97.19 24 PHE B CA 1
ATOM 3145 C C . PHE B 1 24 ? -8.727 11.836 15.383 1 97.19 24 PHE B C 1
ATOM 3147 O O . PHE B 1 24 ? -8.227 12.531 16.266 1 97.19 24 PHE B O 1
ATOM 3154 N N . LEU B 1 25 ? -9.953 11.391 15.461 1 96.12 25 LEU B N 1
ATOM 3155 C CA . LEU B 1 25 ? -10.875 11.711 16.547 1 96.12 25 LEU B CA 1
ATOM 3156 C C . LEU B 1 25 ? -10.352 11.188 17.875 1 96.12 25 LEU B C 1
ATOM 3158 O O . LEU B 1 25 ? -10.383 11.898 18.891 1 96.12 25 LEU B O 1
ATOM 3162 N N . ASP B 1 26 ? -9.867 9.961 17.828 1 95.56 26 ASP B N 1
ATOM 3163 C CA . ASP B 1 26 ? -9.344 9.344 19.031 1 95.56 26 ASP B CA 1
ATOM 3164 C C . ASP B 1 26 ? -8.172 10.141 19.594 1 95.56 26 ASP B C 1
ATOM 3166 O O . ASP B 1 26 ? -8.086 10.367 20.812 1 95.56 26 ASP B O 1
ATOM 3170 N N . ALA B 1 27 ? -7.293 10.57 18.75 1 96.25 27 ALA B N 1
ATOM 3171 C CA . ALA B 1 27 ? -6.125 11.336 19.172 1 96.25 27 ALA B CA 1
ATOM 3172 C C . ALA B 1 27 ? -6.535 12.703 19.719 1 96.25 27 ALA B C 1
ATOM 3174 O O . ALA B 1 27 ? -5.969 13.18 20.703 1 96.25 27 ALA B O 1
ATOM 3175 N N . ILE B 1 28 ? -7.516 13.359 19.109 1 96.5 28 ILE B N 1
ATOM 3176 C CA . ILE B 1 28 ? -8.031 14.641 19.578 1 96.5 28 ILE B CA 1
ATOM 3177 C C . ILE B 1 28 ? -8.617 14.484 20.969 1 96.5 28 ILE B C 1
ATOM 3179 O O . ILE B 1 28 ? -8.359 15.312 21.859 1 96.5 28 ILE B O 1
ATOM 3183 N N . GLU B 1 29 ? -9.344 13.438 21.188 1 94.62 29 GLU B N 1
ATOM 3184 C CA . GLU B 1 29 ? -9.977 13.18 22.469 1 94.62 29 GLU B CA 1
ATOM 3185 C C . GLU B 1 29 ? -8.93 12.93 23.547 1 94.62 29 GLU B C 1
ATOM 3187 O O . GLU B 1 29 ? -9.141 13.273 24.719 1 94.62 29 GLU B O 1
ATOM 3192 N N . LYS B 1 30 ? -7.863 12.352 23.141 1 94.88 30 LYS B N 1
ATOM 3193 C CA . LYS B 1 30 ? -6.766 12.094 24.062 1 94.88 30 LYS B CA 1
ATOM 3194 C C . LYS B 1 30 ? -5.898 13.344 24.25 1 94.88 30 LYS B C 1
ATOM 3196 O O . LYS B 1 30 ? -4.824 13.273 24.844 1 94.88 30 LYS B O 1
ATOM 3201 N N . ARG B 1 31 ? -6.238 14.492 23.578 1 95.12 31 ARG B N 1
ATOM 3202 C CA . ARG B 1 31 ? -5.645 15.82 23.719 1 95.12 31 ARG B CA 1
ATOM 3203 C C . ARG B 1 31 ? -4.27 15.883 23.062 1 95.12 31 ARG B C 1
ATOM 3205 O O . ARG B 1 31 ? -3.365 16.547 23.562 1 95.12 31 ARG B O 1
ATOM 3212 N N . ARG B 1 32 ? -4.156 15.031 22 1 96.31 32 ARG B N 1
ATOM 3213 C CA . ARG B 1 32 ? -2.99 15.242 21.141 1 96.31 32 ARG B CA 1
ATOM 3214 C C . ARG B 1 32 ? -3.113 16.547 20.359 1 96.31 32 ARG B C 1
ATOM 3216 O O . ARG B 1 32 ? -4.203 16.906 19.922 1 96.31 32 ARG B O 1
ATOM 3223 N N . ASN B 1 33 ? -1.962 17.25 20.219 1 97.62 33 ASN B N 1
ATOM 3224 C CA . ASN B 1 33 ? -2.111 18.594 19.672 1 97.62 33 ASN B CA 1
ATOM 3225 C C . ASN B 1 33 ? -1.202 18.812 18.469 1 97.62 33 ASN B C 1
ATOM 3227 O O . ASN B 1 33 ? -1.037 19.953 18.016 1 97.62 33 ASN B O 1
ATOM 3231 N N . PHE B 1 34 ? -0.566 17.797 17.969 1 97.94 34 PHE B N 1
ATOM 3232 C CA . PHE B 1 34 ? 0.349 17.906 16.844 1 97.94 34 PHE B CA 1
ATOM 3233 C C . PHE B 1 34 ? 0.094 16.797 15.828 1 97.94 34 PHE B C 1
ATOM 3235 O O . PHE B 1 34 ? 0.45 15.641 16.062 1 97.94 34 PHE B O 1
ATOM 3242 N N . PHE B 1 35 ? -0.514 17.188 14.695 1 98.06 35 PHE B N 1
ATOM 3243 C CA . PHE B 1 35 ? -0.912 16.203 13.695 1 98.06 35 PHE B CA 1
ATOM 3244 C C . PHE B 1 35 ? -0.216 16.469 12.367 1 98.06 35 PHE B C 1
ATOM 3246 O O . PHE B 1 35 ? -0.07 17.625 11.961 1 98.06 35 PHE B O 1
ATOM 3253 N N . ILE B 1 36 ? 0.182 15.406 11.727 1 96.88 36 ILE B N 1
ATOM 3254 C CA . ILE B 1 36 ? 0.702 15.453 10.367 1 96.88 36 ILE B CA 1
ATOM 3255 C C . ILE B 1 36 ? -0.08 14.484 9.484 1 96.88 36 ILE B C 1
ATOM 3257 O O . ILE B 1 36 ? -0.101 13.273 9.742 1 96.88 36 ILE B O 1
ATOM 3261 N N . ILE B 1 37 ? -0.745 14.977 8.516 1 97.56 37 ILE B N 1
ATOM 3262 C CA . ILE B 1 37 ? -1.507 14.188 7.551 1 97.56 37 ILE B CA 1
ATOM 3263 C C . ILE B 1 37 ? -0.801 14.195 6.199 1 97.56 37 ILE B C 1
ATOM 3265 O O . ILE B 1 37 ? -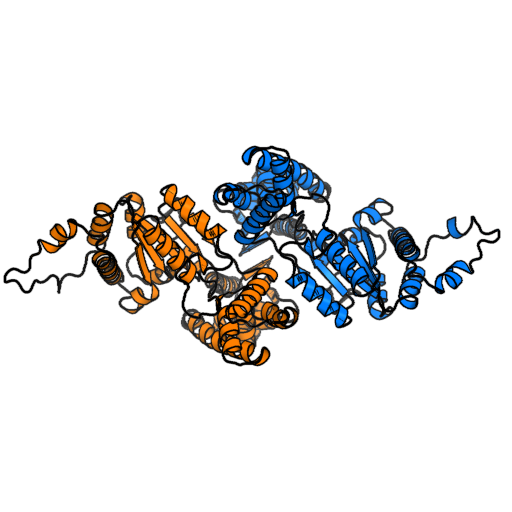0.624 15.258 5.594 1 97.56 37 ILE B O 1
ATOM 3269 N N . THR B 1 38 ? -0.418 13.031 5.711 1 95.81 38 THR B N 1
ATOM 3270 C CA . THR B 1 38 ? 0.334 12.969 4.461 1 95.81 38 THR B CA 1
ATOM 3271 C C . THR B 1 38 ? -0.306 11.984 3.492 1 95.81 38 THR B C 1
ATOM 3273 O O . THR B 1 38 ? -1.183 11.203 3.875 1 95.81 38 THR B O 1
ATOM 3276 N N . GLY B 1 39 ? 0.077 12.016 2.287 1 93.75 39 GLY B N 1
ATOM 3277 C CA . GLY B 1 39 ? -0.347 11.18 1.179 1 93.75 39 GLY B CA 1
ATOM 3278 C C . GLY B 1 39 ? 0.022 11.75 -0.178 1 93.75 39 GLY B C 1
ATOM 3279 O O . GLY B 1 39 ? 0.322 12.938 -0.297 1 93.75 39 GLY B O 1
ATOM 3280 N N . PRO B 1 40 ? -0.024 10.875 -1.113 1 90 40 PRO B N 1
ATOM 3281 C CA . PRO B 1 40 ? 0.303 11.375 -2.453 1 90 40 PRO B CA 1
ATOM 3282 C C . PRO B 1 40 ? -0.681 12.43 -2.949 1 90 40 PRO B C 1
ATOM 3284 O O . PRO B 1 40 ? -1.721 12.648 -2.322 1 90 40 PRO B O 1
ATOM 3287 N N . ARG B 1 41 ? -0.255 13.055 -4.02 1 86.31 41 ARG B N 1
ATOM 3288 C CA . ARG B 1 41 ? -1.104 14.062 -4.648 1 86.31 41 ARG B CA 1
ATOM 3289 C C . ARG B 1 41 ? -2.422 13.453 -5.117 1 86.31 41 ARG B C 1
ATOM 3291 O O . ARG B 1 41 ? -2.447 12.336 -5.629 1 86.31 41 ARG B O 1
ATOM 3298 N N . ARG B 1 42 ? -3.449 14.242 -4.918 1 90.75 42 ARG B N 1
ATOM 3299 C CA . ARG B 1 42 ? -4.793 13.914 -5.391 1 90.75 42 ARG B CA 1
ATOM 3300 C C . ARG B 1 42 ? -5.375 12.742 -4.613 1 90.75 42 ARG B C 1
ATOM 3302 O O . ARG B 1 42 ? -6.348 12.117 -5.051 1 90.75 42 ARG B O 1
ATOM 3309 N N . ILE B 1 43 ? -4.801 12.453 -3.473 1 95 43 ILE B N 1
ATOM 3310 C CA . ILE B 1 43 ? -5.25 11.305 -2.691 1 95 43 ILE B CA 1
ATOM 3311 C C . ILE B 1 43 ? -6.477 11.688 -1.867 1 95 43 ILE B C 1
ATOM 3313 O O . ILE B 1 43 ? -7.16 10.82 -1.318 1 95 43 ILE B O 1
ATOM 3317 N N . GLY B 1 44 ? -6.742 13.07 -1.669 1 94.69 44 GLY B N 1
ATOM 3318 C CA . GLY B 1 44 ? -7.914 13.523 -0.933 1 94.69 44 GLY B CA 1
ATOM 3319 C C . GLY B 1 44 ? -7.57 14.125 0.418 1 94.69 44 GLY B C 1
ATOM 3320 O O . GLY B 1 44 ? -8.414 14.164 1.315 1 94.69 44 GLY B O 1
ATOM 3321 N N . LYS B 1 45 ? -6.359 14.594 0.624 1 95.81 45 LYS B N 1
ATOM 3322 C CA . LYS B 1 45 ? -5.945 15.164 1.901 1 95.81 45 LYS B CA 1
ATOM 3323 C C . LYS B 1 45 ? -6.828 16.359 2.283 1 95.81 45 LYS B C 1
ATOM 3325 O O . LYS B 1 45 ? -7.285 16.453 3.422 1 95.81 45 LYS B O 1
ATOM 3330 N N . THR B 1 46 ? -7.047 17.25 1.315 1 94.19 46 THR B N 1
ATOM 3331 C CA . THR B 1 46 ? -7.879 18.422 1.562 1 94.19 46 THR B CA 1
ATOM 3332 C C . THR B 1 46 ? -9.305 18.016 1.923 1 94.19 46 THR B C 1
ATOM 3334 O O . THR B 1 46 ? -9.883 18.531 2.879 1 94.19 46 THR B O 1
ATOM 3337 N N . SER B 1 47 ? -9.852 17.078 1.181 1 95 47 SER B N 1
ATOM 3338 C CA . SER B 1 47 ? -11.18 16.562 1.478 1 95 47 SER B CA 1
ATOM 3339 C C . SER B 1 47 ? -11.234 15.938 2.871 1 95 47 SER B C 1
ATOM 3341 O O . SER B 1 47 ? -12.18 16.188 3.627 1 95 47 SER B O 1
ATOM 3343 N N . PHE B 1 48 ? -10.234 15.117 3.207 1 97.31 48 PHE B N 1
ATOM 3344 C CA . PHE B 1 48 ? -10.18 14.492 4.52 1 97.31 48 PHE B CA 1
ATOM 3345 C C . PHE B 1 48 ? -10.125 15.539 5.625 1 97.31 48 PHE B C 1
ATOM 3347 O O . PHE B 1 48 ? -10.852 15.445 6.617 1 97.31 48 PHE B O 1
ATOM 3354 N N . LEU B 1 49 ? -9.258 16.5 5.418 1 96.5 49 LEU B N 1
ATOM 3355 C CA . LEU B 1 49 ? -9.07 17.578 6.391 1 96.5 49 LEU B CA 1
ATOM 3356 C C . LEU B 1 49 ? -10.383 18.312 6.656 1 96.5 49 LEU B C 1
ATOM 3358 O O . LEU B 1 49 ? -10.82 18.406 7.805 1 96.5 49 LEU B O 1
ATOM 3362 N N . TYR B 1 50 ? -11.039 18.766 5.645 1 94.5 50 TYR B N 1
ATOM 3363 C CA . TYR B 1 50 ? -12.273 19.531 5.801 1 94.5 50 TYR B CA 1
ATOM 3364 C C . TYR B 1 50 ? -13.383 18.672 6.383 1 94.5 50 TYR B C 1
ATOM 3366 O O . TYR B 1 50 ? -14.125 19.109 7.266 1 94.5 50 TYR B O 1
ATOM 3374 N N . ALA B 1 51 ? -13.523 17.469 5.898 1 95 51 ALA B N 1
ATOM 3375 C CA . ALA B 1 51 ? -14.562 16.578 6.398 1 95 51 ALA B CA 1
ATOM 3376 C C . ALA B 1 51 ? -14.391 16.312 7.891 1 95 51 ALA B C 1
ATOM 3378 O O . ALA B 1 51 ? -15.352 16.375 8.656 1 95 51 ALA B O 1
ATOM 3379 N N . ALA B 1 52 ? -13.156 16 8.273 1 96.56 52 ALA B N 1
ATOM 3380 C CA . ALA B 1 52 ? -12.852 15.703 9.672 1 96.56 52 ALA B CA 1
ATOM 3381 C C . ALA B 1 52 ? -13.102 16.922 10.555 1 96.56 52 ALA B C 1
ATOM 3383 O O . ALA B 1 52 ? -13.711 16.812 11.617 1 96.56 52 ALA B O 1
ATOM 3384 N N . LEU B 1 53 ? -12.695 18.094 10.07 1 95.31 53 LEU B N 1
ATOM 3385 C CA . LEU B 1 53 ? -12.82 19.328 10.852 1 95.31 53 LEU B CA 1
ATOM 3386 C C . LEU B 1 53 ? -14.273 19.766 10.945 1 95.31 53 LEU B C 1
ATOM 3388 O O . LEU B 1 53 ? -14.719 20.25 11.992 1 95.31 53 LEU B O 1
ATOM 3392 N N . ASN B 1 54 ? -14.977 19.625 9.859 1 94.12 54 ASN B N 1
ATOM 3393 C CA . ASN B 1 54 ? -16.406 19.938 9.891 1 94.12 54 ASN B CA 1
ATOM 3394 C C . ASN B 1 54 ? -17.141 19.062 10.898 1 94.12 54 ASN B C 1
ATOM 3396 O O . ASN B 1 54 ? -18.031 19.547 11.617 1 94.12 54 ASN B O 1
ATOM 3400 N N . GLU B 1 55 ? -16.797 17.828 10.906 1 94.56 55 GLU B N 1
ATOM 3401 C CA . GLU B 1 55 ? -17.406 16.922 11.867 1 94.56 55 GLU B CA 1
ATOM 3402 C C . GLU B 1 55 ? -17.078 17.328 13.305 1 94.56 55 GLU B C 1
ATOM 3404 O O . GLU B 1 55 ? -17.953 17.312 14.172 1 94.56 55 GLU B O 1
ATOM 3409 N N . LEU B 1 56 ? -15.859 17.719 13.57 1 94.62 56 LEU B N 1
ATOM 3410 C CA . LEU B 1 56 ? -15.445 18.172 14.891 1 94.62 56 LEU B CA 1
ATOM 3411 C C . LEU B 1 56 ? -16.25 19.391 15.328 1 94.62 56 LEU B C 1
ATOM 3413 O O . LEU B 1 56 ? -16.688 19.484 16.484 1 94.62 56 LEU B O 1
ATOM 3417 N N . GLU B 1 57 ? -16.406 20.234 14.398 1 92.75 57 GLU B N 1
ATOM 3418 C CA . GLU B 1 57 ? -17.141 21.453 14.703 1 92.75 57 GLU B CA 1
ATOM 3419 C C . GLU B 1 57 ? -18.625 21.156 14.938 1 92.75 57 GLU B C 1
ATOM 3421 O O . GLU B 1 57 ? -19.203 21.609 15.922 1 92.75 57 GLU B O 1
ATOM 3426 N N . GLN B 1 58 ? -19.25 20.391 14.148 1 93 58 GLN B N 1
ATOM 3427 C CA . GLN B 1 58 ? -20.688 20.125 14.18 1 93 58 GLN B CA 1
ATOM 3428 C C . GLN B 1 58 ? -21.047 19.219 15.344 1 93 58 GLN B C 1
ATOM 3430 O O . GLN B 1 58 ? -22.047 19.453 16.031 1 93 58 GLN B O 1
ATOM 3435 N N . GLU B 1 59 ? -20.234 18.25 15.57 1 93.12 59 GLU B N 1
ATOM 3436 C CA . GLU B 1 59 ? -20.594 17.219 16.531 1 93.12 59 GLU B CA 1
ATOM 3437 C C . GLU B 1 59 ? -20.016 17.516 17.906 1 93.12 59 GLU B C 1
ATOM 3439 O O . GLU B 1 59 ? -20.609 17.141 18.922 1 93.12 59 GLU B O 1
ATOM 3444 N N . TYR B 1 60 ? -18.891 18.266 17.922 1 93.44 60 TYR B N 1
ATOM 3445 C CA . TYR B 1 60 ? -18.219 18.406 19.203 1 93.44 60 TYR B CA 1
ATOM 3446 C C . TYR B 1 60 ? -18.031 19.875 19.578 1 93.44 60 TYR B C 1
ATOM 3448 O O . TYR B 1 60 ? -17.516 20.188 20.641 1 93.44 60 TYR B O 1
ATOM 3456 N N . GLY B 1 61 ? -18.406 20.766 18.656 1 92.06 61 GLY B N 1
ATOM 3457 C CA . GLY B 1 61 ? -18.328 22.203 18.938 1 92.06 61 GLY B CA 1
ATOM 3458 C C . GLY B 1 61 ? -16.906 22.734 18.938 1 92.06 61 GLY B C 1
ATOM 3459 O O . GLY B 1 61 ? -16.625 23.766 19.531 1 92.06 61 GLY B O 1
ATOM 3460 N N . ILE B 1 62 ? -15.984 22.016 18.312 1 93.75 62 ILE B N 1
ATOM 3461 C CA . ILE B 1 62 ? -14.586 22.422 18.25 1 93.75 62 ILE B CA 1
ATOM 3462 C C . ILE B 1 62 ? -14.352 23.266 16.984 1 93.75 62 ILE B C 1
ATOM 3464 O O . ILE B 1 62 ? -14.414 22.75 15.875 1 93.75 62 ILE B O 1
ATOM 3468 N N . PRO B 1 63 ? -14.07 24.547 17.141 1 92.25 63 PRO B N 1
ATOM 3469 C CA . PRO B 1 63 ? -13.844 25.391 15.977 1 92.25 63 PRO B CA 1
ATOM 3470 C C . PRO B 1 63 ? -12.508 25.109 15.289 1 92.25 63 PRO B C 1
ATOM 3472 O O . PRO B 1 63 ? -11.602 24.547 15.906 1 92.25 63 PRO B O 1
ATOM 3475 N N . TYR B 1 64 ? -12.469 25.5 13.992 1 93.25 64 TYR B N 1
ATOM 3476 C CA . TYR B 1 64 ? -11.211 25.297 13.273 1 93.25 64 TYR B CA 1
ATOM 3477 C C . TYR B 1 64 ? -10.961 26.422 12.273 1 93.25 64 TYR B C 1
ATOM 3479 O O . TYR B 1 64 ? -11.883 27.156 11.922 1 93.25 64 TYR B O 1
ATOM 3487 N N . ALA B 1 65 ? -9.711 26.594 11.938 1 92.62 65 ALA B N 1
ATOM 3488 C CA . ALA B 1 65 ? -9.258 27.422 10.828 1 92.62 65 ALA B CA 1
ATOM 3489 C C . ALA B 1 65 ? -8.266 26.672 9.945 1 92.62 65 ALA B C 1
ATOM 3491 O O . ALA B 1 65 ? -7.402 25.953 10.445 1 92.62 65 ALA B O 1
ATOM 3492 N N . VAL B 1 66 ? -8.492 26.797 8.633 1 93.5 66 VAL B N 1
ATOM 3493 C CA . VAL B 1 66 ? -7.59 26.172 7.672 1 93.5 66 VAL B CA 1
ATOM 3494 C C . VAL B 1 66 ? -6.84 27.234 6.887 1 93.5 66 VAL B C 1
ATOM 3496 O O . VAL B 1 66 ? -7.457 28.125 6.289 1 93.5 66 VAL B O 1
ATOM 3499 N N . ILE B 1 67 ? -5.551 27.141 6.977 1 93.12 67 ILE B N 1
ATOM 3500 C CA . ILE B 1 67 ? -4.68 28.031 6.215 1 93.12 67 ILE B CA 1
ATOM 3501 C C . ILE B 1 67 ? -4.094 27.281 5.02 1 93.12 67 ILE B C 1
ATOM 3503 O O . ILE B 1 67 ? -3.402 26.281 5.191 1 93.12 67 ILE B O 1
ATOM 3507 N N . ASP B 1 68 ? -4.387 27.688 3.877 1 92.75 68 ASP B N 1
ATOM 3508 C CA . ASP B 1 68 ? -3.697 27.203 2.686 1 92.75 68 ASP B CA 1
ATOM 3509 C C . ASP B 1 68 ? -2.305 27.812 2.57 1 92.75 68 ASP B C 1
ATOM 3511 O O . ASP B 1 68 ? -2.164 28.984 2.193 1 92.75 68 ASP B O 1
ATOM 3515 N N . ALA B 1 69 ? -1.305 27.031 2.812 1 92.69 69 ALA B N 1
ATOM 3516 C CA . ALA B 1 69 ? 0.062 27.547 2.863 1 92.69 69 ALA B CA 1
ATOM 3517 C C . ALA B 1 69 ? 0.51 28.047 1.492 1 92.69 69 ALA B C 1
ATOM 3519 O O . ALA B 1 69 ? 1.326 28.953 1.396 1 92.69 69 ALA B O 1
ATOM 3520 N N . ARG B 1 70 ? 0.049 27.531 0.423 1 87.31 70 ARG B N 1
ATOM 3521 C CA . ARG B 1 70 ? 0.373 27.984 -0.921 1 87.31 70 ARG B CA 1
ATOM 3522 C C . ARG B 1 70 ? -0.109 29.422 -1.135 1 87.31 70 ARG B C 1
ATOM 3524 O O . ARG B 1 70 ? 0.629 30.266 -1.659 1 87.31 70 ARG B O 1
ATOM 3531 N N . ALA B 1 71 ? -1.294 29.594 -0.681 1 82.75 71 ALA B N 1
ATOM 3532 C CA . ALA B 1 71 ? -1.896 30.922 -0.812 1 82.75 71 ALA B CA 1
ATOM 3533 C C . ALA B 1 71 ? -1.186 31.938 0.078 1 82.75 71 ALA B C 1
ATOM 3535 O O . ALA B 1 71 ? -0.889 33.031 -0.356 1 82.75 71 ALA B O 1
ATOM 3536 N N . ALA B 1 72 ? -0.909 31.531 1.201 1 84.88 72 ALA B N 1
ATOM 3537 C CA . ALA B 1 72 ? -0.266 32.438 2.154 1 84.88 72 ALA B CA 1
ATOM 3538 C C . ALA B 1 72 ? 1.109 32.875 1.657 1 84.88 72 ALA B C 1
ATOM 3540 O O . ALA B 1 72 ? 1.468 34.031 1.75 1 84.88 72 ALA B O 1
ATOM 3541 N N . THR B 1 73 ? 1.803 31.953 1.062 1 85.81 73 THR B N 1
ATOM 3542 C CA . THR B 1 73 ? 3.17 32.219 0.638 1 85.81 73 THR B CA 1
ATOM 3543 C C . THR B 1 73 ? 3.18 32.938 -0.719 1 85.81 73 THR B C 1
ATOM 3545 O O . THR B 1 73 ? 4.145 33.625 -1.063 1 85.81 73 THR B O 1
ATOM 3548 N N . SER B 1 74 ? 2.158 32.719 -1.464 1 81.12 74 SER B N 1
ATOM 3549 C CA . SER B 1 74 ? 2.047 33.438 -2.732 1 81.12 74 SER B CA 1
ATOM 3550 C C . SER B 1 74 ? 1.811 34.938 -2.508 1 81.12 74 SER B C 1
ATOM 3552 O O . SER B 1 74 ? 2.24 35.781 -3.311 1 81.12 74 SER B O 1
ATOM 3554 N N . LEU B 1 75 ? 1.122 35.25 -1.449 1 77.06 75 LEU B N 1
ATOM 3555 C CA . LEU B 1 75 ? 0.808 36.656 -1.123 1 77.06 75 LEU B CA 1
ATOM 3556 C C . LEU B 1 75 ? 2.002 37.344 -0.472 1 77.06 75 LEU B C 1
ATOM 3558 O O . LEU B 1 75 ? 2.262 38.531 -0.731 1 77.06 75 LEU B O 1
ATOM 3562 N N . ASN B 1 76 ? 2.652 36.625 0.365 1 79.06 76 ASN B N 1
ATOM 3563 C CA . ASN B 1 76 ? 3.879 37.094 1 1 79.06 76 ASN B CA 1
ATOM 3564 C C . ASN B 1 76 ? 4.809 35.938 1.354 1 79.06 76 ASN B C 1
ATOM 3566 O O . ASN B 1 76 ? 4.684 35.344 2.428 1 79.06 76 ASN B O 1
ATOM 3570 N N . SER B 1 77 ? 5.719 35.719 0.534 1 75.56 77 SER B N 1
ATOM 3571 C CA . SER B 1 77 ? 6.574 34.562 0.689 1 75.56 77 SER B CA 1
ATOM 3572 C C . SER B 1 77 ? 7.574 34.75 1.823 1 75.56 77 SER B C 1
ATOM 3574 O O . SER B 1 77 ? 7.922 33.781 2.521 1 75.56 77 SER B O 1
ATOM 3576 N N . LYS B 1 78 ? 7.879 35.969 2.016 1 79.81 78 LYS B N 1
ATOM 3577 C CA . LYS B 1 78 ? 8.953 36.25 2.965 1 79.81 78 LYS B CA 1
ATOM 3578 C C . LYS B 1 78 ? 8.422 36.344 4.395 1 79.81 78 LYS B C 1
ATOM 3580 O O . LYS B 1 78 ? 9.086 35.906 5.332 1 79.81 78 LYS B O 1
ATOM 3585 N N . TYR B 1 79 ? 7.203 36.906 4.512 1 83.94 79 TYR B N 1
ATOM 3586 C CA . TYR B 1 79 ? 6.629 37.031 5.848 1 83.94 79 TYR B CA 1
ATOM 3587 C C . TYR B 1 79 ? 5.168 36.594 5.859 1 83.94 79 TYR B C 1
ATOM 3589 O O . TYR B 1 79 ? 4.277 37.438 6.09 1 83.94 79 TYR B O 1
ATOM 3597 N N . PRO B 1 80 ? 4.98 35.281 5.754 1 87.25 80 PRO B N 1
ATOM 3598 C CA . PRO B 1 80 ? 3.598 34.812 5.652 1 87.25 80 PRO B CA 1
ATOM 3599 C C . PRO B 1 80 ? 2.842 34.906 6.977 1 87.25 80 PRO B C 1
ATOM 3601 O O . PRO B 1 80 ? 1.621 34.719 7.008 1 87.25 80 PRO B O 1
ATOM 3604 N N . GLN B 1 81 ? 3.531 35.219 8.047 1 86.69 81 GLN B N 1
ATOM 3605 C CA . GLN B 1 81 ? 2.934 35.25 9.383 1 86.69 81 GLN B CA 1
ATOM 3606 C C . GLN B 1 81 ? 1.799 36.25 9.453 1 86.69 81 GLN B C 1
ATOM 3608 O O . GLN B 1 81 ? 0.791 36.031 10.125 1 86.69 81 GLN B O 1
ATOM 3613 N N . ARG B 1 82 ? 2.029 37.312 8.781 1 82.69 82 ARG B N 1
ATOM 3614 C CA . ARG B 1 82 ? 1.013 38.375 8.789 1 82.69 82 ARG B CA 1
ATOM 3615 C C . ARG B 1 82 ? -0.26 37.906 8.094 1 82.69 82 ARG B C 1
ATOM 3617 O O . ARG B 1 82 ? -1.367 38.156 8.57 1 82.69 82 ARG B O 1
ATOM 3624 N N . ILE B 1 83 ? -0.036 37.25 6.988 1 84.56 83 ILE B N 1
ATOM 3625 C CA . ILE B 1 83 ? -1.161 36.719 6.219 1 84.56 83 ILE B CA 1
ATOM 3626 C C . ILE B 1 83 ? -1.879 35.656 7.016 1 84.56 83 ILE B C 1
ATOM 3628 O O . ILE B 1 83 ? -3.111 35.625 7.062 1 84.56 83 ILE B O 1
ATOM 3632 N N . ILE B 1 84 ? -1.124 34.844 7.676 1 89.38 84 ILE B N 1
ATOM 3633 C CA . ILE B 1 84 ? -1.67 33.75 8.492 1 89.38 84 ILE B CA 1
ATOM 3634 C C . ILE B 1 84 ? -2.488 34.344 9.641 1 89.38 84 ILE B C 1
ATOM 3636 O O . ILE B 1 84 ? -3.617 33.906 9.891 1 89.38 84 ILE B O 1
ATOM 3640 N N . ALA B 1 85 ? -1.929 35.344 10.25 1 86.88 85 ALA B N 1
ATOM 3641 C CA . ALA B 1 85 ? -2.604 36 11.367 1 86.88 85 ALA B CA 1
ATOM 3642 C C . ALA B 1 85 ? -3.938 36.594 10.93 1 86.88 85 ALA B C 1
ATOM 3644 O O . ALA B 1 85 ? -4.949 36.438 11.609 1 86.88 85 ALA B O 1
ATOM 3645 N N . GLU B 1 86 ? -3.859 37.219 9.828 1 83.19 86 GLU B N 1
ATOM 3646 C CA . GLU B 1 86 ? -5.066 37.812 9.281 1 83.19 86 GLU B CA 1
ATOM 3647 C C . GLU B 1 86 ? -6.133 36.781 8.977 1 83.19 86 GLU B C 1
ATOM 3649 O O . GLU B 1 86 ? -7.309 36.969 9.297 1 83.19 86 GLU B O 1
ATOM 3654 N N . ARG B 1 87 ? -5.719 35.719 8.422 1 84.75 87 ARG B N 1
ATOM 3655 C CA . ARG B 1 87 ? -6.645 34.656 8.055 1 84.75 87 ARG B CA 1
ATOM 3656 C C . ARG B 1 87 ? -7.219 33.969 9.289 1 84.75 87 ARG B C 1
ATOM 3658 O O . ARG B 1 87 ? -8.398 33.625 9.328 1 84.75 87 ARG B O 1
ATOM 3665 N N . LEU B 1 88 ? -6.406 33.781 10.211 1 87.44 88 LEU B N 1
ATOM 3666 C CA . LEU B 1 88 ? -6.855 33.188 11.469 1 87.44 88 LEU B CA 1
ATOM 3667 C C . LEU B 1 88 ? -7.887 34.094 12.156 1 87.44 88 LEU B C 1
ATOM 3669 O O . LEU B 1 88 ? -8.922 33.594 12.617 1 87.44 88 LEU B O 1
ATOM 3673 N N . TYR B 1 89 ? -7.586 35.312 12.148 1 77.88 89 TYR B N 1
ATOM 3674 C CA . TYR B 1 89 ? -8.484 36.281 12.773 1 77.88 89 TYR B CA 1
ATOM 3675 C C . TYR B 1 89 ? -9.844 36.281 12.086 1 77.88 89 TYR B C 1
ATOM 3677 O O . TYR B 1 89 ? -10.883 36.25 12.758 1 77.88 89 TYR B O 1
ATOM 3685 N N . LYS B 1 90 ? -9.789 36.281 10.852 1 78.06 90 LYS B N 1
ATOM 3686 C CA . LYS B 1 90 ? -11.023 36.281 10.078 1 78.06 90 LYS B CA 1
ATOM 3687 C C . LYS B 1 90 ? -11.828 35 10.305 1 78.06 90 LYS B C 1
ATOM 3689 O O . LYS B 1 90 ? -13.055 35.062 10.414 1 78.06 90 LYS B O 1
ATOM 3694 N N . ALA B 1 91 ? -11.148 33.906 10.359 1 79.12 91 ALA B N 1
ATOM 3695 C CA . ALA B 1 91 ? -11.805 32.594 10.523 1 79.12 91 ALA B CA 1
ATOM 3696 C C . ALA B 1 91 ? -12.469 32.5 11.891 1 79.12 91 ALA B C 1
ATOM 3698 O O . ALA B 1 91 ? -13.586 31.984 12 1 79.12 91 ALA B O 1
ATOM 3699 N N . ILE B 1 92 ? -11.898 32.906 12.859 1 71.69 92 ILE B N 1
ATOM 3700 C CA . ILE B 1 92 ? -12.375 32.781 14.227 1 71.69 92 ILE B CA 1
ATOM 3701 C C . ILE B 1 92 ? -13.477 33.812 14.492 1 71.69 92 ILE B C 1
ATOM 3703 O O . ILE B 1 92 ? -14.469 33.5 15.164 1 71.69 92 ILE B O 1
ATOM 3707 N N . SER B 1 93 ? -13.242 35.031 14 1 66.25 93 SER B N 1
ATOM 3708 C CA . SER B 1 93 ? -14.25 36.094 14.18 1 66.25 93 SER B CA 1
ATOM 3709 C C . SER B 1 93 ? -15.578 35.688 13.539 1 66.25 93 SER B C 1
ATOM 3711 O O . SER B 1 93 ? -16.641 35.938 14.109 1 66.25 93 SER B O 1
ATOM 3713 N N . ARG B 1 94 ? -15.445 35.094 12.477 1 65.88 94 ARG B N 1
ATOM 3714 C CA . ARG B 1 94 ? -16.641 34.688 11.742 1 65.88 94 ARG B CA 1
ATOM 3715 C C . ARG B 1 94 ? -17.406 33.594 12.5 1 65.88 94 ARG B C 1
ATOM 3717 O O . ARG B 1 94 ? -18.641 33.531 12.438 1 65.88 94 ARG B O 1
ATOM 3724 N N . LYS B 1 95 ? -16.719 32.812 13.172 1 63.91 95 LYS B N 1
ATOM 3725 C CA . LYS B 1 95 ? -17.375 31.672 13.789 1 63.91 95 LYS B CA 1
ATOM 3726 C C . LYS B 1 95 ? -17.781 31.969 15.227 1 63.91 95 LYS B C 1
ATOM 3728 O O . LYS B 1 95 ? -18.344 31.125 15.906 1 63.91 95 LYS B O 1
ATOM 3733 N N . GLY B 1 96 ? -17.734 33.312 15.688 1 57.59 96 GLY B N 1
ATOM 3734 C CA . GLY B 1 96 ? -18.141 33.719 17.016 1 57.59 96 GLY B CA 1
ATOM 3735 C C . GLY B 1 96 ? -17.281 33.125 18.109 1 57.59 96 GLY B C 1
ATOM 3736 O O . GLY B 1 96 ? -17.672 33.094 19.281 1 57.59 96 GLY B O 1
ATOM 3737 N N . PHE B 1 97 ? -16.328 32.438 17.719 1 54.19 97 PHE B N 1
ATOM 3738 C CA . PHE B 1 97 ? -15.57 31.672 18.703 1 54.19 97 PHE B CA 1
ATOM 3739 C C . PHE B 1 97 ? -14.648 32.562 19.516 1 54.19 97 PHE B C 1
ATOM 3741 O O . PHE B 1 97 ? -13.898 32.094 20.375 1 54.19 97 PHE B O 1
ATOM 3748 N N . VAL B 1 98 ? -14.539 33.875 19.062 1 50.38 98 VAL B N 1
ATOM 3749 C CA . VAL B 1 98 ? -13.82 34.812 19.938 1 50.38 98 VAL B CA 1
ATOM 3750 C C . VAL B 1 98 ? -14.797 35.438 20.922 1 50.38 98 VAL B C 1
ATOM 3752 O O . VAL B 1 98 ? -15.625 36.281 20.547 1 50.38 98 VAL B O 1
ATOM 3755 N N . GLY B 1 99 ? -15.508 34.781 21.688 1 39.81 99 GLY B N 1
ATOM 3756 C CA . GLY B 1 99 ? -16.25 35.562 22.672 1 39.81 99 GLY B CA 1
ATOM 3757 C C . GLY B 1 99 ? -15.594 36.906 23 1 39.81 99 GLY B C 1
ATOM 3758 O O . GLY B 1 99 ? -14.828 37.438 22.188 1 39.81 99 GLY B O 1
ATOM 3759 N N . GLY B 1 100 ? -15.398 37.156 24.438 1 39.22 100 GLY B N 1
ATOM 3760 C CA . GLY B 1 100 ? -15.016 38.312 25.188 1 39.22 100 GLY B CA 1
ATOM 3761 C C . GLY B 1 100 ? -13.695 38.938 24.734 1 39.22 100 GLY B C 1
ATOM 3762 O O . GLY B 1 100 ? -13.305 40 25.188 1 39.22 100 GLY B O 1
ATOM 3763 N N . VAL B 1 101 ? -13 38.125 24.172 1 39.88 101 VAL B N 1
ATOM 3764 C CA . VAL B 1 101 ? -11.625 38.562 23.969 1 39.88 101 VAL B CA 1
ATOM 3765 C C . VAL B 1 101 ? -11.57 39.594 22.844 1 39.88 101 VAL B C 1
ATOM 3767 O O . VAL B 1 101 ? -10.578 40.312 22.703 1 39.88 101 VAL B O 1
ATOM 3770 N N . ILE B 1 102 ? -12.594 39.5 22.047 1 41.97 102 ILE B N 1
ATOM 3771 C CA . ILE B 1 102 ? -12.594 40.594 21.078 1 41.97 102 ILE B CA 1
ATOM 3772 C C . ILE B 1 102 ? -12.617 41.906 21.812 1 41.97 102 ILE B C 1
ATOM 3774 O O . ILE B 1 102 ? -12.109 42.906 21.297 1 41.97 102 ILE B O 1
ATOM 3778 N N . SER B 1 103 ? -13.453 41.938 22.859 1 39.59 103 SER B N 1
ATOM 3779 C CA . SER B 1 103 ? -13.461 43.188 23.578 1 39.59 103 SER B CA 1
ATOM 3780 C C . SER B 1 103 ? -12.047 43.656 23.906 1 39.59 103 SER B C 1
ATOM 3782 O O . SER B 1 103 ? -11.758 44.844 23.906 1 39.59 103 SER B O 1
ATOM 3784 N N . ARG B 1 104 ? -11.227 42.719 24.219 1 41.56 104 ARG B N 1
ATOM 3785 C CA . ARG B 1 104 ? -9.867 43.125 24.547 1 41.56 104 ARG B CA 1
ATOM 3786 C C . ARG B 1 104 ? -9.07 43.469 23.297 1 41.56 104 ARG B C 1
ATOM 3788 O O . ARG B 1 104 ? -8.164 44.281 23.328 1 41.56 104 ARG B O 1
ATOM 3795 N N . ILE B 1 105 ? -9.477 42.688 22.266 1 39.44 105 ILE B N 1
ATOM 3796 C CA . ILE B 1 105 ? -8.805 43.062 21.031 1 39.44 105 ILE B CA 1
ATOM 3797 C C . ILE B 1 105 ? -9.484 44.281 20.422 1 39.44 105 ILE B C 1
ATOM 3799 O O . ILE B 1 105 ? -8.82 45.188 19.906 1 39.44 105 ILE B O 1
ATOM 3803 N N . LYS B 1 106 ? -10.922 44.406 20.438 1 39.16 106 LYS B N 1
ATOM 3804 C CA . LYS B 1 106 ? -11.664 45.594 20.047 1 39.16 106 LYS B CA 1
ATOM 3805 C C . LYS B 1 106 ? -11.477 46.719 21.062 1 39.16 106 LYS B C 1
ATOM 3807 O O . LYS B 1 106 ? -11.781 47.875 20.781 1 39.16 106 LYS B O 1
ATOM 3812 N N . GLY B 1 107 ? -11.656 46.562 22.438 1 34.81 107 GLY B N 1
ATOM 3813 C CA . GLY B 1 107 ? -11.414 47.75 23.234 1 34.81 107 GLY B CA 1
ATOM 3814 C C . GLY B 1 107 ? -10.328 48.656 22.656 1 34.81 107 GLY B C 1
ATOM 3815 O O . GLY B 1 107 ? -9.914 49.625 23.297 1 34.81 107 GLY B O 1
ATOM 3816 N N . ILE B 1 108 ? -9.688 48.25 21.516 1 33.75 108 ILE B N 1
ATOM 3817 C CA . ILE B 1 108 ? -9.289 49.312 20.578 1 33.75 108 ILE B CA 1
ATOM 3818 C C . ILE B 1 108 ? -10.523 49.844 19.859 1 33.75 108 ILE B C 1
ATOM 3820 O O . ILE B 1 108 ? -11.078 49.156 18.984 1 33.75 108 ILE B O 1
ATOM 3824 N N . ARG B 1 109 ? -11.797 50.188 20.453 1 34.69 109 ARG B N 1
ATOM 3825 C CA . ARG B 1 109 ? -12.945 51.031 20.172 1 34.69 109 ARG B CA 1
ATOM 3826 C C . ARG B 1 109 ? -12.586 52.125 19.188 1 34.69 109 ARG B C 1
ATOM 3828 O O . ARG B 1 109 ? -11.516 52.75 19.281 1 34.69 109 ARG B O 1
ATOM 3835 N N . ILE B 1 110 ? -13.383 52.188 18.141 1 31.45 110 ILE B N 1
ATOM 3836 C CA . ILE B 1 110 ? -13.906 53.156 17.172 1 31.45 110 ILE B CA 1
ATOM 3837 C C . ILE B 1 110 ? -14.398 54.406 17.906 1 31.45 110 ILE B C 1
ATOM 3839 O O . ILE B 1 110 ? -15.281 55.125 17.406 1 31.45 110 ILE B O 1
ATOM 3843 N N . SER B 1 111 ? -14.438 54.844 19.047 1 30.73 111 SER B N 1
ATOM 3844 C CA . SER B 1 111 ? -14.82 56.25 19.062 1 30.73 111 SER B CA 1
ATOM 3845 C C . SER B 1 111 ? -14.312 56.969 17.812 1 30.73 111 SER B C 1
ATOM 3847 O O . SER B 1 111 ? -13.594 56.375 17 1 30.73 111 SER B O 1
ATOM 3849 N N . GLY B 1 112 ? -14.211 58.375 17.703 1 32.53 112 GLY B N 1
ATOM 3850 C CA . GLY B 1 112 ? -13.656 59.25 16.656 1 32.53 112 GLY B CA 1
ATOM 3851 C C . GLY B 1 112 ? -12.531 58.562 15.875 1 32.53 112 GLY B C 1
ATOM 3852 O O . GLY B 1 112 ? -12.023 59.156 14.914 1 32.53 112 GLY B O 1
ATOM 3853 N N . ILE B 1 113 ? -11.633 57.938 16.578 1 27.55 113 ILE B N 1
ATOM 3854 C CA . ILE B 1 113 ? -10.477 57.469 15.828 1 27.55 113 ILE B CA 1
ATOM 3855 C C . ILE B 1 113 ? -10.914 56.375 14.867 1 27.55 113 ILE B C 1
ATOM 3857 O O . ILE B 1 113 ? -11.414 55.312 15.297 1 27.55 113 ILE B O 1
ATOM 3861 N N . GLU B 1 114 ? -11.461 56.438 13.531 1 34.22 114 GLU B N 1
ATOM 3862 C CA . GLU B 1 114 ? -11.125 55.844 12.242 1 34.22 114 GLU B CA 1
ATOM 3863 C C . GLU B 1 114 ? -9.867 54.969 12.344 1 34.22 114 GLU B C 1
ATOM 3865 O O . GLU B 1 114 ? -8.75 55.5 12.336 1 34.22 114 GLU B O 1
ATOM 3870 N N . VAL B 1 115 ? -9.711 54.156 13.312 1 32.72 115 VAL B N 1
ATOM 3871 C CA . VAL B 1 115 ? -8.641 53.469 14.031 1 32.72 115 VAL B CA 1
ATOM 3872 C C . VAL B 1 115 ? -7.621 52.938 13.039 1 32.72 115 VAL B C 1
ATOM 3874 O O . VAL B 1 115 ? -7.996 52.344 12.023 1 32.72 115 VAL B O 1
ATOM 3877 N N . GLU B 1 116 ? -6.227 53.125 13.227 1 32.91 116 GLU B N 1
ATOM 3878 C CA . GLU B 1 116 ? -4.871 52.688 12.914 1 32.91 116 GLU B CA 1
ATOM 3879 C C . GLU B 1 116 ? -4.758 51.156 12.969 1 32.91 116 GLU B C 1
ATOM 3881 O O . GLU B 1 116 ? -3.656 50.594 13.008 1 32.91 116 GLU B O 1
ATOM 3886 N N . LEU B 1 117 ? -5.566 50.344 13.438 1 38.03 117 LEU B N 1
ATOM 3887 C CA . LEU B 1 117 ? -5.508 48.906 13.195 1 38.03 117 LEU B CA 1
ATOM 3888 C C . LEU B 1 117 ? -5.039 48.594 11.773 1 38.03 117 LEU B C 1
ATOM 3890 O O . LEU B 1 117 ? -4.824 47.438 11.406 1 38.03 117 LEU B O 1
ATOM 3894 N N . GLN B 1 118 ? -5.312 49.406 10.859 1 40 118 GLN B N 1
ATOM 3895 C CA . GLN B 1 118 ? -4.969 49.406 9.438 1 40 118 GLN B CA 1
ATOM 3896 C C . GLN B 1 118 ? -3.463 49.281 9.242 1 40 118 GLN B C 1
ATOM 3898 O O . GLN B 1 118 ? -3.008 48.625 8.281 1 40 118 GLN B O 1
ATOM 3903 N N . GLU B 1 119 ? -2.668 50.094 9.93 1 43.28 119 GLU B N 1
ATOM 3904 C CA . GLU B 1 119 ? -1.272 50.156 9.516 1 43.28 119 GLU B CA 1
ATOM 3905 C C . GLU B 1 119 ? -0.448 49.031 10.125 1 43.28 119 GLU B C 1
ATOM 3907 O O . GLU B 1 119 ? 0.544 48.594 9.539 1 43.28 119 GLU B O 1
ATOM 3912 N N . LYS B 1 120 ? -0.493 48.656 11.625 1 50.72 120 LYS B N 1
ATOM 3913 C CA . LYS B 1 120 ? 0.416 47.656 12.172 1 50.72 120 LYS B CA 1
ATOM 3914 C C . LYS B 1 120 ? -0.206 46.25 12.125 1 50.72 120 LYS B C 1
ATOM 3916 O O . LYS B 1 120 ? -1.335 46.062 12.578 1 50.72 120 LYS B O 1
ATOM 3921 N N . GLY B 1 121 ? -0.14 45.438 11.25 1 59.56 121 GLY B N 1
ATOM 3922 C CA . GLY B 1 121 ? -0.457 44.094 10.859 1 59.56 121 GLY B CA 1
ATOM 3923 C C . GLY B 1 121 ? -0.689 43.156 12.039 1 59.56 121 GLY B C 1
ATOM 3924 O O . GLY B 1 121 ? -0.394 43.531 13.18 1 59.56 121 GLY B O 1
ATOM 3925 N N . PHE B 1 122 ? -1.821 42.281 12.133 1 66.75 122 PHE B N 1
ATOM 3926 C CA . PHE B 1 122 ? -2.074 41.281 13.164 1 66.75 122 PHE B CA 1
ATOM 3927 C C . PHE B 1 122 ? -0.791 40.562 13.531 1 66.75 122 PHE B C 1
ATOM 3929 O O . PHE B 1 122 ? -0.073 40.062 12.648 1 66.75 122 PHE B O 1
ATOM 3936 N N . ASP B 1 123 ? -0.476 40.75 14.906 1 82.06 123 ASP B N 1
ATOM 3937 C CA . ASP B 1 123 ? 0.616 39.906 15.406 1 82.06 123 ASP B CA 1
ATOM 3938 C C . ASP B 1 123 ? 0.16 38.469 15.602 1 82.06 123 ASP B C 1
ATOM 3940 O O . ASP B 1 123 ? -0.825 38.219 16.297 1 82.06 123 ASP B O 1
ATOM 3944 N N . ILE B 1 124 ? 0.741 37.531 15.023 1 88.75 124 ILE B N 1
ATOM 3945 C CA . ILE B 1 124 ? 0.336 36.125 15 1 88.75 124 ILE B CA 1
ATOM 3946 C C . ILE B 1 124 ? 0.317 35.562 16.422 1 88.75 124 ILE B C 1
ATOM 3948 O O . ILE B 1 124 ? -0.539 34.75 16.766 1 88.75 124 ILE B O 1
ATOM 3952 N N . VAL B 1 125 ? 1.161 36.094 17.297 1 89.62 125 VAL B N 1
ATOM 3953 C CA . VAL B 1 125 ? 1.234 35.625 18.672 1 89.62 125 VAL B CA 1
ATOM 3954 C C . VAL B 1 125 ? -0.024 36.031 19.438 1 89.62 125 VAL B C 1
ATOM 3956 O O . VAL B 1 125 ? -0.608 35.25 20.172 1 89.62 125 VAL B O 1
ATOM 3959 N N . ASP B 1 126 ? -0.416 37.25 19.188 1 86.5 126 ASP B N 1
ATOM 3960 C CA . ASP B 1 126 ? -1.614 37.781 19.828 1 86.5 126 ASP B CA 1
ATOM 3961 C C . ASP B 1 126 ? -2.859 37.031 19.375 1 86.5 126 ASP B C 1
ATOM 3963 O O . ASP B 1 126 ? -3.725 36.688 20.188 1 86.5 126 ASP B O 1
ATOM 3967 N N . VAL B 1 127 ? -2.902 36.812 18.125 1 87.81 127 VAL B N 1
ATOM 3968 C CA . VAL B 1 127 ? -4.062 36.125 17.547 1 87.81 127 VAL B CA 1
ATOM 3969 C C . VAL B 1 127 ? -4.148 34.688 18.094 1 87.81 127 VAL B C 1
ATOM 3971 O O . VAL B 1 127 ? -5.219 34.25 18.531 1 87.81 127 VAL B O 1
ATOM 3974 N N . LEU B 1 128 ? -3.07 34 18.156 1 92.44 128 LEU B N 1
ATOM 3975 C CA . LEU B 1 128 ? -3.031 32.625 18.641 1 92.44 128 LEU B CA 1
ATOM 3976 C C . LEU B 1 128 ? -3.359 32.562 20.125 1 92.44 128 LEU B C 1
ATOM 3978 O O . LEU B 1 128 ? -4.078 31.656 20.562 1 92.44 128 LEU B O 1
ATOM 3982 N N . SER B 1 129 ? -2.863 33.531 20.875 1 90.75 129 SER B N 1
ATOM 3983 C CA . SER B 1 129 ? -3.156 33.594 22.297 1 90.75 129 SER B CA 1
ATOM 3984 C C . SER B 1 129 ? -4.645 33.812 22.547 1 90.75 129 SER B C 1
ATOM 3986 O O . SER B 1 129 ? -5.227 33.188 23.438 1 90.75 129 SER B O 1
ATOM 3988 N N . ALA B 1 130 ? -5.18 34.625 21.766 1 86 130 ALA B N 1
ATOM 3989 C CA . ALA B 1 130 ? -6.609 34.906 21.891 1 86 130 ALA B CA 1
ATOM 3990 C C . ALA B 1 130 ? -7.441 33.688 21.578 1 86 130 ALA B C 1
ATOM 3992 O O . ALA B 1 130 ? -8.43 33.406 22.266 1 86 130 ALA B O 1
ATOM 3993 N N . ILE B 1 131 ? -7.051 32.969 20.594 1 89.62 131 ILE B N 1
ATOM 3994 C CA . ILE B 1 131 ? -7.746 31.75 20.219 1 89.62 131 ILE B CA 1
ATOM 3995 C C . ILE B 1 131 ? -7.645 30.734 21.359 1 89.62 131 ILE B C 1
ATOM 3997 O O . ILE B 1 131 ? -8.641 30.094 21.719 1 89.62 131 ILE B O 1
ATOM 4001 N N . ASN B 1 132 ? -6.477 30.594 21.859 1 92.44 132 ASN B N 1
ATOM 4002 C CA . ASN B 1 132 ? -6.234 29.672 22.969 1 92.44 132 ASN B CA 1
ATOM 4003 C C . ASN B 1 132 ? -7.102 30.016 24.188 1 92.44 132 ASN B C 1
ATOM 4005 O O . ASN B 1 132 ? -7.699 29.125 24.781 1 92.44 132 ASN B O 1
ATOM 4009 N N . GLU B 1 133 ? -7.199 31.297 24.516 1 89.5 133 GLU B N 1
ATOM 4010 C CA . GLU B 1 133 ? -7.922 31.75 25.703 1 89.5 133 GLU B CA 1
ATOM 4011 C C . GLU B 1 133 ? -9.43 31.688 25.484 1 89.5 133 GLU B C 1
ATOM 4013 O O . GLU B 1 133 ? -10.188 31.438 26.438 1 89.5 133 GLU B O 1
ATOM 4018 N N . GLY B 1 134 ? -9.805 31.828 24.312 1 85.88 134 GLY B N 1
ATOM 4019 C CA . GLY B 1 134 ? -11.227 31.953 24.031 1 85.88 134 GLY B CA 1
ATOM 4020 C C . GLY B 1 134 ? -11.898 30.625 23.734 1 85.88 134 GLY B C 1
ATOM 4021 O O . GLY B 1 134 ? -13.117 30.562 23.594 1 85.88 134 GLY B O 1
ATOM 4022 N N . ASN B 1 135 ? -11.133 29.516 23.688 1 88.94 135 ASN B N 1
ATOM 4023 C CA . ASN B 1 135 ? -11.703 28.219 23.312 1 88.94 135 ASN B CA 1
ATOM 4024 C C . ASN B 1 135 ? -11.203 27.109 24.219 1 88.94 135 ASN B C 1
ATOM 4026 O O . ASN B 1 135 ? -10.062 27.141 24.672 1 88.94 135 ASN B O 1
ATOM 4030 N N . GLU B 1 136 ? -12.047 26.172 24.5 1 92.69 136 GLU B N 1
ATOM 4031 C CA . GLU B 1 136 ? -11.602 24.969 25.188 1 92.69 136 GLU B CA 1
ATOM 4032 C C . GLU B 1 136 ? -10.641 24.156 24.328 1 92.69 136 GLU B C 1
ATOM 4034 O O . GLU B 1 136 ? -9.664 23.594 24.828 1 92.69 136 GLU B O 1
ATOM 4039 N N . LEU B 1 137 ? -10.984 24.156 23.047 1 94.69 137 LEU B N 1
ATOM 4040 C CA . LEU B 1 137 ? -10.148 23.516 22.047 1 94.69 137 LEU B CA 1
ATOM 4041 C C . LEU B 1 137 ? -10.398 24.109 20.672 1 94.69 137 LEU B C 1
ATOM 4043 O O . LEU B 1 137 ? -11.539 24.406 20.312 1 94.69 137 LEU B O 1
ATOM 4047 N N . ALA B 1 138 ? -9.375 24.328 19.922 1 94.5 138 ALA B N 1
ATOM 4048 C CA . ALA B 1 138 ? -9.461 24.828 18.547 1 94.5 138 ALA B CA 1
ATOM 4049 C C . ALA B 1 138 ? -8.406 24.156 17.672 1 94.5 138 ALA B C 1
ATOM 4051 O O . ALA B 1 138 ? -7.293 23.891 18.109 1 94.5 138 ALA B O 1
ATOM 4052 N N . VAL B 1 139 ? -8.773 23.906 16.406 1 96.38 139 VAL B N 1
ATOM 4053 C CA . VAL B 1 139 ? -7.832 23.266 15.492 1 96.38 139 VAL B CA 1
ATOM 4054 C C . VAL B 1 139 ? -7.371 24.281 14.453 1 96.38 139 VAL B C 1
ATOM 4056 O O . VAL B 1 139 ? -8.195 24.953 13.828 1 96.38 139 VAL B O 1
ATOM 4059 N N . ILE B 1 140 ? -6.117 24.469 14.344 1 96.38 140 ILE B N 1
ATOM 4060 C CA . ILE B 1 140 ? -5.512 25.25 13.273 1 96.38 140 ILE B CA 1
ATOM 4061 C C . ILE B 1 140 ? -4.766 24.328 12.312 1 96.38 140 ILE B C 1
ATOM 4063 O O . ILE B 1 140 ? -3.805 23.656 12.703 1 96.38 140 ILE B O 1
ATOM 4067 N N . ALA B 1 141 ? -5.215 24.328 11.102 1 97.38 141 ALA B N 1
ATOM 4068 C CA . ALA B 1 141 ? -4.637 23.438 10.109 1 97.38 141 ALA B CA 1
ATOM 4069 C C . ALA B 1 141 ? -3.912 24.203 9.016 1 97.38 141 ALA B C 1
ATOM 4071 O O . ALA B 1 141 ? -4.391 25.25 8.562 1 97.38 141 ALA B O 1
ATOM 4072 N N . PHE B 1 142 ? -2.791 23.734 8.711 1 97.25 142 PHE B N 1
ATOM 4073 C CA . PHE B 1 142 ? -2.029 24.25 7.578 1 97.25 142 PHE B CA 1
ATOM 4074 C C . PHE B 1 142 ? -2.039 23.25 6.43 1 97.25 142 PHE B C 1
ATOM 4076 O O . PHE B 1 142 ? -1.326 22.25 6.465 1 97.25 142 PHE B O 1
ATOM 4083 N N . ASP B 1 143 ? -2.842 23.531 5.398 1 95.69 143 ASP B N 1
ATOM 4084 C CA . ASP B 1 143 ? -2.885 22.672 4.211 1 95.69 143 ASP B CA 1
ATOM 4085 C C . ASP B 1 143 ? -1.709 22.969 3.283 1 95.69 143 ASP B C 1
ATOM 4087 O O . ASP B 1 143 ? -1.361 24.125 3.061 1 95.69 143 ASP B O 1
ATOM 4091 N N . GLU B 1 144 ? -1.086 21.906 2.766 1 94.81 144 GLU B N 1
ATOM 4092 C CA . GLU B 1 144 ? 0.126 22 1.959 1 94.81 144 GLU B CA 1
ATOM 4093 C C . GLU B 1 144 ? 1.206 22.797 2.68 1 94.81 144 GLU B C 1
ATOM 4095 O O . GLU B 1 144 ? 1.745 23.766 2.129 1 94.81 144 GLU B O 1
ATOM 4100 N N . ALA B 1 145 ? 1.537 22.359 3.865 1 96.94 145 ALA B N 1
ATOM 4101 C CA . ALA B 1 145 ? 2.355 23.078 4.836 1 96.94 145 ALA B CA 1
ATOM 4102 C C . ALA B 1 145 ? 3.805 23.172 4.371 1 96.94 145 ALA B C 1
ATOM 4104 O O . ALA B 1 145 ? 4.574 23.984 4.879 1 96.94 145 ALA B O 1
ATOM 4105 N N . GLN B 1 146 ? 4.184 22.281 3.379 1 93.56 146 GLN B N 1
ATOM 4106 C CA . GLN B 1 146 ? 5.57 22.328 2.93 1 93.56 146 GLN B CA 1
ATOM 4107 C C . GLN B 1 146 ? 5.891 23.672 2.275 1 93.56 146 GLN B C 1
ATOM 4109 O O . GLN B 1 146 ? 7.055 24.062 2.18 1 93.56 146 GLN B O 1
ATOM 4114 N N . TYR B 1 147 ? 4.953 24.438 1.934 1 92.31 147 TYR B N 1
ATOM 4115 C CA . TYR B 1 147 ? 5.18 25.719 1.278 1 92.31 147 TYR B CA 1
ATOM 4116 C C . TYR B 1 147 ? 5.574 26.781 2.291 1 92.31 147 TYR B C 1
ATOM 4118 O O . TYR B 1 147 ? 6.078 27.844 1.919 1 92.31 147 TYR B O 1
ATOM 4126 N N . LEU B 1 148 ? 5.414 26.531 3.504 1 94.5 148 LEU B N 1
ATOM 4127 C CA . LEU B 1 148 ? 5.812 27.469 4.539 1 94.5 148 LEU B CA 1
ATOM 4128 C C . LEU B 1 148 ? 7.332 27.562 4.645 1 94.5 148 LEU B C 1
ATOM 4130 O O . LEU B 1 148 ? 7.867 28.469 5.27 1 94.5 148 LEU B O 1
ATOM 4134 N N . ARG B 1 149 ? 7.961 26.578 3.971 1 92.44 149 ARG B N 1
ATOM 4135 C CA . ARG B 1 149 ? 9.422 26.531 4.016 1 92.44 149 ARG B CA 1
ATOM 4136 C C . ARG B 1 149 ? 10.031 27.766 3.354 1 92.44 149 ARG B C 1
ATOM 4138 O O . ARG B 1 149 ? 11.195 28.078 3.58 1 92.44 149 ARG B O 1
ATOM 4145 N N . PHE B 1 150 ? 9.281 28.5 2.588 1 89.19 150 PHE B N 1
ATOM 4146 C CA . PHE B 1 150 ? 9.789 29.641 1.83 1 89.19 150 PHE B CA 1
ATOM 4147 C C . PHE B 1 150 ? 9.867 30.875 2.709 1 89.19 150 PHE B C 1
ATOM 4149 O O . PHE B 1 150 ? 10.5 31.875 2.336 1 89.19 150 PHE B O 1
ATOM 4156 N N . SER B 1 151 ? 9.336 30.797 3.854 1 90.38 151 SER B N 1
ATOM 4157 C CA . SER B 1 151 ? 9.359 31.938 4.773 1 90.38 151 SER B CA 1
ATOM 4158 C C . SER B 1 151 ? 10.789 32.281 5.176 1 90.38 151 SER B C 1
ATOM 4160 O O . SER B 1 151 ? 11.617 31.391 5.398 1 90.38 151 SER B O 1
ATOM 4162 N N . ASN B 1 152 ? 11.016 33.562 5.348 1 89.38 152 ASN B N 1
ATOM 4163 C CA . ASN B 1 152 ? 12.312 34 5.848 1 89.38 152 ASN B CA 1
ATOM 4164 C C . ASN B 1 152 ? 12.461 33.75 7.34 1 89.38 152 ASN B C 1
ATOM 4166 O O . ASN B 1 152 ? 13.578 33.719 7.863 1 89.38 152 ASN B O 1
ATOM 4170 N N . GLU B 1 153 ? 11.391 33.594 7.945 1 88.44 153 GLU B N 1
ATOM 4171 C CA . GLU B 1 153 ? 11.398 33.25 9.367 1 88.44 153 GLU B CA 1
ATOM 4172 C C . GLU B 1 153 ? 11.289 31.75 9.594 1 88.44 153 GLU B C 1
ATOM 4174 O O . GLU B 1 153 ? 10.719 31.047 8.766 1 88.44 153 GLU B O 1
ATOM 4179 N N . ASP B 1 154 ? 11.859 31.328 10.664 1 91.94 154 ASP B N 1
ATOM 4180 C CA . ASP B 1 154 ? 11.711 29.922 11.047 1 91.94 154 ASP B CA 1
ATOM 4181 C C . ASP B 1 154 ? 10.367 29.688 11.734 1 91.94 154 ASP B C 1
ATOM 4183 O O . ASP B 1 154 ? 10.273 29.766 12.961 1 91.94 154 ASP B O 1
ATOM 4187 N N . LEU B 1 155 ? 9.445 29.328 11.055 1 94.62 155 LEU B N 1
ATOM 4188 C CA . LEU B 1 155 ? 8.086 29.156 11.562 1 94.62 155 LEU B CA 1
ATOM 4189 C C . LEU B 1 155 ? 8.008 27.969 12.508 1 94.62 155 LEU B C 1
ATOM 4191 O O . LEU B 1 155 ? 7.047 27.828 13.273 1 94.62 155 LEU B O 1
ATOM 4195 N N . THR B 1 156 ? 8.977 27.047 12.445 1 95.88 156 THR B N 1
ATOM 4196 C CA . THR B 1 156 ? 8.953 25.891 13.336 1 95.88 156 THR B CA 1
ATOM 4197 C C . THR B 1 156 ? 9.109 26.328 14.789 1 95.88 156 THR B C 1
ATOM 4199 O O . THR B 1 156 ? 8.625 25.656 15.703 1 95.88 156 THR B O 1
ATOM 4202 N N . LYS B 1 157 ? 9.758 27.5 14.992 1 95.38 157 LYS B N 1
ATOM 4203 C CA . LYS B 1 157 ? 9.844 28.047 16.344 1 95.38 157 LYS B CA 1
ATOM 4204 C C . LYS B 1 157 ? 8.477 28.484 16.844 1 95.38 157 LYS B C 1
ATOM 4206 O O . LYS B 1 157 ? 8.141 28.266 18.016 1 95.38 157 LYS B O 1
ATOM 4211 N N . LEU B 1 158 ? 7.77 29.109 16 1 94.56 158 LEU B N 1
ATOM 4212 C CA . LEU B 1 158 ? 6.406 29.516 16.328 1 94.56 158 LEU B CA 1
ATOM 4213 C C . LEU B 1 158 ? 5.547 28.297 16.656 1 94.56 158 LEU B C 1
ATOM 4215 O O . LEU B 1 158 ? 4.816 28.297 17.641 1 94.56 158 LEU B O 1
ATOM 4219 N N . PHE B 1 159 ? 5.625 27.25 15.844 1 97.19 159 PHE B N 1
ATOM 4220 C CA . PHE B 1 159 ? 4.832 26.047 16.047 1 97.19 159 PHE B CA 1
ATOM 4221 C C . PHE B 1 159 ? 5.207 25.375 17.359 1 97.19 159 PHE B C 1
ATOM 4223 O O . PHE B 1 159 ? 4.336 24.875 18.078 1 97.19 159 PHE B O 1
ATOM 4230 N N . ALA B 1 160 ? 6.473 25.359 17.609 1 96.44 160 ALA B N 1
ATOM 4231 C CA . ALA B 1 160 ? 6.938 24.812 18.875 1 96.44 160 ALA B CA 1
ATOM 4232 C C . ALA B 1 160 ? 6.332 25.562 20.062 1 96.44 160 ALA B C 1
ATOM 4234 O O . ALA B 1 160 ? 5.883 24.938 21.031 1 96.44 160 ALA B O 1
ATOM 4235 N N . TRP B 1 161 ? 6.359 26.828 19.984 1 95.75 161 TRP B N 1
ATOM 4236 C CA . TRP B 1 161 ? 5.781 27.656 21.047 1 95.75 161 TRP B CA 1
ATOM 4237 C C . TRP B 1 161 ? 4.297 27.344 21.219 1 95.75 161 TRP B C 1
ATOM 4239 O O . TRP B 1 161 ? 3.816 27.203 22.359 1 95.75 161 TRP B O 1
ATOM 4249 N N . VAL B 1 162 ? 3.572 27.234 20.172 1 96.56 162 VAL B N 1
ATOM 4250 C CA . VAL B 1 162 ? 2.148 26.922 20.219 1 96.56 162 VAL B CA 1
ATOM 4251 C C . VAL B 1 162 ? 1.941 25.578 20.922 1 96.56 162 VAL B C 1
ATOM 4253 O O . VAL B 1 162 ? 1.135 25.469 21.844 1 96.56 162 VAL B O 1
ATOM 4256 N N . LEU B 1 163 ? 2.67 24.562 20.516 1 96.94 163 LEU B N 1
ATOM 4257 C CA . LEU B 1 163 ? 2.529 23.203 21.031 1 96.94 163 LEU B CA 1
ATOM 4258 C C . LEU B 1 163 ? 2.873 23.156 22.516 1 96.94 163 LEU B C 1
ATOM 4260 O O . LEU B 1 163 ? 2.275 22.375 23.266 1 96.94 163 LEU B O 1
ATOM 4264 N N . ASP B 1 164 ? 3.738 24.047 22.969 1 96 164 ASP B N 1
ATOM 4265 C CA . ASP B 1 164 ? 4.23 24 24.344 1 96 164 ASP B CA 1
ATOM 4266 C C . ASP B 1 164 ? 3.359 24.859 25.25 1 96 164 ASP B C 1
ATOM 4268 O O . ASP B 1 164 ? 3.215 24.547 26.438 1 96 164 ASP B O 1
ATOM 4272 N N . SER B 1 165 ? 2.83 25.938 24.719 1 95.88 165 SER B N 1
ATOM 4273 C CA . SER B 1 165 ? 2.305 26.953 25.609 1 95.88 165 SER B CA 1
ATOM 4274 C C . SER B 1 165 ? 0.798 27.125 25.438 1 95.88 165 SER B C 1
ATOM 4276 O O . SER B 1 165 ? 0.117 27.609 26.344 1 95.88 165 SER B O 1
ATOM 4278 N N . LEU B 1 166 ? 0.328 26.797 24.281 1 96.12 166 LEU B N 1
ATOM 4279 C CA . LEU B 1 166 ? -1.091 27 24.016 1 96.12 166 LEU B CA 1
ATOM 4280 C C . LEU B 1 166 ? -1.838 25.672 24.016 1 96.12 166 LEU B C 1
ATOM 4282 O O . LEU B 1 166 ? -2.162 25.141 22.953 1 96.12 166 LEU B O 1
ATOM 4286 N N . HIS B 1 167 ? -2.309 25.188 25.078 1 95.19 167 HIS B N 1
ATOM 4287 C CA . HIS B 1 167 ? -2.783 23.844 25.328 1 95.19 167 HIS B CA 1
ATOM 4288 C C . HIS B 1 167 ? -4.172 23.625 24.75 1 95.19 167 HIS B C 1
ATOM 4290 O O . HIS B 1 167 ? -4.645 22.484 24.656 1 95.19 167 HIS B O 1
ATOM 4296 N N . ASN B 1 168 ? -4.797 24.734 24.344 1 96.12 168 ASN B N 1
ATOM 4297 C CA . ASN B 1 168 ? -6.129 24.609 23.766 1 96.12 168 ASN B CA 1
ATOM 4298 C C . ASN B 1 168 ? -6.086 24.656 22.25 1 96.12 168 ASN B C 1
ATOM 4300 O O . ASN B 1 168 ? -7.129 24.75 21.594 1 96.12 168 ASN B O 1
ATOM 4304 N N . ILE B 1 169 ? -4.895 24.609 21.703 1 96.44 169 ILE B N 1
ATOM 4305 C CA . ILE B 1 169 ? -4.758 24.656 20.25 1 96.44 169 ILE B CA 1
ATOM 4306 C C . ILE B 1 169 ? -4.164 23.344 19.734 1 96.44 169 ILE B C 1
ATOM 4308 O O . ILE B 1 169 ? -3.184 22.844 20.297 1 96.44 169 ILE B O 1
ATOM 4312 N N . VAL B 1 170 ? -4.777 22.797 18.75 1 98 170 VAL B N 1
ATOM 4313 C CA . VAL B 1 170 ? -4.262 21.641 18.016 1 98 170 VAL B CA 1
ATOM 4314 C C . VAL B 1 170 ? -3.725 22.109 16.656 1 98 170 VAL B C 1
ATOM 4316 O O . VAL B 1 170 ? -4.395 22.844 15.938 1 98 170 VAL B O 1
ATOM 4319 N N . LEU B 1 171 ? -2.543 21.75 16.359 1 98.38 171 LEU B N 1
ATOM 4320 C CA . LEU B 1 171 ? -1.95 22.047 15.055 1 98.38 171 LEU B CA 1
ATOM 4321 C C . LEU B 1 171 ? -2.031 20.844 14.125 1 98.38 171 LEU B C 1
ATOM 4323 O O . LEU B 1 171 ? -1.693 19.719 14.523 1 98.38 171 LEU B O 1
ATOM 4327 N N . VAL B 1 172 ? -2.492 21.031 12.875 1 98.44 172 VAL B N 1
ATOM 4328 C CA . VAL B 1 172 ? -2.549 19.984 11.852 1 98.44 172 VAL B CA 1
ATOM 4329 C C . VAL B 1 172 ? -1.8 20.453 10.609 1 98.44 172 VAL B C 1
ATOM 4331 O O . VAL B 1 172 ? -2.051 21.547 10.094 1 98.44 172 VAL B O 1
ATOM 4334 N N . PHE B 1 173 ? -0.904 19.656 10.18 1 98.31 173 PHE B N 1
ATOM 4335 C CA . PHE B 1 173 ? -0.168 19.938 8.953 1 98.31 173 PHE B CA 1
ATOM 4336 C C . PHE B 1 173 ? -0.474 18.875 7.891 1 98.31 173 PHE B C 1
ATOM 4338 O O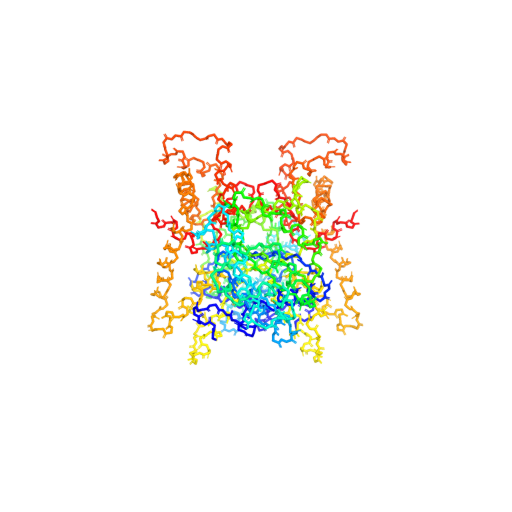 . PHE B 1 173 ? -0.434 17.688 8.172 1 98.31 173 PHE B O 1
ATOM 4345 N N . THR B 1 174 ? -0.851 19.297 6.699 1 97.69 174 THR B N 1
ATOM 4346 C CA . THR B 1 174 ? -0.956 18.359 5.582 1 97.69 174 THR B CA 1
ATOM 4347 C C . THR B 1 174 ? 0.112 18.656 4.531 1 97.69 174 THR B C 1
ATOM 4349 O O . THR B 1 174 ? 0.63 19.766 4.461 1 97.69 174 THR B O 1
ATOM 4352 N N . GLY B 1 175 ? 0.483 17.688 3.805 1 95.56 175 GLY B N 1
ATOM 4353 C CA . GLY B 1 175 ? 1.456 17.891 2.742 1 95.56 175 GLY B CA 1
ATOM 4354 C C . GLY B 1 175 ? 1.469 16.75 1.729 1 95.56 175 GLY B C 1
ATOM 4355 O O . GLY B 1 175 ? 1.379 15.578 2.098 1 95.56 175 GLY B O 1
ATOM 4356 N N . SER B 1 176 ? 1.604 17.109 0.436 1 91.5 176 SER B N 1
ATOM 4357 C CA . SER B 1 176 ? 1.651 16.141 -0.647 1 91.5 176 SER B CA 1
ATOM 4358 C C . SER B 1 176 ? 3.09 15.758 -0.991 1 91.5 176 SER B C 1
ATOM 4360 O O . SER B 1 176 ? 3.332 14.75 -1.65 1 91.5 176 SER B O 1
ATOM 4362 N N . GLN B 1 177 ? 3.961 16.641 -0.687 1 92 177 GLN B N 1
ATOM 4363 C CA . GLN B 1 177 ? 5.391 16.344 -0.786 1 92 177 GLN B CA 1
ATOM 4364 C C . GLN B 1 177 ? 5.965 15.961 0.572 1 92 177 GLN B C 1
ATOM 4366 O O . GLN B 1 177 ? 6.57 16.781 1.257 1 92 177 GLN B O 1
ATOM 4371 N N . VAL B 1 178 ? 5.789 14.727 0.817 1 89.75 178 VAL B N 1
ATOM 4372 C CA . VAL B 1 178 ? 6.012 14.219 2.166 1 89.75 178 VAL B CA 1
ATOM 4373 C C . VAL B 1 178 ? 7.449 14.5 2.594 1 89.75 178 VAL B C 1
ATOM 4375 O O . VAL B 1 178 ? 7.691 15 3.695 1 89.75 178 VAL B O 1
ATOM 4378 N N . GLY B 1 179 ? 8.375 14.203 1.726 1 88.62 179 GLY B N 1
ATOM 4379 C CA . GLY B 1 179 ? 9.766 14.453 2.061 1 88.62 179 GLY B CA 1
ATOM 4380 C C . GLY B 1 179 ? 10.07 15.914 2.293 1 88.62 179 GLY B C 1
ATOM 4381 O O . GLY B 1 179 ? 10.82 16.266 3.207 1 88.62 179 GLY B O 1
ATOM 4382 N N . VAL B 1 180 ? 9.477 16.781 1.543 1 91.5 180 VAL B N 1
ATOM 4383 C CA . VAL B 1 180 ? 9.695 18.219 1.669 1 91.5 180 VAL B CA 1
ATOM 4384 C C . VAL B 1 180 ? 9.102 18.719 2.982 1 91.5 180 VAL B C 1
ATOM 4386 O O . VAL B 1 180 ? 9.711 19.516 3.684 1 91.5 180 VAL B O 1
ATOM 4389 N N . LEU B 1 181 ? 7.969 18.219 3.268 1 94.31 181 LEU B N 1
ATOM 4390 C CA . LEU B 1 181 ? 7.324 18.594 4.523 1 94.31 181 LEU B CA 1
ATOM 4391 C C . LEU B 1 181 ? 8.164 18.141 5.719 1 94.31 181 LEU B C 1
ATOM 4393 O O . LEU B 1 181 ? 8.367 18.922 6.66 1 94.31 181 LEU B O 1
ATOM 4397 N N . GLU B 1 182 ? 8.625 16.953 5.648 1 90.25 182 GLU B N 1
ATOM 4398 C CA . GLU B 1 182 ? 9.453 16.422 6.727 1 90.25 182 GLU B CA 1
ATOM 4399 C C . GLU B 1 182 ? 10.734 17.234 6.891 1 90.25 182 GLU B C 1
ATOM 4401 O O . GLU B 1 182 ? 11.164 17.5 8.016 1 90.25 182 GLU B O 1
ATOM 4406 N N . ASN B 1 183 ? 11.32 17.547 5.789 1 90.81 183 ASN B N 1
ATOM 4407 C CA . ASN B 1 183 ? 12.531 18.359 5.82 1 90.81 183 ASN B CA 1
ATOM 4408 C C . ASN B 1 183 ? 12.258 19.75 6.387 1 90.81 183 ASN B C 1
ATOM 4410 O O . ASN B 1 183 ? 13.125 20.344 7.031 1 90.81 183 ASN B O 1
ATOM 4414 N N . PHE B 1 184 ? 11.094 20.234 6.117 1 94 184 PHE B N 1
ATOM 4415 C CA . PHE B 1 184 ? 10.695 21.531 6.641 1 94 184 PHE B CA 1
ATOM 4416 C C . PHE B 1 184 ? 10.5 21.484 8.148 1 94 184 PHE B C 1
ATOM 4418 O O . PHE B 1 184 ? 11.023 22.328 8.883 1 94 184 PHE B O 1
ATOM 4425 N N . LEU B 1 185 ? 9.82 20.484 8.602 1 94.44 185 LEU B N 1
ATOM 4426 C CA . LEU B 1 185 ? 9.484 20.375 10.016 1 94.44 185 LEU B CA 1
ATOM 4427 C C . LEU B 1 185 ? 10.68 19.891 10.828 1 94.44 185 LEU B C 1
ATOM 4429 O O . LEU B 1 185 ? 10.742 20.125 12.039 1 94.44 185 LEU B O 1
ATOM 4433 N N . ARG B 1 186 ? 11.594 19.125 10.25 1 92 186 ARG B N 1
ATOM 4434 C CA . ARG B 1 186 ? 12.844 18.672 10.844 1 92 186 ARG B CA 1
ATOM 4435 C C . ARG B 1 186 ? 12.586 17.938 12.156 1 92 186 ARG B C 1
ATOM 4437 O O . ARG B 1 186 ? 13.195 18.25 13.18 1 92 186 ARG B O 1
ATOM 4444 N N . LEU B 1 187 ? 11.703 17.031 12.117 1 86.94 187 LEU B N 1
ATOM 4445 C CA . LEU B 1 187 ? 11.242 16.375 13.336 1 86.94 187 LEU B CA 1
ATOM 4446 C C . LEU B 1 187 ? 12.312 15.461 13.898 1 86.94 187 LEU B C 1
ATOM 4448 O O . LEU B 1 187 ? 12.266 15.086 15.07 1 86.94 187 LEU B O 1
ATOM 4452 N N . ASP B 1 188 ? 13.281 15.078 13.023 1 79.31 188 ASP B N 1
ATOM 4453 C CA . ASP B 1 188 ? 14.281 14.102 13.445 1 79.31 188 ASP B CA 1
ATOM 4454 C C . ASP B 1 188 ? 15.641 14.758 13.672 1 79.31 188 ASP B C 1
ATOM 4456 O O . ASP B 1 188 ? 16.641 14.078 13.906 1 79.31 188 ASP B O 1
ATOM 4460 N N . GLU B 1 189 ? 15.625 15.992 13.594 1 85.88 189 GLU B N 1
ATOM 4461 C CA . GLU B 1 189 ? 16.859 16.734 13.797 1 85.88 189 GLU B CA 1
ATOM 4462 C C . GLU B 1 189 ? 16.969 17.25 15.227 1 85.88 189 GLU B C 1
ATOM 4464 O O . GLU B 1 189 ? 16.172 18.078 15.656 1 85.88 189 GLU B O 1
ATOM 4469 N N . GLY B 1 190 ? 17.953 16.844 15.875 1 85 190 GLY B N 1
ATOM 4470 C CA . GLY B 1 190 ? 18.125 17.141 17.297 1 85 190 GLY B CA 1
ATOM 4471 C C . GLY B 1 190 ? 18.109 18.625 17.609 1 85 190 GLY B C 1
ATOM 4472 O O . GLY B 1 190 ? 17.688 19.031 18.688 1 85 190 GLY B O 1
ATOM 4473 N N . ASP B 1 191 ? 18.531 19.438 16.688 1 90.88 191 ASP B N 1
ATOM 4474 C CA . ASP B 1 191 ? 18.625 20.875 16.938 1 90.88 191 ASP B CA 1
ATOM 4475 C C . ASP B 1 191 ? 17.359 21.594 16.484 1 90.88 191 ASP B C 1
ATOM 4477 O O . ASP B 1 191 ? 17.234 22.812 16.641 1 90.88 191 ASP B O 1
ATOM 4481 N N . SER B 1 192 ? 16.375 20.875 16.047 1 92.56 192 SER B N 1
ATOM 4482 C CA . SER B 1 192 ? 15.133 21.469 15.547 1 92.56 192 SER B CA 1
ATOM 4483 C C . SER B 1 192 ? 14.172 21.781 16.688 1 92.56 192 SER B C 1
ATOM 4485 O O . SER B 1 192 ? 14.078 21 17.656 1 92.56 192 SER B O 1
ATOM 4487 N N . PRO B 1 193 ? 13.445 22.922 16.594 1 94.19 193 PRO B N 1
ATOM 4488 C CA . PRO B 1 193 ? 12.461 23.281 17.625 1 94.19 193 PRO B CA 1
ATOM 4489 C C . PRO B 1 193 ? 11.391 22.203 17.797 1 94.19 193 PRO B C 1
ATOM 4491 O O . PRO B 1 193 ? 10.82 22.062 18.891 1 94.19 193 PRO B O 1
ATOM 4494 N N . LEU B 1 194 ? 11.109 21.438 16.797 1 94.5 194 LEU B N 1
ATOM 4495 C CA . LEU B 1 194 ? 10.023 20.469 16.859 1 94.5 194 LEU B CA 1
ATOM 4496 C C . LEU B 1 194 ? 10.555 19.062 17.156 1 94.5 194 LEU B C 1
ATOM 4498 O O . LEU B 1 194 ? 9.789 18.094 17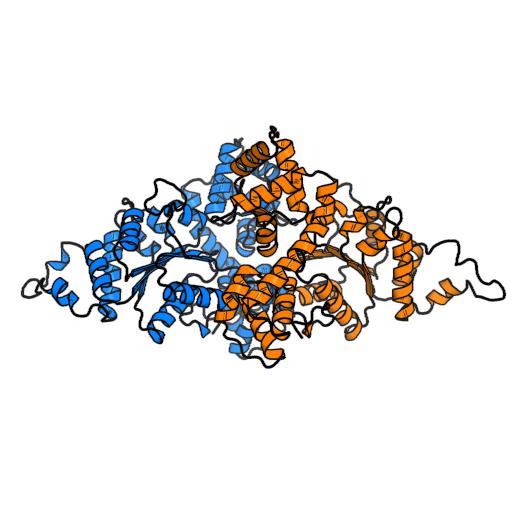.156 1 94.5 194 LEU B O 1
ATOM 4502 N N . PHE B 1 195 ? 11.789 18.969 17.438 1 89 195 PHE B N 1
ATOM 4503 C CA . PHE B 1 195 ? 12.438 17.688 17.672 1 89 195 PHE B CA 1
ATOM 4504 C C . PHE B 1 195 ? 11.852 16.984 18.891 1 89 195 PHE B C 1
ATOM 4506 O O . PHE B 1 195 ? 11.617 17.625 19.922 1 89 195 PHE B O 1
ATOM 4513 N N . GLY B 1 196 ? 11.656 15.719 18.781 1 82.69 196 GLY B N 1
ATOM 4514 C CA . GLY B 1 196 ? 11.305 14.867 19.906 1 82.69 196 GLY B CA 1
ATOM 4515 C C . GLY B 1 196 ? 9.859 15.016 20.344 1 82.69 196 GLY B C 1
ATOM 4516 O O . GLY B 1 196 ? 9.438 14.414 21.328 1 82.69 196 GLY B O 1
ATOM 4517 N N . ARG B 1 197 ? 9.094 15.852 19.719 1 88.31 197 ARG B N 1
ATOM 4518 C CA . ARG B 1 197 ? 7.691 16.016 20.078 1 88.31 197 ARG B CA 1
ATOM 4519 C C . ARG B 1 197 ? 6.84 14.891 19.516 1 88.31 197 ARG B C 1
ATOM 4521 O O . ARG B 1 197 ? 7.137 14.359 18.438 1 88.31 197 ARG B O 1
ATOM 4528 N N . TYR B 1 198 ? 5.879 14.602 20.25 1 87.25 198 TYR B N 1
ATOM 4529 C CA . TYR B 1 198 ? 4.977 13.531 19.844 1 87.25 198 TYR B CA 1
ATOM 4530 C C . TYR B 1 198 ? 4.016 14.016 18.766 1 87.25 198 TYR B C 1
ATOM 4532 O O . TYR B 1 198 ? 3.184 14.891 19 1 87.25 198 TYR B O 1
ATOM 4540 N N . GLU B 1 199 ? 4.172 13.547 17.625 1 92.81 199 GLU B N 1
ATOM 4541 C CA . GLU B 1 199 ? 3.25 13.875 16.547 1 92.81 199 GLU B CA 1
ATOM 4542 C C . GLU B 1 199 ? 2.381 12.672 16.188 1 92.81 199 GLU B C 1
ATOM 4544 O O . GLU B 1 199 ? 2.832 11.531 16.25 1 92.81 199 GLU B O 1
ATOM 4549 N N . VAL B 1 200 ? 1.123 12.922 15.906 1 94.75 200 VAL B N 1
ATOM 4550 C CA . VAL B 1 200 ? 0.214 11.914 15.367 1 94.75 200 VAL B CA 1
ATOM 4551 C C . VAL B 1 200 ? 0.26 11.945 13.836 1 94.75 200 VAL B C 1
ATOM 4553 O O . VAL B 1 200 ? -0.079 12.953 13.219 1 94.75 200 VAL B O 1
ATOM 4556 N N . ARG B 1 201 ? 0.682 10.875 13.328 1 93.31 201 ARG B N 1
ATOM 4557 C CA . ARG B 1 201 ? 0.796 10.797 11.875 1 93.31 201 ARG B CA 1
ATOM 4558 C C . ARG B 1 201 ? -0.363 10.008 11.273 1 93.31 201 ARG B C 1
ATOM 4560 O O . ARG B 1 201 ? -0.674 8.906 11.734 1 93.31 201 ARG B O 1
ATOM 4567 N N . ILE B 1 202 ? -1.016 10.594 10.367 1 95.75 202 ILE B N 1
ATOM 4568 C CA . ILE B 1 202 ? -2.055 9.93 9.586 1 95.75 202 ILE B CA 1
ATOM 4569 C C . ILE B 1 202 ? -1.68 9.953 8.109 1 95.75 202 ILE B C 1
ATOM 4571 O O . ILE B 1 202 ? -1.63 11.023 7.488 1 95.75 202 ILE B O 1
ATOM 4575 N N . SER B 1 203 ? -1.339 8.836 7.574 1 94.25 203 SER B N 1
ATOM 4576 C CA . SER B 1 203 ? -1.028 8.703 6.152 1 94.25 203 SER B CA 1
ATOM 4577 C C . SER B 1 203 ? -2.219 8.156 5.375 1 94.25 203 SER B C 1
ATOM 4579 O O . SER B 1 203 ? -2.758 7.102 5.711 1 94.25 203 SER B O 1
ATOM 4581 N N . LEU B 1 204 ? -2.637 8.859 4.41 1 96.81 204 LEU B N 1
ATOM 4582 C CA . LEU B 1 204 ? -3.738 8.406 3.568 1 96.81 204 LEU B CA 1
ATOM 4583 C C . LEU B 1 204 ? -3.223 7.559 2.414 1 96.81 204 LEU B C 1
ATOM 4585 O O . LEU B 1 204 ? -2.504 8.055 1.543 1 96.81 204 LEU B O 1
ATOM 4589 N N . PRO B 1 205 ? -3.65 6.324 2.389 1 95.62 205 PRO B N 1
ATOM 4590 C CA . PRO B 1 205 ? -3.143 5.434 1.341 1 95.62 205 PRO B CA 1
ATOM 4591 C C . PRO B 1 205 ? -3.945 5.531 0.045 1 95.62 205 PRO B C 1
ATOM 4593 O O . PRO B 1 205 ? -5.074 6.031 0.05 1 95.62 205 PRO B O 1
ATOM 4596 N N . ARG B 1 206 ? -3.285 5.051 -1 1 95.88 206 ARG B N 1
ATOM 4597 C CA . ARG B 1 206 ? -4.059 4.789 -2.211 1 95.88 206 ARG B CA 1
ATOM 4598 C C . ARG B 1 206 ? -5.09 3.689 -1.974 1 95.88 206 ARG B C 1
ATOM 4600 O O . ARG B 1 206 ? -4.91 2.84 -1.099 1 95.88 206 ARG B O 1
ATOM 4607 N N . PHE B 1 207 ? -6.148 3.812 -2.785 1 97.44 207 PHE B N 1
ATOM 4608 C CA . PHE B 1 207 ? -7.074 2.686 -2.764 1 97.44 207 PHE B CA 1
ATOM 4609 C C . PHE B 1 207 ? -6.422 1.435 -3.336 1 97.44 207 PHE B C 1
ATOM 4611 O O . PHE B 1 207 ? -5.688 1.508 -4.324 1 97.44 207 PHE B O 1
ATOM 4618 N N . ASN B 1 208 ? -6.684 0.32 -2.658 1 96.56 208 ASN B N 1
ATOM 4619 C CA . ASN B 1 208 ? -6.426 -0.943 -3.342 1 96.56 208 ASN B CA 1
ATOM 4620 C C . ASN B 1 208 ? -7.301 -1.1 -4.582 1 96.56 208 ASN B C 1
ATOM 4622 O O . ASN B 1 208 ? -8.312 -0.416 -4.719 1 96.56 208 ASN B O 1
ATOM 4626 N N . PRO B 1 209 ? -6.957 -2.014 -5.512 1 96.12 209 PRO B N 1
ATOM 4627 C CA . PRO B 1 209 ? -7.738 -2.18 -6.738 1 96.12 209 PRO B CA 1
ATOM 4628 C C . PRO B 1 209 ? -9.219 -2.443 -6.465 1 96.12 209 PRO B C 1
ATOM 4630 O O . PRO B 1 209 ? -10.086 -1.848 -7.113 1 96.12 209 PRO B O 1
ATOM 4633 N N . SER B 1 210 ? -9.492 -3.242 -5.527 1 96.38 210 SER B N 1
ATOM 4634 C CA . SER B 1 210 ? -10.883 -3.576 -5.23 1 96.38 210 SER B CA 1
ATOM 4635 C C . SER B 1 210 ? -11.609 -2.4 -4.586 1 96.38 210 SER B C 1
ATOM 4637 O O . SER B 1 210 ? -12.812 -2.23 -4.77 1 96.38 210 SER B O 1
ATOM 4639 N N . GLU B 1 211 ? -10.875 -1.578 -3.824 1 96.5 211 GLU B N 1
ATOM 4640 C CA . GLU B 1 211 ? -11.461 -0.347 -3.299 1 96.5 211 GLU B CA 1
ATOM 4641 C C . GLU B 1 211 ? -11.789 0.628 -4.426 1 96.5 211 GLU B C 1
ATOM 4643 O O . GLU B 1 211 ? -12.844 1.267 -4.406 1 96.5 211 GLU B O 1
ATOM 4648 N N . SER B 1 212 ? -10.836 0.701 -5.312 1 97.69 212 SER B N 1
ATOM 4649 C CA . SER B 1 212 ? -11.07 1.563 -6.469 1 97.69 212 SER B CA 1
ATOM 4650 C C . SER B 1 212 ? -12.312 1.124 -7.242 1 97.69 212 SER B C 1
ATOM 4652 O O . SER B 1 212 ? -13.125 1.958 -7.648 1 97.69 212 SER B O 1
ATOM 4654 N N . LEU B 1 213 ? -12.438 -0.159 -7.469 1 97.5 213 LEU B N 1
ATOM 4655 C CA . LEU B 1 213 ? -13.586 -0.719 -8.164 1 97.5 213 LEU B CA 1
ATOM 4656 C C . LEU B 1 213 ? -14.883 -0.397 -7.43 1 97.5 213 LEU B C 1
ATOM 4658 O O . LEU B 1 213 ? -15.867 0.011 -8.047 1 97.5 213 LEU B O 1
ATOM 4662 N N . GLU B 1 214 ? -14.891 -0.618 -6.133 1 96.5 214 GLU B N 1
ATOM 4663 C CA . GLU B 1 214 ? -16.062 -0.328 -5.316 1 96.5 214 GLU B CA 1
ATOM 4664 C C . GLU B 1 214 ? -16.422 1.155 -5.363 1 96.5 214 GLU B C 1
ATOM 4666 O O . GLU B 1 214 ? -17.594 1.518 -5.445 1 96.5 214 GLU B O 1
ATOM 4671 N N . PHE B 1 215 ? -15.406 2.043 -5.258 1 97.81 215 PHE B N 1
ATOM 4672 C CA . PHE B 1 215 ? -15.594 3.486 -5.344 1 97.81 215 PHE B CA 1
ATOM 4673 C C . PHE B 1 215 ? -16.312 3.863 -6.629 1 97.81 215 PHE B C 1
ATOM 4675 O O . PHE B 1 215 ? -17.266 4.637 -6.605 1 97.81 215 PHE B O 1
ATOM 4682 N N . LEU B 1 216 ? -15.836 3.305 -7.723 1 97.94 216 LEU B N 1
ATOM 4683 C CA . LEU B 1 216 ? -16.422 3.604 -9.023 1 97.94 216 LEU B CA 1
ATOM 4684 C C . LEU B 1 216 ? -17.844 3.064 -9.125 1 97.94 216 LEU B C 1
ATOM 4686 O O . LEU B 1 216 ? -18.75 3.771 -9.562 1 97.94 216 LEU B O 1
ATOM 4690 N N . ARG B 1 217 ? -18.031 1.833 -8.734 1 97.25 217 ARG B N 1
ATOM 4691 C CA . ARG B 1 217 ? -19.359 1.225 -8.773 1 97.25 217 ARG B CA 1
ATOM 4692 C C . ARG B 1 217 ? -20.375 2.053 -7.988 1 97.25 217 ARG B C 1
ATOM 4694 O O . ARG B 1 217 ? -21.438 2.385 -8.492 1 97.25 217 ARG B O 1
ATOM 4701 N N . ARG B 1 218 ? -20.047 2.379 -6.777 1 96.25 218 ARG B N 1
ATOM 4702 C CA . ARG B 1 218 ? -20.922 3.164 -5.918 1 96.25 218 ARG B CA 1
ATOM 4703 C C . ARG B 1 218 ? -21.172 4.551 -6.508 1 96.25 218 ARG B C 1
ATOM 4705 O O . ARG B 1 218 ? -22.281 5.09 -6.398 1 96.25 218 ARG B O 1
ATOM 4712 N N . GLY B 1 219 ? -20.109 5.176 -7.035 1 96.62 219 GLY B N 1
ATOM 4713 C CA . GLY B 1 219 ? -20.266 6.465 -7.684 1 96.62 219 GLY B CA 1
ATOM 4714 C C . GLY B 1 219 ? -21.297 6.449 -8.789 1 96.62 219 GLY B C 1
ATOM 4715 O O . GLY B 1 219 ? -22.141 7.348 -8.883 1 96.62 219 GLY B O 1
ATOM 4716 N N . PHE B 1 220 ? -21.234 5.453 -9.625 1 97.56 220 PHE B N 1
ATOM 4717 C CA . PHE B 1 220 ? -22.203 5.324 -10.711 1 97.56 220 PHE B CA 1
ATOM 4718 C C . PHE B 1 220 ? -23.609 5.051 -10.164 1 97.56 220 PHE B C 1
ATOM 4720 O O . PHE B 1 220 ? -24.594 5.574 -10.68 1 97.56 220 PHE B O 1
ATOM 4727 N N . GLU B 1 221 ? -23.672 4.203 -9.148 1 96.69 221 GLU B N 1
ATOM 4728 C CA . GLU B 1 221 ? -24.953 3.889 -8.516 1 96.69 221 GLU B CA 1
ATOM 4729 C C . GLU B 1 221 ? -25.656 5.148 -8.016 1 96.69 221 GLU B C 1
ATOM 4731 O O . GLU B 1 221 ? -26.875 5.254 -8.07 1 96.69 221 GLU B O 1
ATOM 4736 N N . GLU B 1 222 ? -24.891 6.066 -7.457 1 95.75 222 GLU B N 1
ATOM 4737 C CA . GLU B 1 222 ? -25.422 7.324 -6.949 1 95.75 222 GLU B CA 1
ATOM 4738 C C . GLU B 1 222 ? -26.125 8.109 -8.055 1 95.75 222 GLU B C 1
ATOM 4740 O O . GLU B 1 222 ? -27 8.945 -7.773 1 95.75 222 GLU B O 1
ATOM 4745 N N . TYR B 1 223 ? -25.812 7.871 -9.273 1 95.56 223 TYR B N 1
ATOM 4746 C CA . TYR B 1 223 ? -26.422 8.547 -10.406 1 95.56 223 TYR B CA 1
ATOM 4747 C C . TYR B 1 223 ? -27.406 7.629 -11.125 1 95.56 223 TYR B C 1
ATOM 4749 O O . TYR B 1 223 ? -27.859 7.93 -12.234 1 95.56 223 TYR B O 1
ATOM 4757 N N . GLY B 1 224 ? -27.656 6.438 -10.531 1 95.44 224 GLY B N 1
ATOM 4758 C CA . GLY B 1 224 ? -28.625 5.492 -11.07 1 95.44 224 GLY B CA 1
ATOM 4759 C C . GLY B 1 224 ? -28.109 4.738 -12.281 1 95.44 224 GLY B C 1
ATOM 4760 O O . GLY B 1 224 ? -28.891 4.27 -13.109 1 95.44 224 GLY B O 1
ATOM 4761 N N . ILE B 1 225 ? -26.844 4.703 -12.414 1 94.69 225 ILE B N 1
ATOM 4762 C CA . ILE B 1 225 ? -26.234 4.027 -13.555 1 94.69 225 ILE B CA 1
ATOM 4763 C C . ILE B 1 225 ? -25.703 2.66 -13.117 1 94.69 225 ILE B C 1
ATOM 4765 O O . ILE B 1 225 ? -24.922 2.562 -12.164 1 94.69 225 ILE B O 1
ATOM 4769 N N . ASP B 1 226 ? -26.094 1.657 -13.758 1 92.25 226 ASP B N 1
ATOM 4770 C CA . ASP B 1 226 ? -25.578 0.311 -13.523 1 92.25 226 ASP B CA 1
ATOM 4771 C C . ASP B 1 226 ? -24.438 -0.01 -14.477 1 92.25 226 ASP B C 1
ATOM 4773 O O . ASP B 1 226 ? -24.625 -0.076 -15.695 1 92.25 226 ASP B O 1
ATOM 4777 N N . VAL B 1 227 ? -23.328 -0.179 -13.953 1 91.75 227 VAL B N 1
ATOM 4778 C CA . VAL B 1 227 ? -22.156 -0.412 -14.805 1 91.75 227 VAL B CA 1
ATOM 4779 C C . VAL B 1 227 ? -21.672 -1.845 -14.625 1 91.75 227 VAL B C 1
ATOM 4781 O O . VAL B 1 227 ? -21.797 -2.424 -13.547 1 91.75 227 VAL B O 1
ATOM 4784 N N . ASN B 1 228 ? -21.219 -2.385 -15.719 1 93 228 ASN B N 1
ATOM 4785 C CA . ASN B 1 228 ? -20.5 -3.658 -15.656 1 93 228 ASN B CA 1
ATOM 4786 C C . ASN B 1 228 ? -19.125 -3.5 -15.039 1 93 228 ASN B C 1
ATOM 4788 O O . ASN B 1 228 ? -18.266 -2.803 -15.594 1 93 228 ASN B O 1
ATOM 4792 N N . GLU B 1 229 ? -18.859 -4.152 -13.977 1 93.75 229 GLU B N 1
ATOM 4793 C CA . GLU B 1 229 ? -17.609 -4.016 -13.242 1 93.75 229 GLU B CA 1
ATOM 4794 C C . GLU B 1 229 ? -16.406 -4.34 -14.133 1 93.75 229 GLU B C 1
ATOM 4796 O O . GLU B 1 229 ? -15.328 -3.756 -13.977 1 93.75 229 GLU B O 1
ATOM 4801 N N . ARG B 1 230 ? -16.578 -5.203 -15.031 1 92.69 230 ARG B N 1
ATOM 4802 C CA . ARG B 1 230 ? -15.484 -5.59 -15.922 1 92.69 230 ARG B CA 1
ATOM 4803 C C . ARG B 1 230 ? -15.039 -4.414 -16.781 1 92.69 230 ARG B C 1
ATOM 4805 O O . ARG B 1 230 ? -13.859 -4.305 -17.125 1 92.69 230 ARG B O 1
ATOM 4812 N N . GLU B 1 231 ? -15.977 -3.561 -17.047 1 93.06 231 GLU B N 1
ATOM 4813 C CA . GLU B 1 231 ? -15.656 -2.396 -17.875 1 93.06 231 GLU B CA 1
ATOM 4814 C C . GLU B 1 231 ? -14.82 -1.384 -17.109 1 93.06 231 GLU B C 1
ATOM 4816 O O . GLU B 1 231 ? -14.203 -0.495 -17.703 1 93.06 231 GLU B O 1
ATOM 4821 N N . LEU B 1 232 ? -14.828 -1.541 -15.812 1 95.88 232 LEU B N 1
ATOM 4822 C CA . LEU B 1 232 ? -14.125 -0.584 -14.961 1 95.88 232 LEU B CA 1
ATOM 4823 C C . LEU B 1 232 ? -12.688 -1.025 -14.727 1 95.88 232 LEU B C 1
ATOM 4825 O O . LEU B 1 232 ? -11.867 -0.243 -14.234 1 95.88 232 LEU B O 1
ATOM 4829 N N . LEU B 1 233 ? -12.32 -2.252 -15.078 1 94.12 233 LEU B N 1
ATOM 4830 C CA . LEU B 1 233 ? -11.008 -2.814 -14.789 1 94.12 233 LEU B CA 1
ATOM 4831 C C . LEU B 1 233 ? -9.906 -1.998 -15.453 1 94.12 233 LEU B C 1
ATOM 4833 O O . LEU B 1 233 ? -8.898 -1.673 -14.82 1 94.12 233 LEU B O 1
ATOM 4837 N N . PRO B 1 234 ? -10.125 -1.608 -16.719 1 93.19 234 PRO B N 1
ATOM 4838 C CA . PRO B 1 234 ? -9.086 -0.775 -17.344 1 93.19 234 PRO B CA 1
ATOM 4839 C C . PRO B 1 234 ? -8.883 0.551 -16.609 1 93.19 234 PRO B C 1
ATOM 4841 O O . PRO B 1 234 ? -7.766 1.067 -16.562 1 93.19 234 PRO B O 1
ATOM 4844 N N . VAL B 1 235 ? -9.953 1.063 -16.094 1 95.5 235 VAL B N 1
ATOM 4845 C CA . VAL B 1 235 ? -9.891 2.32 -15.359 1 95.5 235 VAL B CA 1
ATOM 4846 C C . VAL B 1 235 ? -9.094 2.121 -14.07 1 95.5 235 VAL B C 1
ATOM 4848 O O . VAL B 1 235 ? -8.211 2.92 -13.75 1 95.5 235 VAL B O 1
ATOM 4851 N N . VAL B 1 236 ? -9.391 1.067 -13.352 1 95.38 236 VAL B N 1
ATOM 4852 C CA . VAL B 1 236 ? -8.695 0.73 -12.117 1 95.38 236 VAL B CA 1
ATOM 4853 C C . VAL B 1 236 ? -7.207 0.528 -12.398 1 95.38 236 VAL B C 1
ATOM 4855 O O . VAL B 1 236 ? -6.355 1.004 -11.641 1 95.38 236 VAL B O 1
ATOM 4858 N N . ASN B 1 237 ? -6.875 -0.071 -13.492 1 91.25 237 ASN B N 1
ATOM 4859 C CA . ASN B 1 237 ? -5.488 -0.355 -13.844 1 91.25 237 ASN B CA 1
ATOM 4860 C C . ASN B 1 237 ? -4.75 0.907 -14.281 1 91.25 237 ASN B C 1
ATOM 4862 O O . ASN B 1 237 ? -3.555 1.055 -14.016 1 91.25 237 ASN B O 1
ATOM 4866 N N . THR B 1 238 ? -5.438 1.784 -14.906 1 92.75 238 THR B N 1
ATOM 4867 C CA . THR B 1 238 ? -4.812 2.961 -15.5 1 92.75 238 THR B CA 1
ATOM 4868 C C . THR B 1 238 ? -4.719 4.094 -14.484 1 92.75 238 THR B C 1
ATOM 4870 O O . THR B 1 238 ? -3.697 4.781 -14.406 1 92.75 238 THR B O 1
ATOM 4873 N N . LEU B 1 239 ? -5.785 4.258 -13.766 1 94.62 239 LEU B N 1
ATOM 4874 C CA . LEU B 1 239 ? -5.863 5.43 -12.898 1 94.62 239 LEU B CA 1
ATOM 4875 C C . LEU B 1 239 ? -5.5 5.062 -11.461 1 94.62 239 LEU B C 1
ATOM 4877 O O . LEU B 1 239 ? -5.32 5.945 -10.617 1 94.62 239 LEU B O 1
ATOM 4881 N N . ASP B 1 240 ? -5.359 3.754 -11.203 1 93.19 240 ASP B N 1
ATOM 4882 C CA . ASP B 1 240 ? -4.891 3.248 -9.922 1 93.19 240 ASP B CA 1
ATOM 4883 C C . ASP B 1 240 ? -5.812 3.693 -8.789 1 93.19 240 ASP B C 1
ATOM 4885 O O . ASP B 1 240 ? -7.023 3.828 -8.984 1 93.19 240 ASP B O 1
ATOM 4889 N N . GLY B 1 241 ? -5.348 3.783 -7.582 1 95.31 241 GLY B N 1
ATOM 4890 C CA . GLY B 1 241 ? -6.133 4.07 -6.395 1 95.31 241 GLY B CA 1
ATOM 4891 C C . GLY B 1 241 ? -6.027 5.516 -5.941 1 95.31 241 GLY B C 1
ATOM 4892 O O . GLY B 1 241 ? -5.992 5.793 -4.742 1 95.31 241 GLY B O 1
ATOM 4893 N N . VAL B 1 242 ? -5.988 6.402 -6.902 1 95.62 242 VAL B N 1
ATOM 4894 C CA . VAL B 1 242 ? -5.926 7.824 -6.578 1 95.62 242 VAL B CA 1
ATOM 4895 C C . VAL B 1 242 ? -7.309 8.453 -6.738 1 95.62 242 VAL B C 1
ATOM 4897 O O . VAL B 1 242 ? -7.758 8.703 -7.859 1 95.62 242 VAL B O 1
ATOM 4900 N N . PRO B 1 243 ? -7.977 8.789 -5.684 1 96 243 PRO B N 1
ATOM 4901 C CA . PRO B 1 243 ? -9.359 9.266 -5.723 1 96 243 PRO B CA 1
ATOM 4902 C C . PRO B 1 243 ? -9.547 10.453 -6.664 1 96 243 PRO B C 1
ATOM 4904 O O . PRO B 1 243 ? -10.547 10.516 -7.387 1 96 243 PRO B O 1
ATOM 4907 N N . GLY B 1 244 ? -8.641 11.391 -6.664 1 94.94 244 GLY B N 1
ATOM 4908 C CA . GLY B 1 244 ? -8.773 12.555 -7.531 1 94.94 244 GLY B CA 1
ATOM 4909 C C . GLY B 1 244 ? -8.945 12.195 -8.992 1 94.94 244 GLY B C 1
ATOM 4910 O O . GLY B 1 244 ? -9.797 12.758 -9.68 1 94.94 244 GLY B O 1
ATOM 4911 N N . TRP B 1 245 ? -8.172 11.227 -9.492 1 96.25 245 TRP B N 1
ATOM 4912 C CA . TRP B 1 245 ? -8.281 10.781 -10.883 1 96.25 245 TRP B CA 1
ATOM 4913 C C . TRP B 1 245 ? -9.586 10.031 -11.109 1 96.25 245 TRP B C 1
ATOM 4915 O O . TRP B 1 245 ? -10.242 10.203 -12.133 1 96.25 245 TRP B O 1
ATOM 4925 N N . LEU B 1 246 ? -9.945 9.234 -10.141 1 97.62 246 LEU B N 1
ATOM 4926 C CA . LEU B 1 246 ? -11.164 8.438 -10.258 1 97.62 246 LEU B CA 1
ATOM 4927 C C . LEU B 1 246 ? -12.398 9.328 -10.297 1 97.62 246 LEU B C 1
ATOM 4929 O O . LEU B 1 246 ? -13.336 9.07 -11.062 1 97.62 246 LEU B O 1
ATOM 4933 N N . VAL B 1 247 ? -12.438 10.383 -9.477 1 96.81 247 VAL B N 1
ATOM 4934 C CA . VAL B 1 247 ? -13.539 11.336 -9.445 1 96.81 247 VAL B CA 1
ATOM 4935 C C . VAL B 1 247 ? -13.68 12.008 -10.805 1 96.81 247 VAL B C 1
ATOM 4937 O O . VAL B 1 247 ? -14.789 12.117 -11.336 1 96.81 247 VAL B O 1
ATOM 4940 N N . HIS B 1 248 ? -12.562 12.469 -11.375 1 96.31 248 HIS B N 1
ATOM 4941 C CA . HIS B 1 248 ? -12.609 13.133 -12.672 1 96.31 248 HIS B CA 1
ATOM 4942 C C . HIS B 1 248 ? -13.094 12.188 -13.766 1 96.31 248 HIS B C 1
ATOM 4944 O O . HIS B 1 248 ? -13.867 12.594 -14.633 1 96.31 248 HIS B O 1
ATOM 4950 N N . TYR B 1 249 ? -12.602 10.953 -13.758 1 97.81 249 TYR B N 1
ATOM 4951 C CA . TYR B 1 249 ? -13.102 9.953 -14.695 1 97.81 249 TYR B CA 1
ATOM 4952 C C . TYR B 1 249 ? -14.617 9.805 -14.578 1 97.81 249 TYR B C 1
ATOM 4954 O O . TYR B 1 249 ? -15.328 9.844 -15.586 1 97.81 249 TYR B O 1
ATOM 4962 N N . GLY B 1 250 ? -15.062 9.602 -13.352 1 97.5 250 GLY B N 1
ATOM 4963 C CA . GLY B 1 250 ? -16.484 9.461 -13.125 1 97.5 250 GLY B CA 1
ATOM 4964 C C . GLY B 1 250 ? -17.297 10.648 -13.617 1 97.5 250 GLY B C 1
ATOM 4965 O O . GLY B 1 250 ? -18.344 10.484 -14.242 1 97.5 250 GLY B O 1
ATOM 4966 N N . ALA B 1 251 ? -16.812 11.859 -13.289 1 97.12 251 ALA B N 1
ATOM 4967 C CA . ALA B 1 251 ? -17.484 13.078 -13.727 1 97.12 251 ALA B CA 1
ATOM 4968 C C . ALA B 1 251 ? -17.594 13.125 -15.25 1 97.12 251 ALA B C 1
ATOM 4970 O O . ALA B 1 251 ? -18.656 13.461 -15.789 1 97.12 251 ALA B O 1
ATOM 4971 N N . HIS B 1 252 ? -16.516 12.75 -15.953 1 97.19 252 HIS B N 1
ATOM 4972 C CA . HIS B 1 252 ? -16.516 12.742 -17.406 1 97.19 252 HIS B CA 1
ATOM 4973 C C . HIS B 1 252 ? -17.5 11.703 -17.953 1 97.19 252 HIS B C 1
ATOM 4975 O O . HIS B 1 252 ? -18.156 11.93 -18.969 1 97.19 252 HIS B O 1
ATOM 4981 N N . ARG B 1 253 ? -17.547 10.57 -17.281 1 97.19 253 ARG B N 1
ATOM 4982 C CA . ARG B 1 253 ? -18.484 9.531 -17.672 1 97.19 253 ARG B CA 1
ATOM 4983 C C . ARG B 1 253 ? -19.922 10.008 -17.531 1 97.19 253 ARG B C 1
ATOM 4985 O O . ARG B 1 253 ? -20.766 9.758 -18.391 1 97.19 253 ARG B O 1
ATOM 4992 N N . ILE B 1 254 ? -20.203 10.688 -16.453 1 96.5 254 ILE B N 1
ATOM 4993 C CA . ILE B 1 254 ? -21.531 11.219 -16.188 1 96.5 254 ILE B CA 1
ATOM 4994 C C . ILE B 1 254 ? -21.891 12.266 -17.25 1 96.5 254 ILE B C 1
ATOM 4996 O O . ILE B 1 254 ? -23.047 12.383 -17.656 1 96.5 254 ILE B O 1
ATOM 5000 N N . ASP B 1 255 ? -20.891 12.961 -17.688 1 96.44 255 ASP B N 1
ATOM 5001 C CA . ASP B 1 255 ? -21.078 13.977 -18.734 1 96.44 255 ASP B CA 1
ATOM 5002 C C . ASP B 1 255 ? -21.312 13.328 -20.094 1 96.44 255 ASP B C 1
ATOM 5004 O O . ASP B 1 255 ? -21.578 14.016 -21.078 1 96.44 255 ASP B O 1
ATOM 5008 N N . GLY B 1 256 ? -21.156 12.023 -20.234 1 95 256 GLY B N 1
ATOM 5009 C CA . GLY B 1 256 ? -21.562 11.344 -21.438 1 95 256 GLY B CA 1
ATOM 5010 C C . GLY B 1 256 ? -20.391 10.773 -22.234 1 95 256 GLY B C 1
ATOM 5011 O O . GLY B 1 256 ? -20.594 10.211 -23.312 1 95 256 GLY B O 1
ATOM 5012 N N . LEU B 1 257 ? -19.219 10.852 -21.672 1 96.44 257 LEU B N 1
ATOM 5013 C CA . LEU B 1 257 ? -18.062 10.344 -22.406 1 96.44 257 LEU B CA 1
ATOM 5014 C C . LEU B 1 257 ? -17.969 8.828 -22.281 1 96.44 257 LEU B C 1
ATOM 5016 O O . LEU B 1 257 ? -18.453 8.25 -21.297 1 96.44 257 LEU B O 1
ATOM 5020 N N . THR B 1 258 ? -17.344 8.227 -23.266 1 95.5 258 THR B N 1
ATOM 5021 C CA . THR B 1 258 ? -17.031 6.801 -23.188 1 95.5 258 THR B CA 1
ATOM 5022 C C . THR B 1 258 ? -15.914 6.539 -22.203 1 95.5 258 THR B C 1
ATOM 5024 O O . THR B 1 258 ? -15.266 7.477 -21.719 1 95.5 258 THR B O 1
ATOM 5027 N N . ASN B 1 259 ? -15.672 5.32 -21.875 1 95 259 ASN B N 1
ATOM 5028 C CA . ASN B 1 259 ? -14.594 4.93 -20.969 1 95 259 ASN B CA 1
ATOM 5029 C C . ASN B 1 259 ? -13.242 5.445 -21.469 1 95 259 ASN B C 1
ATOM 5031 O O . ASN B 1 259 ? -12.508 6.078 -20.703 1 95 259 ASN B O 1
ATOM 5035 N N . GLU B 1 260 ? -12.961 5.215 -22.703 1 94.81 260 GLU B N 1
ATOM 5036 C CA . GLU B 1 260 ? -11.672 5.578 -23.297 1 94.81 260 GLU B CA 1
ATOM 5037 C C . GLU B 1 260 ? -11.484 7.094 -23.312 1 94.81 260 GLU B C 1
ATOM 5039 O O . GLU B 1 260 ? -10.414 7.598 -22.969 1 94.81 260 GLU B O 1
ATOM 5044 N N . GLU B 1 261 ? -12.523 7.785 -23.688 1 96.38 261 GLU B N 1
ATOM 5045 C CA . GLU B 1 261 ? -12.461 9.242 -23.75 1 96.38 261 GLU B CA 1
ATOM 5046 C C . GLU B 1 261 ? -12.266 9.836 -22.359 1 96.38 261 GLU B C 1
ATOM 5048 O O . GLU B 1 261 ? -11.516 10.797 -22.188 1 96.38 261 GLU B O 1
ATOM 5053 N N . ALA B 1 262 ? -12.984 9.281 -21.406 1 96.94 262 ALA B N 1
ATOM 5054 C CA . ALA B 1 262 ? -12.891 9.773 -20.047 1 96.94 262 ALA B CA 1
ATOM 5055 C C . ALA B 1 262 ? -11.477 9.586 -19.484 1 96.94 262 ALA B C 1
ATOM 5057 O O . ALA B 1 262 ? -10.93 10.492 -18.844 1 96.94 262 ALA B O 1
ATOM 5058 N N . ILE B 1 263 ? -10.875 8.453 -19.734 1 95.62 263 ILE B N 1
ATOM 5059 C CA . ILE B 1 263 ? -9.508 8.18 -19.281 1 95.62 263 ILE B CA 1
ATOM 5060 C C . ILE B 1 263 ? -8.555 9.188 -19.938 1 95.62 263 ILE B C 1
ATOM 5062 O O . ILE B 1 263 ? -7.699 9.758 -19.25 1 95.62 263 ILE B O 1
ATOM 5066 N N . GLU B 1 264 ? -8.742 9.391 -21.188 1 94.94 264 GLU B N 1
ATOM 5067 C CA . GLU B 1 264 ? -7.867 10.312 -21.906 1 94.94 264 GLU B CA 1
ATOM 5068 C C . GLU B 1 264 ? -7.984 11.727 -21.359 1 94.94 264 GLU B C 1
ATOM 5070 O O . GLU B 1 264 ? -6.988 12.445 -21.25 1 94.94 264 GLU B O 1
ATOM 5075 N N . LYS B 1 265 ? -9.18 12.148 -21.094 1 95.31 265 LYS B N 1
ATOM 5076 C CA . LYS B 1 265 ? -9.383 13.477 -20.516 1 95.31 265 LYS B CA 1
ATOM 5077 C C . LYS B 1 265 ? -8.68 13.609 -19.172 1 95.31 265 LYS B C 1
ATOM 5079 O O . LYS B 1 265 ? -8.141 14.672 -18.844 1 95.31 265 LYS B O 1
ATOM 5084 N N . VAL B 1 266 ? -8.703 12.547 -18.359 1 95.12 266 VAL B N 1
ATOM 5085 C CA . VAL B 1 266 ? -8.008 12.555 -17.078 1 95.12 266 VAL B CA 1
ATOM 5086 C C . VAL B 1 266 ? -6.504 12.68 -17.312 1 95.12 266 VAL B C 1
ATOM 5088 O O . VAL B 1 266 ? -5.828 13.445 -16.609 1 95.12 266 VAL B O 1
ATOM 5091 N N . LEU B 1 267 ? -5.992 11.945 -18.25 1 93.31 267 LEU B N 1
ATOM 5092 C CA . LEU B 1 267 ? -4.566 11.984 -18.562 1 93.31 267 LEU B CA 1
ATOM 5093 C C . LEU B 1 267 ? -4.145 13.375 -19.031 1 93.31 267 LEU B C 1
ATOM 5095 O O . LEU B 1 267 ? -3.07 13.852 -18.656 1 93.31 267 LEU B O 1
ATOM 5099 N N . GLU B 1 268 ? -4.984 14.031 -19.75 1 92.56 268 GLU B N 1
ATOM 5100 C CA . GLU B 1 268 ? -4.719 15.398 -20.203 1 92.56 268 GLU B CA 1
ATOM 5101 C C . GLU B 1 268 ? -4.66 16.359 -19.016 1 92.56 268 GLU B C 1
ATOM 5103 O O . GLU B 1 268 ? -3.77 17.219 -18.953 1 92.56 268 GLU B O 1
ATOM 5108 N N . LYS B 1 269 ? -5.602 16.203 -18.219 1 91.12 269 LYS B N 1
ATOM 5109 C CA . LYS B 1 269 ? -5.625 17.031 -17.016 1 91.12 269 LYS B CA 1
ATOM 5110 C C . LYS B 1 269 ? -4.402 16.781 -16.141 1 91.12 269 LYS B C 1
ATOM 5112 O O . LYS B 1 269 ? -3.83 17.703 -15.57 1 91.12 269 LYS B O 1
ATOM 5117 N N . ALA B 1 270 ? -4.094 15.5 -16.016 1 90.62 270 ALA B N 1
ATOM 5118 C CA . ALA B 1 270 ? -2.936 15.109 -15.211 1 90.62 270 ALA B CA 1
ATOM 5119 C C . ALA B 1 270 ? -1.65 15.703 -15.781 1 90.62 270 ALA B C 1
ATOM 5121 O O . ALA B 1 270 ? -0.751 16.094 -15.031 1 90.62 270 ALA B O 1
ATOM 5122 N N . MET B 1 271 ? -1.566 15.773 -17.031 1 89.25 271 MET B N 1
ATOM 5123 C CA . MET B 1 271 ? -0.399 16.344 -17.688 1 89.25 271 MET B CA 1
ATOM 5124 C C . MET B 1 271 ? -0.206 17.797 -17.281 1 89.25 271 MET B C 1
ATOM 5126 O O . MET B 1 271 ? 0.907 18.219 -16.953 1 89.25 271 MET B O 1
ATOM 5130 N N . LYS B 1 272 ? -1.243 18.547 -17.297 1 87.56 272 LYS B N 1
ATOM 5131 C CA . LYS B 1 272 ? -1.188 19.953 -16.891 1 87.56 272 LYS B CA 1
ATOM 5132 C C . LYS B 1 272 ? -0.788 20.078 -15.422 1 87.56 272 LYS B C 1
ATOM 5134 O O . LYS B 1 272 ? 0.014 20.938 -15.062 1 87.56 272 LYS B O 1
ATOM 5139 N N . TYR B 1 273 ? -1.324 19.219 -14.703 1 85.44 273 TYR B N 1
ATOM 5140 C CA . TYR B 1 273 ? -1.038 19.219 -13.273 1 85.44 273 TYR B CA 1
ATOM 5141 C C . TYR B 1 273 ? 0.429 18.891 -13.016 1 85.44 273 TYR B C 1
ATOM 5143 O O . TYR B 1 273 ? 1.076 19.547 -12.188 1 85.44 273 TYR B O 1
ATOM 5151 N N . VAL B 1 274 ? 0.951 17.875 -13.648 1 85.69 274 VAL B N 1
ATOM 5152 C CA . VAL B 1 274 ? 2.338 17.453 -13.484 1 85.69 274 VAL B CA 1
ATOM 5153 C C . VAL B 1 274 ? 3.275 18.578 -13.914 1 85.69 274 VAL B C 1
ATOM 5155 O O . VAL B 1 274 ? 4.281 18.844 -13.25 1 85.69 274 VAL B O 1
ATOM 5158 N N . GLN B 1 275 ? 2.938 19.219 -14.953 1 85.75 275 GLN B N 1
ATOM 5159 C CA . GLN B 1 275 ? 3.758 20.328 -15.445 1 85.75 275 GLN B CA 1
ATOM 5160 C C . GLN B 1 275 ? 3.857 21.438 -14.406 1 85.75 275 GLN B C 1
ATOM 5162 O O . GLN B 1 275 ? 4.938 21.984 -14.172 1 85.75 275 GLN B O 1
ATOM 5167 N N . THR B 1 276 ? 2.775 21.688 -13.797 1 84.31 276 THR B N 1
ATOM 5168 C CA . THR B 1 276 ? 2.744 22.75 -12.797 1 84.31 276 THR B CA 1
ATOM 5169 C C . THR B 1 276 ? 3.535 22.344 -11.555 1 84.31 276 THR B C 1
ATOM 5171 O O . THR B 1 276 ? 4.324 23.141 -11.031 1 84.31 276 THR B O 1
ATOM 5174 N N . GLU B 1 277 ? 3.373 21.078 -11.133 1 84.12 277 GLU B N 1
ATOM 5175 C CA . GLU B 1 277 ? 4.023 20.594 -9.914 1 84.12 277 GLU B CA 1
ATOM 5176 C C . GLU B 1 277 ? 5.527 20.438 -10.125 1 84.12 277 GLU B C 1
ATOM 5178 O O . GLU B 1 277 ? 6.309 20.594 -9.18 1 84.12 277 GLU B O 1
ATOM 5183 N N . PHE B 1 278 ? 5.902 20.172 -11.383 1 90.38 278 PHE B N 1
ATOM 5184 C CA . PHE B 1 278 ? 7.301 19.891 -11.672 1 90.38 278 PHE B CA 1
ATOM 5185 C C . PHE B 1 278 ? 8.07 21.188 -11.93 1 90.38 278 PHE B C 1
ATOM 5187 O O . PHE B 1 278 ? 9.305 21.172 -11.977 1 90.38 278 PHE B O 1
ATOM 5194 N N . GLU B 1 279 ? 7.367 22.297 -12.023 1 88.75 279 GLU B N 1
ATOM 5195 C CA . GLU B 1 279 ? 7.973 23.578 -12.336 1 88.75 279 GLU B CA 1
ATOM 5196 C C . GLU B 1 279 ? 9.055 23.953 -11.328 1 88.75 279 GLU B C 1
ATOM 5198 O O . GLU B 1 279 ? 10.094 24.5 -11.695 1 88.75 279 GLU B O 1
ATOM 5203 N N . GLU B 1 280 ? 8.773 23.688 -10.102 1 86.88 280 GLU B N 1
ATOM 5204 C CA . GLU B 1 280 ? 9.75 24 -9.07 1 86.88 280 GLU B CA 1
ATOM 5205 C C . GLU B 1 280 ? 11.062 23.266 -9.305 1 86.88 280 GLU B C 1
ATOM 5207 O O . GLU B 1 280 ? 12.141 23.844 -9.156 1 86.88 280 GLU B O 1
ATOM 5212 N N . LEU B 1 281 ? 10.945 22 -9.633 1 92.19 281 LEU B N 1
ATOM 5213 C CA . LEU B 1 281 ? 12.141 21.203 -9.906 1 92.19 281 LEU B CA 1
ATOM 5214 C C . LEU B 1 281 ? 12.82 21.672 -11.188 1 92.19 281 LEU B C 1
ATOM 5216 O O . LEU B 1 281 ? 14.055 21.734 -11.258 1 92.19 281 LEU B O 1
ATOM 5220 N N . ASP B 1 282 ? 12.016 22.094 -12.141 1 91.38 282 ASP B N 1
ATOM 5221 C CA . ASP B 1 282 ? 12.547 22.609 -13.391 1 91.38 282 ASP B CA 1
ATOM 5222 C C . ASP B 1 282 ? 13.391 23.859 -13.148 1 91.38 282 ASP B C 1
ATOM 5224 O O . ASP B 1 282 ? 14.406 24.078 -13.82 1 91.38 282 ASP B O 1
ATOM 5228 N N . LYS B 1 283 ? 12.898 24.688 -12.258 1 91.69 283 LYS B N 1
ATOM 5229 C CA . LYS B 1 283 ? 13.594 25.922 -11.953 1 91.69 283 LYS B CA 1
ATOM 5230 C C . LYS B 1 283 ? 14.938 25.656 -11.273 1 91.69 283 LYS B C 1
ATOM 5232 O O . LYS B 1 283 ? 15.891 26.406 -11.453 1 91.69 283 LYS B O 1
ATOM 5237 N N . LEU B 1 284 ? 15.016 24.578 -10.539 1 92.5 284 LEU B N 1
ATOM 5238 C CA . LEU B 1 284 ? 16.266 24.203 -9.875 1 92.5 284 LEU B CA 1
ATOM 5239 C C . LEU B 1 284 ? 17.266 23.641 -10.883 1 92.5 284 LEU B C 1
ATOM 5241 O O . LEU B 1 284 ? 18.438 24 -10.867 1 92.5 284 LEU B O 1
ATOM 5245 N N . SER B 1 285 ? 16.797 22.703 -11.742 1 94.5 285 SER B N 1
ATOM 5246 C CA . SER B 1 285 ? 17.641 22.125 -12.781 1 94.5 285 SER B CA 1
ATOM 5247 C C . SER B 1 285 ? 16.812 21.344 -13.797 1 94.5 285 SER B C 1
ATOM 5249 O O . SER B 1 285 ? 15.922 20.578 -13.422 1 94.5 285 SER B O 1
ATOM 5251 N N . PRO B 1 286 ? 17.109 21.531 -15.047 1 93.5 286 PRO B N 1
ATOM 5252 C CA . PRO B 1 286 ? 16.406 20.75 -16.062 1 93.5 286 PRO B CA 1
ATOM 5253 C C . PRO B 1 286 ? 16.75 19.25 -15.969 1 93.5 286 PRO B C 1
ATOM 5255 O O . PRO B 1 286 ? 16.062 18.438 -16.594 1 93.5 286 PRO B O 1
ATOM 5258 N N . ARG B 1 287 ? 17.734 18.938 -15.203 1 95.81 287 ARG B N 1
ATOM 5259 C CA . ARG B 1 287 ? 18.203 17.562 -15.117 1 95.81 287 ARG B CA 1
ATOM 5260 C C . ARG B 1 287 ? 17.188 16.672 -14.406 1 95.81 287 ARG B C 1
ATOM 5262 O O . ARG B 1 287 ? 17.109 15.469 -14.672 1 95.81 287 ARG B O 1
ATOM 5269 N N . TYR B 1 288 ? 16.406 17.266 -13.555 1 96.38 288 TYR B N 1
ATOM 5270 C CA . TYR B 1 288 ? 15.383 16.5 -12.859 1 96.38 288 TYR B CA 1
ATOM 5271 C C . TYR B 1 288 ? 14.406 15.867 -13.844 1 96.38 288 TYR B C 1
ATOM 5273 O O . TYR B 1 288 ? 14.023 14.711 -13.695 1 96.38 288 TYR B O 1
ATOM 5281 N N . ARG B 1 289 ? 14.078 16.609 -14.828 1 94.81 289 ARG B N 1
ATOM 5282 C CA . ARG B 1 289 ? 13.148 16.125 -15.836 1 94.81 289 ARG B CA 1
ATOM 5283 C C . ARG B 1 289 ? 13.773 14.992 -16.656 1 94.81 289 ARG B C 1
ATOM 5285 O O . ARG B 1 289 ? 13.094 14.023 -17 1 94.81 289 ARG B O 1
ATOM 5292 N N . VAL B 1 290 ? 15 15.133 -16.922 1 96.25 290 VAL B N 1
ATOM 5293 C CA . VAL B 1 290 ? 15.711 14.109 -17.672 1 96.25 290 VAL B CA 1
ATOM 5294 C C . VAL B 1 290 ? 15.734 12.805 -16.891 1 96.25 290 VAL B C 1
ATOM 5296 O O . VAL B 1 290 ? 15.484 11.727 -17.438 1 96.25 290 VAL B O 1
ATOM 5299 N N . VAL B 1 291 ? 15.945 12.938 -15.617 1 97.12 291 VAL B N 1
ATOM 5300 C CA . VAL B 1 291 ? 16.047 11.773 -14.75 1 97.12 291 VAL B CA 1
ATOM 5301 C C . VAL B 1 291 ? 14.688 11.07 -14.672 1 97.12 291 VAL B C 1
ATOM 5303 O O . VAL B 1 291 ? 14.602 9.852 -14.844 1 97.12 291 VAL B O 1
ATOM 5306 N N . VAL B 1 292 ? 13.664 11.828 -14.445 1 96.75 292 VAL B N 1
ATOM 5307 C CA . VAL B 1 292 ? 12.352 11.211 -14.258 1 96.75 292 VAL B CA 1
ATOM 5308 C C . VAL B 1 292 ? 11.875 10.609 -15.578 1 96.75 292 VAL B C 1
ATOM 5310 O O . VAL B 1 292 ? 11.242 9.547 -15.594 1 96.75 292 VAL B O 1
ATOM 5313 N N . ARG B 1 293 ? 12.18 11.219 -16.703 1 95.56 293 ARG B N 1
ATOM 5314 C CA . ARG B 1 293 ? 11.836 10.672 -18.016 1 95.56 293 ARG B CA 1
ATOM 5315 C C . ARG B 1 293 ? 12.586 9.375 -18.281 1 95.56 293 ARG B C 1
ATOM 5317 O O . ARG B 1 293 ? 12.031 8.43 -18.844 1 95.56 293 ARG B O 1
ATOM 5324 N N . ALA B 1 294 ? 13.828 9.383 -17.891 1 96.81 294 ALA B N 1
ATOM 5325 C CA . ALA B 1 294 ? 14.617 8.164 -18.031 1 96.81 294 ALA B CA 1
ATOM 5326 C C . ALA B 1 294 ? 13.992 7.012 -17.25 1 96.81 294 ALA B C 1
ATOM 5328 O O . ALA B 1 294 ? 13.898 5.887 -17.75 1 96.81 294 ALA B O 1
ATOM 5329 N N . ILE B 1 295 ? 13.57 7.312 -16.062 1 96.75 295 ILE B N 1
ATOM 5330 C CA . ILE B 1 295 ? 12.93 6.297 -15.234 1 96.75 295 ILE B CA 1
ATOM 5331 C C . ILE B 1 295 ? 11.641 5.816 -15.906 1 96.75 295 ILE B C 1
ATOM 5333 O O . ILE B 1 295 ? 11.383 4.613 -15.977 1 96.75 295 ILE B O 1
ATOM 5337 N N . ALA B 1 296 ? 10.867 6.746 -16.422 1 95.25 296 ALA B N 1
ATOM 5338 C CA . ALA B 1 296 ? 9.625 6.398 -17.094 1 95.25 296 ALA B CA 1
ATOM 5339 C C . ALA B 1 296 ? 9.883 5.48 -18.297 1 95.25 296 ALA B C 1
ATOM 5341 O O . ALA B 1 296 ? 9.219 4.457 -18.453 1 95.25 296 ALA B O 1
ATOM 5342 N N . TRP B 1 297 ? 10.859 5.77 -19.031 1 94.69 297 TRP B N 1
ATOM 5343 C CA . TRP B 1 297 ? 11.18 5.016 -20.234 1 94.69 297 TRP B CA 1
ATOM 5344 C C . TRP B 1 297 ? 11.695 3.625 -19.891 1 94.69 297 TRP B C 1
ATOM 5346 O O . TRP B 1 297 ? 11.297 2.633 -20.516 1 94.69 297 TRP B O 1
ATOM 5356 N N . LEU B 1 298 ? 12.5 3.592 -18.969 1 93.56 298 LEU B N 1
ATOM 5357 C CA . LEU B 1 298 ? 13.172 2.346 -18.609 1 93.56 298 LEU B CA 1
ATOM 5358 C C . LEU B 1 298 ? 12.234 1.42 -17.844 1 93.56 298 LEU B C 1
ATOM 5360 O O . LEU B 1 298 ? 12.516 0.229 -17.688 1 93.56 298 LEU B O 1
ATOM 5364 N N . SER B 1 299 ? 11.156 1.971 -17.344 1 91.94 299 SER B N 1
ATOM 5365 C CA . SER B 1 299 ? 10.219 1.188 -16.531 1 91.94 299 SER B CA 1
ATOM 5366 C C . SER B 1 299 ? 9.227 0.438 -17.422 1 91.94 299 SER B C 1
ATOM 5368 O O . SER B 1 299 ? 8.438 -0.368 -16.938 1 91.94 299 SER B O 1
ATOM 5370 N N . GLU B 1 300 ? 9.227 0.685 -18.672 1 85.81 300 GLU B N 1
ATOM 5371 C CA . GLU B 1 300 ? 8.297 0.025 -19.594 1 85.81 300 GLU B CA 1
ATOM 5372 C C . GLU B 1 300 ? 8.414 -1.493 -19.5 1 85.81 300 GLU B C 1
ATOM 5374 O O . GLU B 1 300 ? 9.516 -2.041 -19.594 1 85.81 300 GLU B O 1
ATOM 5379 N N . GLY B 1 301 ? 7.328 -2.156 -19.391 1 74.31 301 GLY B N 1
ATOM 5380 C CA . GLY B 1 301 ? 7.305 -3.611 -19.359 1 74.31 301 GLY B CA 1
ATOM 5381 C C . GLY B 1 301 ? 7.586 -4.172 -17.969 1 74.31 301 GLY B C 1
ATOM 5382 O O . GLY B 1 301 ? 6.898 -5.086 -17.516 1 74.31 301 GLY B O 1
ATOM 5383 N N . ARG B 1 302 ? 8.562 -3.525 -17.25 1 76 302 ARG B N 1
ATOM 5384 C CA . ARG B 1 302 ? 9.016 -4.098 -15.984 1 76 302 ARG B CA 1
ATOM 5385 C C . ARG B 1 302 ? 8.391 -3.381 -14.797 1 76 302 ARG B C 1
ATOM 5387 O O . ARG B 1 302 ? 8.352 -3.92 -13.688 1 76 302 ARG B O 1
ATOM 5394 N N . GLY B 1 303 ? 8.055 -2.107 -14.977 1 85.12 303 GLY B N 1
ATOM 5395 C CA . GLY B 1 303 ? 7.418 -1.344 -13.914 1 85.12 303 GLY B CA 1
ATOM 5396 C C . GLY B 1 303 ? 8.414 -0.598 -13.039 1 85.12 303 GLY B C 1
ATOM 5397 O O . GLY B 1 303 ? 8.023 0.048 -12.062 1 85.12 303 GLY B O 1
ATOM 5398 N N . TYR B 1 304 ? 9.742 -0.841 -13.297 1 89.88 304 TYR B N 1
ATOM 5399 C CA . TYR B 1 304 ? 10.773 -0.12 -12.562 1 89.88 304 TYR B CA 1
ATOM 5400 C C . TYR B 1 304 ? 12.047 0.012 -13.391 1 89.88 304 TYR B C 1
ATOM 5402 O O . TYR B 1 304 ? 12.164 -0.599 -14.453 1 89.88 304 TYR B O 1
ATOM 5410 N N . ALA B 1 305 ? 12.922 0.917 -12.945 1 93.19 305 ALA B N 1
ATOM 5411 C CA . ALA B 1 305 ? 14.219 1.131 -13.586 1 93.19 305 ALA B CA 1
ATOM 5412 C C . ALA B 1 305 ? 15.359 0.93 -12.586 1 93.19 305 ALA B C 1
ATOM 5414 O O . ALA B 1 305 ? 15.234 1.286 -11.414 1 93.19 305 ALA B O 1
ATOM 5415 N N . ARG B 1 306 ? 16.422 0.397 -13.055 1 89.81 306 ARG B N 1
ATOM 5416 C CA . ARG B 1 306 ? 17.594 0.164 -12.211 1 89.81 306 ARG B CA 1
ATOM 5417 C C . ARG B 1 306 ? 18.531 1.358 -12.25 1 89.81 306 ARG B C 1
ATOM 5419 O O . ARG B 1 306 ? 18.688 2.008 -13.289 1 89.81 306 ARG B O 1
ATOM 5426 N N . TRP B 1 307 ? 19.219 1.506 -11.156 1 91.06 307 TRP B N 1
ATOM 5427 C CA . TRP B 1 307 ? 20.109 2.639 -10.961 1 91.06 307 TRP B CA 1
ATOM 5428 C C . TRP B 1 307 ? 21.109 2.75 -12.109 1 91.06 307 TRP B C 1
ATOM 5430 O O . TRP B 1 307 ? 21.281 3.824 -12.688 1 91.06 307 TRP B O 1
ATOM 5440 N N . GLU B 1 308 ? 21.734 1.622 -12.469 1 92.06 308 GLU B N 1
ATOM 5441 C CA . GLU B 1 308 ? 22.781 1.634 -13.484 1 92.06 308 GLU B CA 1
ATOM 5442 C C . GLU B 1 308 ? 22.234 2.049 -14.844 1 92.06 308 GLU B C 1
ATOM 5444 O O . GLU B 1 308 ? 22.859 2.818 -15.57 1 92.06 308 GLU B O 1
ATOM 5449 N N . ARG B 1 309 ? 21.078 1.596 -15.133 1 94.56 309 ARG B N 1
ATOM 5450 C CA . ARG B 1 309 ? 20.438 1.915 -16.406 1 94.56 309 ARG B CA 1
ATOM 5451 C C . ARG B 1 309 ? 19.969 3.363 -16.438 1 94.56 309 ARG B C 1
ATOM 5453 O O . ARG B 1 309 ? 20.047 4.027 -17.484 1 94.56 309 ARG B O 1
ATOM 5460 N N . ILE B 1 310 ? 19.484 3.846 -15.344 1 96.94 310 ILE B N 1
ATOM 5461 C CA . ILE B 1 310 ? 19.047 5.23 -15.242 1 96.94 310 ILE B CA 1
ATOM 5462 C C . ILE B 1 310 ? 20.219 6.172 -15.484 1 96.94 310 ILE B C 1
ATOM 5464 O O . ILE B 1 310 ? 20.141 7.078 -16.312 1 96.94 310 ILE B O 1
ATOM 5468 N N . LYS B 1 311 ? 21.281 5.898 -14.75 1 96.69 311 LYS B N 1
ATOM 5469 C CA . LYS B 1 311 ? 22.469 6.738 -14.891 1 96.69 311 LYS B CA 1
ATOM 5470 C C . LYS B 1 311 ? 22.984 6.73 -16.328 1 96.69 311 LYS B C 1
ATOM 5472 O O . LYS B 1 311 ? 23.297 7.785 -16.875 1 96.69 311 LYS B O 1
ATOM 5477 N N . GLY B 1 312 ? 23.078 5.562 -16.875 1 96.81 312 GLY B N 1
ATOM 5478 C CA . GLY B 1 312 ? 23.547 5.445 -18.25 1 96.81 312 GLY B CA 1
ATOM 5479 C C . GLY B 1 312 ? 22.703 6.25 -19.234 1 96.81 312 GLY B C 1
ATOM 5480 O O . GLY B 1 312 ? 23.25 6.992 -20.047 1 96.81 312 GLY B O 1
ATOM 5481 N N . LEU B 1 313 ? 21.422 6.129 -19.141 1 96.88 313 LEU B N 1
ATOM 5482 C CA . LEU B 1 313 ? 20.516 6.812 -20.062 1 96.88 313 LEU B CA 1
ATOM 5483 C C . LEU B 1 313 ? 20.578 8.32 -19.859 1 96.88 313 LEU B C 1
ATOM 5485 O O . LEU B 1 313 ? 20.516 9.086 -20.828 1 96.88 313 LEU B O 1
ATOM 5489 N N . VAL B 1 314 ? 20.625 8.75 -18.641 1 97.5 314 VAL B N 1
ATOM 5490 C CA . VAL B 1 314 ? 20.688 10.172 -18.328 1 97.5 314 VAL B CA 1
ATOM 5491 C C . VAL B 1 314 ? 21.984 10.781 -18.891 1 97.5 314 VAL B C 1
ATOM 5493 O O . VAL B 1 314 ? 21.953 11.859 -19.484 1 97.5 314 VAL B O 1
ATOM 5496 N N . GLU B 1 315 ? 23.047 10.031 -18.703 1 97.69 315 GLU B N 1
ATOM 5497 C CA . GLU B 1 315 ? 24.312 10.508 -19.219 1 97.69 315 GLU B CA 1
ATOM 5498 C C . GLU B 1 315 ? 24.281 10.602 -20.75 1 97.69 315 GLU B C 1
ATOM 5500 O O . GLU B 1 315 ? 24.844 11.531 -21.328 1 97.69 315 GLU B O 1
ATOM 5505 N N . GLU B 1 316 ? 23.672 9.664 -21.312 1 97.12 316 GLU B N 1
ATOM 5506 C CA . GLU B 1 316 ? 23.531 9.672 -22.766 1 97.12 316 GLU B CA 1
ATOM 5507 C C . GLU B 1 316 ? 22.719 10.867 -23.25 1 97.12 316 GLU B C 1
ATOM 5509 O O . GLU B 1 316 ? 23.094 11.555 -24.188 1 97.12 316 GLU B O 1
ATOM 5514 N N . GLU B 1 317 ? 21.625 11.133 -22.625 1 95.19 317 GLU B N 1
ATOM 5515 C CA . GLU B 1 317 ? 20.719 12.211 -23.016 1 95.19 317 GLU B CA 1
ATOM 5516 C C . GLU B 1 317 ? 21.359 13.578 -22.781 1 95.19 317 GLU B C 1
ATOM 5518 O O . GLU B 1 317 ? 21.172 14.5 -23.578 1 95.19 317 GLU B O 1
ATOM 5523 N N . LEU B 1 318 ? 22.031 13.633 -21.703 1 96.12 318 LEU B N 1
ATOM 5524 C CA . LEU B 1 318 ? 22.641 14.914 -21.359 1 96.12 318 LEU B CA 1
ATOM 5525 C C . LEU B 1 318 ? 23.984 15.078 -22.047 1 96.12 318 LEU B C 1
ATOM 5527 O O . LEU B 1 318 ? 24.562 16.172 -22.047 1 96.12 318 LEU B O 1
ATOM 5531 N N . GLU B 1 319 ? 24.516 13.969 -22.594 1 95.69 319 GLU B N 1
ATOM 5532 C CA . GLU B 1 319 ? 25.828 13.961 -23.234 1 95.69 319 GLU B CA 1
ATOM 5533 C C . GLU B 1 319 ? 26.906 14.43 -22.266 1 95.69 319 GLU B C 1
ATOM 5535 O O . GLU B 1 319 ? 27.734 15.281 -22.609 1 95.69 319 GLU B O 1
ATOM 5540 N N . GLU B 1 320 ? 26.781 14.008 -21.047 1 95.56 320 GLU B N 1
ATOM 5541 C CA . GLU B 1 320 ? 27.734 14.336 -19.984 1 95.56 320 GLU B CA 1
ATOM 5542 C C . GLU B 1 320 ? 27.781 13.25 -18.922 1 95.56 320 GLU B C 1
ATOM 5544 O O . GLU B 1 320 ? 26.781 12.555 -18.688 1 95.56 320 GLU B O 1
ATOM 5549 N N . LYS B 1 321 ? 28.922 13.109 -18.344 1 94.94 321 LYS B N 1
ATOM 5550 C CA . LYS B 1 321 ? 29.062 12.188 -17.219 1 94.94 321 LYS B CA 1
ATOM 5551 C C . LYS B 1 321 ? 28.516 12.805 -15.93 1 94.94 321 LYS B C 1
ATOM 5553 O O . LYS B 1 321 ? 28.703 14 -15.68 1 94.94 321 LYS B O 1
ATOM 5558 N N . ILE B 1 322 ? 27.797 12.039 -15.188 1 94.75 322 ILE B N 1
ATOM 5559 C CA . ILE B 1 322 ? 27.25 12.469 -13.906 1 94.75 322 ILE B CA 1
ATOM 5560 C C . ILE B 1 322 ? 27.859 11.641 -12.781 1 94.75 322 ILE B C 1
ATOM 5562 O O . ILE B 1 322 ? 27.891 10.406 -12.852 1 94.75 322 ILE B O 1
ATOM 5566 N N . ASP B 1 323 ? 28.391 12.266 -11.867 1 93.81 323 ASP B N 1
ATOM 5567 C CA . ASP B 1 323 ? 28.953 11.508 -10.75 1 93.81 323 ASP B CA 1
ATOM 5568 C C . ASP B 1 323 ? 27.844 10.891 -9.891 1 93.81 323 ASP B C 1
ATOM 5570 O O . ASP B 1 323 ? 26.703 11.336 -9.938 1 93.81 323 ASP B O 1
ATOM 5574 N N . GLU B 1 324 ? 28.234 9.969 -9.086 1 91.81 324 GLU B N 1
ATOM 5575 C CA . GLU B 1 324 ? 27.281 9.18 -8.305 1 91.81 324 GLU B CA 1
ATOM 5576 C C . GLU B 1 324 ? 26.609 10.031 -7.246 1 91.81 324 GLU B C 1
ATOM 5578 O O . GLU B 1 324 ? 25.422 9.844 -6.953 1 91.81 324 GLU B O 1
ATOM 5583 N N . LYS B 1 325 ? 27.297 10.891 -6.707 1 91.5 325 LYS B N 1
ATOM 5584 C CA . LYS B 1 325 ? 26.75 11.758 -5.668 1 91.5 325 LYS B CA 1
ATOM 5585 C C . LYS B 1 325 ? 25.641 12.648 -6.23 1 91.5 325 LYS B C 1
ATOM 5587 O O . LYS B 1 325 ? 24.578 12.789 -5.617 1 91.5 325 LYS B O 1
ATOM 5592 N N . ALA B 1 326 ? 25.922 13.227 -7.375 1 94 326 ALA B N 1
ATOM 5593 C CA . ALA B 1 326 ? 24.922 14.07 -8.031 1 94 326 ALA B CA 1
ATOM 5594 C C . ALA B 1 326 ? 23.672 13.281 -8.391 1 94 326 ALA B C 1
ATOM 5596 O O . ALA B 1 326 ? 22.547 13.734 -8.164 1 94 326 ALA B O 1
ATOM 5597 N N . MET B 1 327 ? 23.859 12.109 -8.953 1 94.5 327 MET B N 1
ATOM 5598 C CA . MET B 1 327 ? 22.734 11.25 -9.352 1 94.5 327 MET B CA 1
ATOM 5599 C C . MET B 1 327 ? 21.875 10.883 -8.141 1 94.5 327 MET B C 1
ATOM 5601 O O . MET B 1 327 ? 20.656 10.898 -8.219 1 94.5 327 MET B O 1
ATOM 5605 N N . ARG B 1 328 ? 22.531 10.617 -7.102 1 90.12 328 ARG B N 1
ATOM 5606 C CA . ARG B 1 328 ? 21.812 10.305 -5.867 1 90.12 328 ARG B CA 1
ATOM 5607 C C . ARG B 1 328 ? 21.016 11.516 -5.375 1 90.12 328 ARG B C 1
ATOM 5609 O O . ARG B 1 328 ? 19.906 11.375 -4.859 1 90.12 328 ARG B O 1
ATOM 5616 N N . GLY B 1 329 ? 21.609 12.633 -5.512 1 93.12 329 GLY B N 1
ATOM 5617 C CA . GLY B 1 329 ? 20.922 13.867 -5.152 1 93.12 329 GLY B CA 1
ATOM 5618 C C . GLY B 1 329 ? 19.656 14.094 -5.949 1 93.12 329 GLY B C 1
ATOM 5619 O O . GLY B 1 329 ? 18.625 14.461 -5.383 1 93.12 329 GLY B O 1
ATOM 5620 N N . TYR B 1 330 ? 19.75 13.828 -7.254 1 95.19 330 TYR B N 1
ATOM 5621 C CA . TYR B 1 330 ? 18.562 13.977 -8.109 1 95.19 330 TYR B CA 1
ATOM 5622 C C . TYR B 1 330 ? 17.469 13.016 -7.684 1 95.19 330 TYR B C 1
ATOM 5624 O O . TYR B 1 330 ? 16.312 13.414 -7.539 1 95.19 330 TYR B O 1
ATOM 5632 N N . LEU B 1 331 ? 17.828 11.781 -7.465 1 93.94 331 LEU B N 1
ATOM 5633 C CA . LEU B 1 331 ? 16.859 10.766 -7.094 1 93.94 331 LEU B CA 1
ATOM 5634 C C . LEU B 1 331 ? 16.25 11.07 -5.727 1 93.94 331 LEU B C 1
ATOM 5636 O O . LEU B 1 331 ? 15.039 10.922 -5.535 1 93.94 331 LEU B O 1
ATOM 5640 N N . SER B 1 332 ? 17.094 11.516 -4.875 1 90.81 332 SER B N 1
ATOM 5641 C CA . SER B 1 332 ? 16.625 11.844 -3.535 1 90.81 332 SER B CA 1
ATOM 5642 C C . SER B 1 332 ? 15.594 12.977 -3.574 1 90.81 332 SER B C 1
ATOM 5644 O O . SER B 1 332 ? 14.555 12.898 -2.926 1 90.81 332 SER B O 1
ATOM 5646 N N . LYS B 1 333 ? 15.898 13.969 -4.312 1 93.19 333 LYS B N 1
ATOM 5647 C CA . LYS B 1 333 ? 15 15.117 -4.418 1 93.19 333 LYS B CA 1
ATOM 5648 C C . LYS B 1 333 ? 13.688 14.719 -5.082 1 93.19 333 LYS B C 1
ATOM 5650 O O . LYS B 1 333 ? 12.609 15.125 -4.637 1 93.19 333 LYS B O 1
ATOM 5655 N N . LEU B 1 334 ? 13.773 13.953 -6.113 1 94.62 334 LEU B N 1
ATOM 5656 C CA . LEU B 1 334 ? 12.586 13.484 -6.809 1 94.62 334 LEU B CA 1
ATOM 5657 C C . LEU B 1 334 ? 11.719 12.625 -5.887 1 94.62 334 LEU B C 1
ATOM 5659 O O . LEU B 1 334 ? 10.492 12.648 -5.984 1 94.62 334 LEU B O 1
ATOM 5663 N N . MET B 1 335 ? 12.344 11.898 -4.996 1 91.94 335 MET B N 1
ATOM 5664 C CA . MET B 1 335 ? 11.625 11.109 -4.008 1 91.94 335 MET B CA 1
ATOM 5665 C C . MET B 1 335 ? 10.969 12.008 -2.961 1 91.94 335 MET B C 1
ATOM 5667 O O . MET B 1 335 ? 9.82 11.781 -2.576 1 91.94 335 MET B O 1
ATOM 5671 N N . ASP B 1 336 ? 11.695 13 -2.562 1 90.69 336 ASP B N 1
ATOM 5672 C CA . ASP B 1 336 ? 11.148 13.945 -1.592 1 90.69 336 ASP B CA 1
ATOM 5673 C C . ASP B 1 336 ? 9.883 14.609 -2.125 1 90.69 336 ASP B C 1
ATOM 5675 O O . ASP B 1 336 ? 8.93 14.844 -1.374 1 90.69 336 ASP B O 1
ATOM 5679 N N . TYR B 1 337 ? 9.93 14.836 -3.391 1 92.88 337 TYR B N 1
ATOM 5680 C CA . TYR B 1 337 ? 8.812 15.539 -4.016 1 92.88 337 TYR B CA 1
ATOM 5681 C C . TYR B 1 337 ? 7.695 14.562 -4.379 1 92.88 337 TYR B C 1
ATOM 5683 O O . TYR B 1 337 ? 6.621 14.984 -4.82 1 92.88 337 TYR B O 1
ATOM 5691 N N . GLY B 1 338 ? 7.93 13.312 -4.312 1 91.25 338 GLY B N 1
ATOM 5692 C CA . GLY B 1 338 ? 6.891 12.312 -4.48 1 91.25 338 GLY B CA 1
ATOM 5693 C C . GLY B 1 338 ? 6.766 11.82 -5.91 1 91.25 338 GLY B C 1
ATOM 5694 O O . GLY B 1 338 ? 5.832 11.086 -6.242 1 91.25 338 GLY B O 1
ATOM 5695 N N . PHE B 1 339 ? 7.773 12.109 -6.777 1 93.81 339 PHE B N 1
ATOM 5696 C CA . PHE B 1 339 ? 7.688 11.727 -8.18 1 93.81 339 PHE B CA 1
ATOM 5697 C C . PHE B 1 339 ? 8.266 10.328 -8.398 1 93.81 339 PHE B C 1
ATOM 5699 O O . PHE B 1 339 ? 7.902 9.641 -9.352 1 93.81 339 PHE B O 1
ATOM 5706 N N . VAL B 1 340 ? 9.211 9.969 -7.508 1 94.12 340 VAL B N 1
ATOM 5707 C CA . VAL B 1 340 ? 9.922 8.703 -7.637 1 94.12 340 VAL B CA 1
ATOM 5708 C C . VAL B 1 340 ? 9.93 7.98 -6.293 1 94.12 340 VAL B C 1
ATOM 5710 O O . VAL B 1 340 ? 9.875 8.609 -5.238 1 94.12 340 VAL B O 1
ATOM 5713 N N . GLU B 1 341 ? 9.867 6.703 -6.387 1 91.56 341 GLU B N 1
ATOM 5714 C CA . GLU B 1 341 ? 10.07 5.906 -5.18 1 91.56 341 GLU B CA 1
ATOM 5715 C C . GLU B 1 341 ? 11.023 4.746 -5.438 1 91.56 341 GLU B C 1
ATOM 5717 O O . GLU B 1 341 ? 11.289 4.395 -6.586 1 91.56 341 GLU B O 1
ATOM 5722 N N . THR B 1 342 ? 11.586 4.215 -4.352 1 85.25 342 THR B N 1
ATOM 5723 C CA . THR B 1 342 ? 12.438 3.031 -4.445 1 85.25 342 THR B CA 1
ATOM 5724 C C . THR B 1 342 ? 11.672 1.779 -4.035 1 85.25 342 THR B C 1
ATOM 5726 O O . THR B 1 342 ? 10.852 1.821 -3.113 1 85.25 342 THR B O 1
ATOM 5729 N N . ILE B 1 343 ? 11.797 0.653 -4.777 1 78.06 343 ILE B N 1
ATOM 5730 C CA . ILE B 1 343 ? 11.117 -0.596 -4.453 1 78.06 343 ILE B CA 1
ATOM 5731 C C . ILE B 1 343 ? 12.141 -1.666 -4.09 1 78.06 343 ILE B C 1
ATOM 5733 O O . ILE B 1 343 ? 11.844 -2.861 -4.133 1 78.06 343 ILE B O 1
ATOM 5737 N N . GLY B 1 344 ? 13.32 -1.257 -3.807 1 74.06 344 GLY B N 1
ATOM 5738 C CA . GLY B 1 344 ? 14.445 -2.125 -3.49 1 74.06 344 GLY B CA 1
ATOM 5739 C C . GLY B 1 344 ? 15.789 -1.505 -3.818 1 74.06 344 GLY B C 1
ATOM 5740 O O . GLY B 1 344 ? 15.852 -0.388 -4.336 1 74.06 344 GLY B O 1
ATOM 5741 N N . TYR B 1 345 ? 16.734 -2.25 -3.617 1 71.69 345 TYR B N 1
ATOM 5742 C CA . TYR B 1 345 ? 18.078 -1.711 -3.822 1 71.69 345 TYR B CA 1
ATOM 5743 C C . TYR B 1 345 ? 18.312 -1.381 -5.289 1 71.69 345 TYR B C 1
ATOM 5745 O O . TYR B 1 345 ? 18.297 -2.271 -6.145 1 71.69 345 TYR B O 1
ATOM 5753 N N . GLY B 1 346 ? 18.469 -0.127 -5.492 1 80.62 346 GLY B N 1
ATOM 5754 C CA . GLY B 1 346 ? 18.828 0.346 -6.824 1 80.62 346 GLY B CA 1
ATOM 5755 C C . GLY B 1 346 ? 17.672 0.299 -7.801 1 80.62 346 GLY B C 1
ATOM 5756 O O . GLY B 1 346 ? 17.859 0.399 -9.016 1 80.62 346 GLY B O 1
ATOM 5757 N N . LYS B 1 347 ? 16.484 0.084 -7.324 1 86.88 347 LYS B N 1
ATOM 5758 C CA . LYS B 1 347 ? 15.312 0.02 -8.188 1 86.88 347 LYS B CA 1
ATOM 5759 C C . LYS B 1 347 ? 14.359 1.182 -7.906 1 86.88 347 LYS B C 1
ATOM 5761 O O . LYS B 1 347 ? 13.984 1.421 -6.754 1 86.88 347 LYS B O 1
ATOM 5766 N N . TYR B 1 348 ? 14 1.897 -9 1 92 348 TYR B N 1
ATOM 5767 C CA . TYR B 1 348 ? 13.188 3.102 -8.875 1 92 348 TYR B CA 1
ATOM 5768 C C . TYR B 1 348 ? 11.977 3.045 -9.797 1 92 348 TYR B C 1
ATOM 5770 O O . TYR B 1 348 ? 12.039 2.436 -10.867 1 92 348 TYR B O 1
ATOM 5778 N N . ARG B 1 349 ? 10.93 3.676 -9.352 1 94.06 349 ARG B N 1
ATOM 5779 C CA . ARG B 1 349 ? 9.758 3.75 -10.211 1 94.06 349 ARG B CA 1
ATOM 5780 C C . ARG B 1 349 ? 8.969 5.031 -9.953 1 94.06 349 ARG B C 1
ATOM 5782 O O . ARG B 1 349 ? 9.195 5.719 -8.953 1 94.06 349 ARG B O 1
ATOM 5789 N N . ILE B 1 350 ? 8.156 5.375 -10.93 1 94.5 350 ILE B N 1
ATOM 5790 C CA . ILE B 1 350 ? 7.137 6.406 -10.75 1 94.5 350 ILE B CA 1
ATOM 5791 C C . ILE B 1 350 ? 5.871 5.785 -10.164 1 94.5 350 ILE B C 1
ATOM 5793 O O . ILE B 1 350 ? 5.191 5 -10.828 1 94.5 350 ILE B O 1
ATOM 5797 N N . PRO B 1 351 ? 5.582 6.164 -8.945 1 91.31 351 PRO B N 1
ATOM 5798 C CA . PRO B 1 351 ? 4.559 5.41 -8.219 1 91.31 351 PRO B CA 1
ATOM 5799 C C . PRO B 1 351 ? 3.152 5.645 -8.766 1 91.31 351 PRO B C 1
ATOM 5801 O O . PRO B 1 351 ? 2.316 4.738 -8.742 1 91.31 351 PRO B O 1
ATOM 5804 N N . ASP B 1 352 ? 2.824 6.781 -9.203 1 91.44 352 ASP B N 1
ATOM 5805 C CA . ASP B 1 352 ? 1.519 7.094 -9.781 1 91.44 352 ASP B CA 1
ATOM 5806 C C . ASP B 1 352 ? 1.473 6.738 -11.266 1 91.44 352 ASP B C 1
ATOM 5808 O O . ASP B 1 352 ? 2.145 7.371 -12.078 1 91.44 352 ASP B O 1
ATOM 5812 N N . PRO B 1 353 ? 0.609 5.77 -11.602 1 90.25 353 PRO B N 1
ATOM 5813 C CA . PRO B 1 353 ? 0.583 5.348 -13.008 1 90.25 353 PRO B CA 1
ATOM 5814 C C . PRO B 1 353 ? 0.179 6.473 -13.953 1 90.25 353 PRO B C 1
ATOM 5816 O O . PRO B 1 353 ? 0.594 6.488 -15.117 1 90.25 353 PRO B O 1
ATOM 5819 N N . VAL B 1 354 ? -0.642 7.355 -13.477 1 91.38 354 VAL B N 1
ATOM 5820 C CA . VAL B 1 354 ? -1.037 8.484 -14.312 1 91.38 354 VAL B CA 1
ATOM 5821 C C . VAL B 1 354 ? 0.171 9.383 -14.578 1 91.38 354 VAL B C 1
ATOM 5823 O O . VAL B 1 354 ? 0.416 9.781 -15.719 1 91.38 354 VAL B O 1
ATOM 5826 N N . MET B 1 355 ? 0.958 9.609 -13.562 1 90.69 355 MET B N 1
ATOM 5827 C CA . MET B 1 355 ? 2.174 10.398 -13.727 1 90.69 355 MET B CA 1
ATOM 5828 C C . MET B 1 355 ? 3.182 9.672 -14.609 1 90.69 355 MET B C 1
ATOM 5830 O O . MET B 1 355 ? 3.859 10.297 -15.43 1 90.69 355 MET B O 1
ATOM 5834 N N . TYR B 1 356 ? 3.24 8.391 -14.422 1 92.38 356 TYR B N 1
ATOM 5835 C CA . TYR B 1 356 ? 4.094 7.555 -15.258 1 92.38 356 TYR B CA 1
ATOM 5836 C C . TYR B 1 356 ? 3.76 7.746 -16.734 1 92.38 356 TYR B C 1
ATOM 5838 O O . TYR B 1 356 ? 4.648 7.988 -17.547 1 92.38 356 TYR B O 1
ATOM 5846 N N . ARG B 1 357 ? 2.527 7.691 -17.047 1 90.19 357 ARG B N 1
ATOM 5847 C CA . ARG B 1 357 ? 2.082 7.812 -18.422 1 90.19 357 ARG B CA 1
ATOM 5848 C C . ARG B 1 357 ? 2.35 9.211 -18.969 1 90.19 357 ARG B C 1
ATOM 5850 O O . ARG B 1 357 ? 2.682 9.375 -20.141 1 90.19 357 ARG B O 1
ATOM 5857 N N . VAL B 1 358 ? 2.205 10.172 -18.094 1 89.25 358 VAL B N 1
ATOM 5858 C CA . VAL B 1 358 ? 2.455 11.555 -18.5 1 89.25 358 VAL B CA 1
ATOM 5859 C C . VAL B 1 358 ? 3.934 11.727 -18.828 1 89.25 358 VAL B C 1
ATOM 5861 O O . VAL B 1 358 ? 4.273 12.289 -19.875 1 89.25 358 VAL B O 1
ATOM 5864 N N . PHE B 1 359 ? 4.824 11.211 -18.016 1 91.44 359 PHE B N 1
ATOM 5865 C CA . PHE B 1 359 ? 6.254 11.367 -18.25 1 91.44 359 PHE B CA 1
ATOM 5866 C C . PHE B 1 359 ? 6.707 10.547 -19.453 1 91.44 359 PHE B C 1
ATOM 5868 O O . PHE B 1 359 ? 7.66 10.914 -20.141 1 91.44 359 PHE B O 1
ATOM 5875 N N . ARG B 1 360 ? 5.973 9.531 -19.703 1 89.94 360 ARG B N 1
ATOM 5876 C CA . ARG B 1 360 ? 6.273 8.719 -20.875 1 89.94 360 ARG B CA 1
ATOM 5877 C C . ARG B 1 360 ? 5.93 9.461 -22.156 1 89.94 360 ARG B C 1
ATOM 5879 O O . ARG B 1 360 ? 6.57 9.258 -23.188 1 89.94 360 ARG B O 1
ATOM 5886 N N . ARG B 1 361 ? 4.957 10.266 -22.047 1 85.38 361 ARG B N 1
ATOM 5887 C CA . ARG B 1 361 ? 4.492 11.008 -23.219 1 85.38 361 ARG B CA 1
ATOM 5888 C C . ARG B 1 361 ? 5.332 12.266 -23.438 1 85.38 361 ARG B C 1
ATOM 5890 O O . ARG B 1 361 ? 5.316 12.844 -24.531 1 85.38 361 ARG B O 1
ATOM 5897 N N . MET B 1 362 ? 5.945 12.695 -22.484 1 81 362 MET B N 1
ATOM 5898 C CA . MET B 1 362 ? 6.766 13.898 -22.594 1 81 362 MET B CA 1
ATOM 5899 C C . MET B 1 362 ? 8.07 13.602 -23.312 1 81 362 MET B C 1
ATOM 5901 O O . MET B 1 362 ? 8.617 14.469 -24 1 81 362 MET B O 1
#

pLDDT: mean 88.24, std 14.68, range [27.55, 98.44]

Solvent-accessible surface area (backbone atoms only — not comparable to full-atom values): 37928 Å² total; per-residue (Å²): 115,62,36,50,82,62,75,44,58,40,60,88,60,49,79,81,43,60,41,61,49,52,50,50,52,51,40,47,74,71,64,54,37,37,36,40,39,33,34,56,75,51,51,44,66,69,25,49,51,42,7,52,47,43,46,37,29,74,76,67,67,30,49,66,37,77,41,52,22,57,59,34,31,71,77,29,36,54,58,30,54,42,49,48,21,46,50,48,49,52,42,36,58,72,66,58,48,49,52,77,55,44,52,66,64,39,69,61,57,56,58,97,42,78,65,59,77,72,74,66,66,54,54,44,66,59,50,51,50,46,52,29,73,46,32,86,43,36,38,44,31,28,39,42,38,42,44,54,63,61,28,73,54,70,59,52,51,56,50,33,48,41,66,74,70,31,84,20,40,27,42,36,34,28,24,44,30,52,44,48,26,47,63,60,54,27,49,85,34,86,87,34,69,40,32,84,59,80,63,48,76,46,74,52,71,65,40,50,60,29,50,32,47,49,51,51,51,50,35,35,45,76,73,73,40,86,72,63,67,76,73,45,46,63,50,34,69,46,49,43,28,31,51,48,52,50,19,49,29,45,39,35,37,75,73,68,42,52,70,69,56,16,49,49,53,40,51,53,52,47,39,56,50,49,52,61,68,43,42,64,51,46,72,75,35,65,59,53,57,49,48,52,32,35,34,35,59,53,12,59,97,72,68,36,21,43,52,70,59,38,52,51,49,37,24,61,75,67,70,42,89,72,55,68,67,60,53,48,50,49,53,48,51,36,34,22,56,57,58,34,44,44,82,37,91,57,28,33,27,51,76,48,54,54,57,30,52,40,42,58,71,103,114,63,36,52,82,61,74,44,58,40,58,89,60,50,77,81,42,60,44,60,48,51,49,52,51,52,38,48,74,71,65,54,38,38,36,40,39,35,34,57,74,52,51,44,63,70,23,51,51,42,5,53,48,44,46,36,29,74,76,67,67,31,50,66,38,78,40,52,22,58,60,34,30,70,77,30,38,54,58,31,54,43,51,48,23,46,50,47,49,52,42,36,57,70,67,58,50,49,51,75,58,42,51,68,64,39,72,65,64,64,60,94,53,87,63,67,75,75,75,64,67,56,54,45,66,58,52,51,50,48,51,29,73,47,31,86,44,34,37,45,31,29,41,42,38,43,43,54,62,61,29,72,53,71,59,52,52,56,51,34,47,40,66,73,69,30,85,20,40,28,42,34,35,27,24,44,30,50,44,47,27,46,63,59,53,26,51,87,35,85,89,33,69,41,32,84,58,80,64,48,74,47,73,52,72,65,41,51,60,28,50,32,48,49,51,50,51,52,35,36,46,77,73,73,40,88,74,64,67,76,74,45,48,62,50,34,70,46,47,45,29,30,50,46,53,52,19,49,28,44,39,34,38,73,73,66,41,53,74,68,56,16,51,50,53,41,51,54,52,47,42,57,50,48,54,61,68,44,42,63,50,46,72,75,34,65,60,53,57,47,48,55,33,37,34,35,58,53,14,60,98,70,67,37,22,42,51,70,59,38,52,52,49,37,23,60,74,66,71,43,90,73,56,69,68,59,53,49,50,51,53,49,50,36,33,22,58,56,57,32,43,44,81,38,91,55,28,32,28,51,77,48,54,54,56,31,52,41,42,58,71,104

Secondary structure (DSSP, 8-state):
-TT-SSPP-SGGG-TT-HHHHHHHHHHHHTT--EEEEE--TTSSHHHHHHHHHHHHHHHH---EEEEEHHHHHHH-SS-HHHHHHHHHHHHHHHTT---THHHHHHTS--SS-SSTTTTS---HHHHHHHHHHH-S-EEEEEETGGGGGG-SS-HHHHHHHHHHH-TTEEEEEEESSHHHHHHHHTTT-TTSTTTT---EEEEPPPPPHHHHHHHHHHHHHTTT----HHHHHHHHHHHTT-HHHHHHHHHHHHTT--HHHHHHHHHHHHHHHHHHHHHHHHHH-THHHHHHHHHHHHTTTTS-EEHHHHHHHHHHHHTS---HHHHHHHHHHHHHTTS-EEEETTEEE-S-HHHHHHHHH-/-TT-SSPP-SGGG-TT-HHHHHHHHHHHHTT--EEEEE--TTSSHHHHHHHHHHHHHHHH---EEEEEHHHHHHH-SS-HHHHHHHHHHHHHHHTT---THHHHHH-S--SSS--STTTS---HHHHHHHHHHH-S-EEEEEETGGGGGG-SS-HHHHHHHHHHH-TTEEEEEEESSHHHHHHHHTTT-TTSTTTT---EEEEPPPPPHHHHHHHHHHHHHHTT----HHHHHHHHHHHTT-HHHHHHHHHHHHTT--HHHHHHHHHHHHHHHHHHHHHHHHHH-THHHHHHHHHHHHTTTTS-EEHHHHHHHHHHHHTS---HHHHHHHHHHHHHTTS-EEEETTEEE-S-HHHHHHHHH-

Foldseek 3Di:
DLLPLDAAQAPVNDAPCVVLLVLVVVCVVVLAFFAEEEEAPLQRSVSSVNRSQNCCCVVVVAAEFEAALVVLCVVPVACSLLVVQVRLVVRCVVVCLLPPCVCVVVCVDPPVVPCDCVPDGRDNVSSLVSNLVSDQAYEYEYEQCLSNLSYNDLCLQVVLCCNPPRSRYHYYYYHNLQLSVCVSNVQPPPPGSNHPDDYHYRYRYFDALVSLLVSLQVLCVVVVHHDDSVLCNVVCVQQPRNSSLSSQLSVVVVVPDDNVVSNVVSLVVVLVVCCVLCVVVVVVDVLLLLLLLQQLVQCPPPQKHFQVSSQVSSCVVVVHHDDPVVSVVSQVVCVSRQQWDAPDDRIIHGPGSSSSVSSPVD/DLLPLDAAQAPVNDAPCVVLLVLVVVCVVVLAFFAEEEEAPLQRSVSSVNRSQNCCCVVVVAAEFEAALVVLCVVPVAASLLVLLVRLVVRCVVVCLLPPCVCVVVCVDPDVPPDPVVPDGRHSVVSLVSNLVSDQAYEYEYEQCLSNLSYNDLCLQVVLCCNPPRSRYHYYYYHNLQLSVCVSNVQPPPVGSNHPDDYHYRYRYFDALVSLLVSLQVLCVVVVHHDDSVLCNVVCVQQPRRSSLSSQLSVVVVVPDDNVVSNVVSLVVVLVVCCVLCVVVVVVDVLLLLLLLQQLVQCPPPQKHFQVSSQVSSCVVVVHHDDPVVSVVSQVVCVSRQQWDAPDDRIIHGPGSSSSVSSPVD

Radius of gyration: 29.08 Å; Cα contacts (8 Å, |Δi|>4): 1142; chains: 2; bounding box: 62×119×52 Å

InterPro domains:
  IPR011579 ATPase domain [PF01637] (29-247)
  IPR027417 P-loop containing nucleoside triphosphate hydrolase [G3DSA:3.40.50.300] (1-205)
  IPR027417 P-loop containing nucleoside triphosphate hydrolase [SSF52540] (1-280)
  IPR036388 Winged helix-like DNA-binding domain superfamily [G3DSA:1.10.10.10] (285-361)
  IPR036390 Winged helix DNA-binding domain superfamily [SSF46785] (284-359)
  IPR048907 MCM, C-terminal domain [PF21100] (285-342)

Organism: NCBI:txid2598455